Protein AF-A0A3P8VBP7-F1 (afdb_monomer_lite)

Sequence (438 aa):
MSGYKRMRRQHQKQLIALENKLKAEMDEHQLKVQKEVETHANNAYIELEKLAKRHIVQSEKEMTTALADEKKFQQQIATQQKKELITFLDNQKKQYKLCKEKIKEEMNEDHSTPKKEKQERLSKHKDNMQHSQAEEEAQLLAQQRVFYNRNCRAFKRKVMIKRHDLEQEQIRKELNRKKALKEMEHGMLIRQDESTQELEQRQLETLQKLRMDLIRLQHQTELENQIEYNNRRESELHRKHVLELRQQPKNLKVLELQIKKQFQDTCKVQTKQYKALRHHQMEVTPKAEHKTVLKALKDEQTRKLAILAEQYEQSINEMMASQALRLDEAQEAECQALRQQLQQEMELLNAYQSKIKMQTEMQQEREQQKLEQKVSLWRAHLEQKIEEELVSLQKERTDCIKHLLERQEREIDNFDMESTRLGFCNLGTLDFPKDGNR

Secondary structure (DSSP, 8-state):
-HHHHHHHHHHHHHHHHHHHHHHHHHHHHHHHHHHHHHHHHHHHHHHHHHHHHHHHHHHHHHHHHHHHHHHHHHHHHHHHHHHHHHHHHHHHHHHHHHHHHHHHHHHHH-TTS-HHHHHHHHHHHHHHHHHHHHHHHHHHHHHHHHHHHHHHHHHHHHHHHHHHHHHHHHHHHHHHHHHHHHHHHHHHHHHHHHHHHHHHHHHHHHHHHHHHHHHHHHHHHHHHHHHHHHHHHHHHHHHHHHHHHHHHHHHHHHHHHHHHHHHHHHHHHHHHHHHHHHHHHHHHS-TTTHHHHHHHHHHHHHHHHHHHHHHHHHHHHHHHHHHHHHHHHHHHHHHHHHHHHHHHHHHHHHHHHHHHHHHHHHHHHHHHHHHHHHHHHHHHHHHHHHHHHHHHHHHHHHHHHHHHHHHHHHHHHHHHHHHHHTT---GGG--PPP----

InterPro domains:
  IPR051234 TAO Serine/Threonine-Protein Kinase [PTHR47167] (1-435)

Structure (mmCIF, N/CA/C/O backbone):
data_AF-A0A3P8VBP7-F1
#
_entry.id   AF-A0A3P8VBP7-F1
#
loop_
_atom_site.group_PDB
_atom_site.id
_atom_site.type_symbol
_atom_site.label_atom_id
_atom_site.label_alt_id
_atom_site.label_comp_id
_atom_site.label_asym_id
_atom_site.label_entity_id
_atom_site.label_seq_id
_atom_site.pdbx_PDB_ins_code
_atom_site.Cartn_x
_atom_site.Cartn_y
_atom_site.Cartn_z
_atom_site.occupancy
_atom_site.B_iso_or_equiv
_atom_site.auth_seq_id
_atom_site.auth_comp_id
_atom_site.auth_asym_id
_atom_site.auth_atom_id
_atom_site.pdbx_PDB_model_num
ATOM 1 N N . MET A 1 1 ? 11.789 7.336 -40.338 1.00 55.50 1 MET A N 1
ATOM 2 C CA . MET A 1 1 ? 11.418 8.321 -39.287 1.00 55.50 1 MET A CA 1
ATOM 3 C C . MET A 1 1 ? 9.940 8.319 -38.859 1.00 55.50 1 MET A C 1
ATOM 5 O O . MET A 1 1 ? 9.688 8.607 -37.694 1.00 55.50 1 MET A O 1
ATOM 9 N N . SER A 1 2 ? 8.954 8.007 -39.720 1.00 69.31 2 SER A N 1
ATOM 10 C CA . SER A 1 2 ? 7.522 8.005 -39.325 1.00 69.31 2 SER A CA 1
ATOM 11 C C . SER A 1 2 ? 7.147 6.880 -38.332 1.00 69.31 2 SER A C 1
ATOM 13 O O . SER A 1 2 ? 6.422 7.120 -37.366 1.00 69.31 2 SER A O 1
ATOM 15 N N . GLY A 1 3 ? 7.715 5.675 -38.497 1.00 84.00 3 GLY A N 1
ATOM 16 C CA . GLY A 1 3 ? 7.432 4.508 -37.642 1.00 84.00 3 GLY A CA 1
ATOM 17 C C . GLY A 1 3 ? 7.882 4.660 -36.184 1.00 84.00 3 GLY A C 1
ATOM 18 O O . GLY A 1 3 ? 7.083 4.455 -35.275 1.00 84.00 3 GLY A O 1
ATOM 19 N N . TYR A 1 4 ? 9.116 5.117 -35.947 1.00 87.94 4 TYR A N 1
ATOM 20 C CA . TYR A 1 4 ? 9.654 5.305 -34.591 1.00 87.94 4 TYR A CA 1
ATOM 21 C C . TYR A 1 4 ? 8.850 6.332 -33.773 1.00 87.94 4 TYR A C 1
ATOM 23 O O . TYR A 1 4 ? 8.484 6.084 -32.625 1.00 87.94 4 TYR A O 1
ATOM 31 N N . LYS A 1 5 ? 8.473 7.466 -34.385 1.00 91.62 5 LYS A N 1
ATOM 32 C CA . LYS A 1 5 ? 7.609 8.470 -33.734 1.00 91.62 5 LYS A CA 1
ATOM 33 C C . LYS A 1 5 ? 6.233 7.899 -33.376 1.00 91.62 5 LYS A C 1
ATOM 35 O O . LYS A 1 5 ? 5.692 8.228 -32.321 1.00 91.62 5 LYS A O 1
ATOM 40 N N . ARG A 1 6 ? 5.663 7.047 -34.235 1.00 94.31 6 ARG A N 1
ATOM 41 C CA . ARG A 1 6 ? 4.392 6.360 -33.966 1.00 94.31 6 ARG A CA 1
ATOM 42 C C . ARG A 1 6 ? 4.520 5.387 -32.792 1.00 94.31 6 ARG A C 1
ATOM 44 O O . ARG A 1 6 ? 3.670 5.425 -31.908 1.00 94.31 6 ARG A O 1
ATOM 51 N N . MET A 1 7 ? 5.589 4.592 -32.754 1.00 95.12 7 MET A N 1
ATOM 52 C CA . MET A 1 7 ? 5.886 3.683 -31.642 1.00 95.12 7 MET A CA 1
ATOM 53 C C . MET A 1 7 ? 6.010 4.449 -30.315 1.00 95.12 7 MET A C 1
ATOM 55 O O . MET A 1 7 ? 5.313 4.124 -29.357 1.00 95.12 7 MET A O 1
ATOM 59 N N . ARG A 1 8 ? 6.765 5.557 -30.274 1.00 94.81 8 ARG A N 1
ATOM 60 C CA . ARG A 1 8 ? 6.902 6.386 -29.060 1.00 94.81 8 ARG A CA 1
ATOM 61 C C . ARG A 1 8 ? 5.562 6.940 -28.560 1.00 94.81 8 ARG A C 1
ATOM 63 O O . ARG A 1 8 ? 5.309 6.935 -27.357 1.00 94.81 8 ARG A O 1
ATOM 70 N N . ARG A 1 9 ? 4.677 7.374 -29.467 1.00 96.00 9 ARG A N 1
ATOM 71 C CA . ARG A 1 9 ? 3.308 7.804 -29.113 1.00 96.00 9 ARG A CA 1
ATOM 72 C C . ARG A 1 9 ? 2.470 6.651 -28.559 1.00 96.00 9 ARG A C 1
ATOM 74 O O . ARG A 1 9 ? 1.692 6.853 -27.632 1.00 96.00 9 ARG A O 1
ATOM 81 N N . GLN A 1 10 ? 2.625 5.448 -29.108 1.00 96.81 10 GLN A N 1
ATOM 82 C CA . GLN A 1 10 ? 1.944 4.254 -28.613 1.00 96.81 10 GLN A CA 1
ATOM 83 C C . GLN A 1 10 ? 2.435 3.860 -27.215 1.00 96.81 10 GLN A C 1
ATOM 85 O O . GLN A 1 10 ? 1.602 3.583 -26.359 1.00 96.81 10 GLN A O 1
ATOM 90 N N . HIS A 1 11 ? 3.745 3.910 -26.959 1.00 97.50 11 HIS A N 1
ATOM 91 C CA . HIS A 1 11 ? 4.328 3.666 -25.634 1.00 97.50 11 HIS A CA 1
ATOM 92 C C . HIS A 1 11 ? 3.746 4.631 -24.593 1.00 97.50 11 HIS A C 1
ATOM 94 O O . HIS A 1 11 ? 3.262 4.205 -23.548 1.00 97.50 11 HIS A O 1
ATOM 100 N N . GLN A 1 12 ? 3.691 5.926 -24.920 1.00 96.94 12 GLN A N 1
ATOM 101 C CA . GLN A 1 12 ? 3.083 6.932 -24.046 1.00 96.94 12 GLN A CA 1
ATOM 102 C C . GLN A 1 12 ? 1.593 6.658 -23.795 1.00 96.94 12 GLN A C 1
ATOM 104 O O . GLN A 1 12 ? 1.129 6.751 -22.662 1.00 96.94 12 GLN A O 1
ATOM 109 N N . LYS A 1 13 ? 0.839 6.273 -24.832 1.00 98.06 13 LYS A N 1
ATOM 110 C CA . LYS A 1 13 ? -0.577 5.909 -24.691 1.00 98.06 13 LYS A CA 1
ATOM 111 C C . LYS A 1 13 ? -0.772 4.693 -23.777 1.00 98.06 13 LYS A C 1
ATOM 113 O O . LYS A 1 13 ? -1.729 4.680 -23.010 1.00 98.06 13 LYS A O 1
ATOM 118 N N . GLN A 1 14 ? 0.106 3.691 -23.853 1.00 98.06 14 GLN A N 1
ATOM 119 C CA . GLN A 1 14 ? 0.050 2.509 -22.986 1.00 98.06 14 GLN A CA 1
ATOM 120 C C . GLN A 1 14 ? 0.323 2.860 -21.521 1.00 98.06 14 GLN A C 1
ATOM 122 O O . GLN A 1 14 ? -0.409 2.387 -20.657 1.00 98.06 14 GLN A O 1
ATOM 127 N N . LEU A 1 15 ? 1.305 3.727 -21.249 1.00 97.88 15 LEU A N 1
ATOM 128 C CA . LEU A 1 15 ? 1.585 4.205 -19.891 1.00 97.88 15 LEU A CA 1
ATOM 129 C C . LEU A 1 15 ? 0.388 4.954 -19.299 1.00 97.88 15 LEU A C 1
ATOM 131 O O . LEU A 1 15 ? -0.077 4.583 -18.230 1.00 97.88 15 LEU A O 1
ATOM 135 N N . ILE A 1 16 ? -0.180 5.917 -20.033 1.00 98.06 16 ILE A N 1
ATOM 136 C CA . ILE A 1 16 ? -1.356 6.680 -19.575 1.00 98.06 16 ILE A CA 1
ATOM 137 C C . ILE A 1 16 ? -2.559 5.755 -19.338 1.00 98.06 16 ILE A C 1
ATOM 139 O O . ILE A 1 16 ? -3.301 5.915 -18.371 1.00 98.06 16 ILE A O 1
ATOM 143 N N . ALA A 1 17 ? -2.778 4.780 -20.224 1.00 98.44 17 ALA A N 1
ATOM 144 C CA . ALA A 1 17 ? -3.865 3.820 -20.066 1.00 98.44 17 ALA A CA 1
ATOM 145 C C . ALA A 1 17 ? -3.687 2.957 -18.808 1.00 98.44 17 ALA A C 1
ATOM 147 O O . ALA A 1 17 ? -4.664 2.723 -18.097 1.00 98.44 17 ALA A O 1
ATOM 148 N N . LEU A 1 18 ? -2.457 2.515 -18.521 1.00 98.44 18 LEU A N 1
ATOM 149 C CA . LEU A 1 18 ? -2.157 1.781 -17.297 1.00 98.44 18 LEU A CA 1
ATOM 150 C C . LEU A 1 18 ? -2.339 2.674 -16.065 1.00 98.44 18 LEU A C 1
ATOM 152 O O . LEU A 1 18 ? -3.058 2.277 -15.160 1.00 98.44 18 LEU A O 1
ATOM 156 N N . GLU A 1 19 ? -1.779 3.884 -16.046 1.00 97.44 19 GLU A N 1
ATOM 157 C CA . GLU A 1 19 ? -1.908 4.831 -14.926 1.00 97.44 19 GL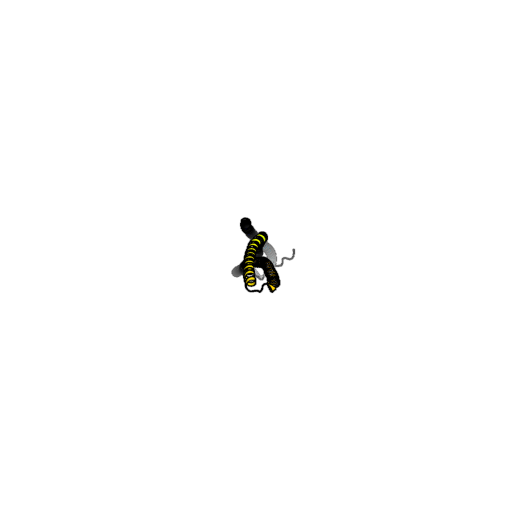U A CA 1
ATOM 158 C C . GLU A 1 19 ? -3.378 5.117 -14.577 1.00 97.44 19 GLU A C 1
ATOM 160 O O . GLU A 1 19 ? -3.759 5.068 -13.409 1.00 97.44 19 GLU A O 1
ATOM 165 N N . ASN A 1 20 ? -4.234 5.322 -15.582 1.00 98.38 20 ASN A N 1
ATOM 166 C CA . ASN A 1 20 ? -5.673 5.502 -15.367 1.00 98.38 20 ASN A CA 1
ATOM 167 C C . ASN A 1 20 ? -6.351 4.246 -14.806 1.00 98.38 20 ASN A C 1
ATOM 169 O O . ASN A 1 20 ? -7.241 4.355 -13.964 1.00 98.38 20 ASN A O 1
ATOM 173 N N . LYS A 1 21 ? -5.943 3.057 -15.265 1.00 98.50 21 LYS A N 1
ATOM 174 C CA . LYS A 1 21 ? -6.466 1.786 -14.751 1.00 98.50 21 LYS A CA 1
ATOM 175 C C . LYS A 1 21 ? -6.084 1.586 -13.284 1.00 98.50 21 LYS A C 1
ATOM 177 O O . LYS A 1 21 ? -6.946 1.232 -12.490 1.00 98.50 21 LYS A O 1
ATOM 182 N N . LEU A 1 22 ? -4.821 1.833 -12.935 1.00 98.06 22 LEU A N 1
ATOM 183 C CA . LEU A 1 22 ? -4.327 1.713 -11.562 1.00 98.06 22 LEU A CA 1
ATOM 184 C C . LEU A 1 22 ? -5.024 2.719 -10.637 1.00 98.06 22 LEU A C 1
ATOM 186 O O . LEU A 1 22 ? -5.433 2.368 -9.535 1.00 98.06 22 LEU A O 1
ATOM 190 N N . LYS A 1 23 ? -5.253 3.949 -11.113 1.00 98.19 23 LYS A N 1
ATOM 191 C CA . LYS A 1 23 ? -6.032 4.943 -10.370 1.00 98.19 23 LYS A CA 1
ATOM 192 C C . LYS A 1 23 ? -7.455 4.458 -10.073 1.00 98.19 23 LYS A C 1
ATOM 194 O O . LYS A 1 23 ? -7.879 4.516 -8.928 1.00 98.19 23 LYS A O 1
ATOM 199 N N . ALA A 1 24 ? -8.160 3.940 -11.079 1.00 98.38 24 ALA A N 1
ATOM 200 C CA . ALA A 1 24 ? -9.518 3.426 -10.898 1.00 98.38 24 ALA A CA 1
ATOM 201 C C . ALA A 1 24 ? -9.576 2.233 -9.925 1.00 98.38 24 ALA A C 1
ATOM 203 O O . ALA A 1 24 ? -10.488 2.156 -9.109 1.00 98.38 24 ALA A O 1
ATOM 204 N N . GLU A 1 25 ? -8.591 1.331 -9.983 1.00 98.38 25 GLU A N 1
ATOM 205 C CA . GLU A 1 25 ? -8.460 0.213 -9.039 1.00 98.38 25 GLU A CA 1
ATOM 206 C C . GLU A 1 25 ? -8.244 0.706 -7.598 1.00 98.38 25 GLU A C 1
ATOM 208 O O . GLU A 1 25 ? -8.826 0.158 -6.662 1.00 98.38 25 GLU A O 1
ATOM 213 N N . MET A 1 26 ? -7.459 1.774 -7.415 1.00 98.12 26 MET A N 1
ATOM 214 C CA . MET A 1 26 ? -7.263 2.389 -6.101 1.00 98.12 26 MET A CA 1
ATOM 215 C C . MET A 1 26 ? -8.541 3.056 -5.576 1.00 98.12 26 MET A C 1
ATOM 217 O O . MET A 1 26 ? -8.898 2.880 -4.412 1.00 98.12 26 MET A O 1
ATOM 221 N N . ASP A 1 27 ? -9.261 3.784 -6.431 1.00 98.31 27 ASP A N 1
ATOM 222 C CA . ASP A 1 27 ? -10.532 4.420 -6.066 1.00 98.31 27 ASP A CA 1
ATOM 223 C C . ASP A 1 27 ? -11.586 3.363 -5.654 1.00 98.31 27 ASP A C 1
ATOM 225 O O . ASP A 1 27 ? -12.334 3.547 -4.690 1.00 98.31 27 ASP A O 1
ATOM 229 N N . GLU A 1 28 ? -11.624 2.216 -6.344 1.00 98.31 28 GLU A N 1
ATOM 230 C CA . GLU A 1 28 ? -12.491 1.083 -5.994 1.00 98.31 28 GLU A CA 1
ATOM 231 C C . GLU A 1 28 ? -12.111 0.461 -4.642 1.00 98.31 28 GLU A C 1
ATOM 233 O O . GLU A 1 28 ? -12.986 0.178 -3.815 1.00 98.31 28 GLU A O 1
ATOM 238 N N . HIS A 1 29 ? -10.810 0.286 -4.392 1.00 98.25 29 HIS A N 1
ATOM 239 C CA . HIS A 1 29 ? -10.299 -0.219 -3.119 1.00 98.25 29 HIS A CA 1
ATOM 240 C C . HIS A 1 29 ? -10.660 0.708 -1.950 1.00 98.25 29 HIS A C 1
ATOM 242 O O . HIS A 1 29 ? -11.218 0.238 -0.955 1.00 98.25 29 HIS A O 1
ATOM 248 N N . GLN A 1 30 ? -10.470 2.022 -2.104 1.00 97.75 30 GLN A N 1
ATOM 249 C CA . GLN A 1 30 ? -10.869 3.020 -1.103 1.00 97.75 30 GLN A CA 1
ATOM 250 C C . GLN A 1 30 ? -12.359 2.951 -0.782 1.00 97.75 30 GLN A C 1
ATOM 252 O O . GLN A 1 30 ? -12.744 2.939 0.388 1.00 97.75 30 GLN A O 1
ATOM 257 N N . LEU A 1 31 ? -13.206 2.856 -1.811 1.00 98.19 31 LEU A N 1
ATOM 258 C CA . LEU A 1 31 ? -14.649 2.754 -1.622 1.00 98.19 31 LEU A CA 1
ATOM 259 C C . LEU A 1 31 ? -15.034 1.470 -0.873 1.00 98.19 31 LEU A C 1
ATOM 261 O O . LEU A 1 31 ? -15.957 1.482 -0.055 1.00 98.19 31 LEU A O 1
ATOM 265 N N . LYS A 1 32 ? -14.345 0.356 -1.141 1.00 97.94 32 LYS A N 1
ATOM 266 C CA . LYS A 1 32 ? -14.562 -0.910 -0.433 1.00 97.94 32 LYS A CA 1
ATOM 267 C C . LYS A 1 32 ? -14.183 -0.790 1.044 1.00 97.94 32 LYS A C 1
ATOM 269 O O . LYS A 1 32 ? -14.998 -1.130 1.899 1.00 97.94 32 LYS A O 1
ATOM 274 N N . VAL A 1 33 ? -12.997 -0.258 1.334 1.00 96.88 33 VAL A N 1
ATOM 275 C CA . VAL A 1 33 ? -12.510 -0.021 2.701 1.00 96.88 33 VAL A CA 1
ATOM 276 C C . VAL A 1 33 ? -13.463 0.892 3.474 1.00 96.88 33 VAL A C 1
ATOM 278 O O . VAL A 1 33 ? -13.856 0.571 4.595 1.00 96.88 33 VAL A O 1
ATOM 281 N N . GLN A 1 34 ? -13.923 1.982 2.856 1.00 97.06 34 GLN A N 1
ATOM 282 C CA . GLN A 1 34 ? -14.885 2.894 3.472 1.00 97.06 34 GLN A CA 1
ATOM 283 C C . GLN A 1 34 ? -16.200 2.187 3.839 1.00 97.06 34 GLN A C 1
ATOM 285 O O . GLN A 1 34 ? -16.686 2.321 4.962 1.00 97.06 34 GLN A O 1
ATOM 290 N N . LYS A 1 35 ? -16.753 1.379 2.926 1.00 97.88 35 LYS A N 1
ATOM 291 C CA . LYS A 1 35 ? -17.976 0.603 3.188 1.00 97.88 35 LYS A CA 1
ATOM 292 C C . LYS A 1 35 ? -17.799 -0.413 4.314 1.00 97.88 35 LYS A C 1
ATOM 294 O O . LYS A 1 35 ? -18.731 -0.626 5.090 1.00 97.88 35 LYS A O 1
ATOM 299 N N . GLU A 1 36 ? -16.634 -1.049 4.413 1.00 96.81 36 GLU A N 1
ATOM 300 C CA . GLU A 1 36 ? -16.321 -1.973 5.509 1.00 96.81 36 GLU A CA 1
ATOM 301 C C . GLU A 1 36 ? -16.305 -1.251 6.863 1.00 96.81 36 GLU A C 1
ATOM 303 O O . GLU A 1 36 ? -16.919 -1.741 7.814 1.00 96.81 36 GLU A O 1
ATOM 308 N N . VAL A 1 37 ? -15.700 -0.057 6.934 1.00 96.00 37 VAL A N 1
ATOM 309 C CA . VAL A 1 37 ? -15.690 0.785 8.145 1.00 96.00 37 VAL A CA 1
ATOM 310 C C . VAL A 1 37 ? -17.109 1.189 8.550 1.00 96.00 37 VAL A C 1
ATOM 312 O O . VAL A 1 37 ? -17.496 1.005 9.704 1.00 96.00 37 VAL A O 1
ATOM 315 N N . GLU A 1 38 ? -17.911 1.689 7.607 1.00 97.12 38 GLU A N 1
ATOM 316 C CA . GLU A 1 38 ? -19.304 2.083 7.859 1.00 97.12 38 GLU A CA 1
ATOM 317 C C . GLU A 1 38 ? -20.150 0.894 8.337 1.00 97.12 38 GLU A C 1
ATOM 319 O O . GLU A 1 38 ? -20.927 1.002 9.288 1.00 97.12 38 GLU A O 1
ATOM 324 N N . THR A 1 39 ? -19.962 -0.275 7.721 1.00 97.12 39 THR A N 1
ATOM 325 C CA . THR A 1 39 ? -20.657 -1.508 8.109 1.00 97.12 39 THR A CA 1
ATOM 326 C C . THR A 1 39 ? -20.262 -1.947 9.517 1.00 97.12 39 THR A C 1
ATOM 328 O O . THR A 1 39 ? -21.132 -2.279 10.325 1.00 97.12 39 THR A O 1
ATOM 331 N N . HIS A 1 40 ? -18.966 -1.921 9.841 1.00 96.06 40 HIS A N 1
ATOM 332 C CA . HIS A 1 40 ? -18.472 -2.256 11.173 1.00 96.06 40 HIS A CA 1
ATOM 333 C C . HIS A 1 40 ? -19.030 -1.301 12.237 1.00 96.06 40 HIS A C 1
ATOM 335 O O . HIS A 1 40 ? -19.540 -1.757 13.261 1.00 96.06 40 HIS A O 1
ATOM 341 N N . ALA A 1 41 ? -19.010 0.009 11.975 1.00 96.75 41 ALA A N 1
ATOM 342 C CA . ALA A 1 41 ? -19.542 1.023 12.882 1.00 96.75 41 ALA A CA 1
ATOM 343 C C . ALA A 1 41 ? -21.048 0.836 13.144 1.00 96.75 41 ALA A C 1
ATOM 345 O O . ALA A 1 41 ? -21.484 0.844 14.298 1.00 96.75 41 ALA A O 1
ATOM 346 N N . ASN A 1 42 ? -21.836 0.592 12.093 1.00 97.06 42 ASN A N 1
ATOM 347 C CA . ASN A 1 42 ? -23.271 0.329 12.217 1.00 97.06 42 ASN A CA 1
ATOM 348 C C . ASN A 1 42 ? -23.556 -0.941 13.031 1.00 97.06 42 ASN A C 1
ATOM 350 O O . ASN A 1 42 ? -24.424 -0.941 13.907 1.00 97.06 42 ASN A O 1
ATOM 354 N N . ASN A 1 43 ? -22.803 -2.017 12.790 1.00 96.44 43 ASN A N 1
ATOM 355 C CA . ASN A 1 43 ? -22.944 -3.261 13.545 1.00 96.44 43 ASN A CA 1
ATOM 356 C C . ASN A 1 43 ? -22.593 -3.067 15.026 1.00 96.44 43 ASN A C 1
ATOM 358 O O . ASN A 1 43 ? -23.363 -3.482 15.893 1.00 96.44 43 ASN A O 1
ATOM 362 N N . ALA A 1 44 ? -21.483 -2.385 15.318 1.00 96.44 44 ALA A N 1
ATOM 363 C CA . ALA A 1 44 ? -21.069 -2.062 16.680 1.00 96.44 44 ALA A CA 1
ATOM 364 C C . ALA A 1 44 ? -22.142 -1.247 17.422 1.00 96.44 44 ALA A C 1
ATOM 366 O O . ALA A 1 44 ? -22.493 -1.570 18.560 1.00 96.44 44 ALA A O 1
ATOM 367 N N . TYR A 1 45 ? -22.721 -0.238 16.761 1.00 96.75 45 TYR A N 1
ATOM 368 C CA . TYR A 1 45 ? -23.807 0.570 17.316 1.00 96.75 45 TYR A CA 1
ATOM 369 C C . TYR A 1 45 ? -25.034 -0.280 17.677 1.00 96.75 45 TYR A C 1
ATOM 371 O O . TYR A 1 45 ? -25.513 -0.234 18.811 1.00 96.75 45 TYR A O 1
ATOM 379 N N . ILE A 1 46 ? -25.506 -1.113 16.743 1.00 97.25 46 ILE A N 1
ATOM 380 C CA . ILE A 1 46 ? -26.677 -1.982 16.945 1.00 97.25 46 ILE A CA 1
ATOM 381 C C . ILE A 1 46 ? -26.455 -2.949 18.112 1.00 97.25 46 ILE A C 1
ATOM 383 O O . ILE A 1 46 ? -27.372 -3.233 18.886 1.00 97.25 46 ILE A O 1
ATOM 387 N N . GLU A 1 47 ? -25.255 -3.505 18.241 1.00 95.88 47 GLU A N 1
ATOM 388 C CA . GLU A 1 47 ? -24.941 -4.438 19.317 1.00 95.88 47 GLU A CA 1
ATOM 389 C C . GLU A 1 47 ? -24.885 -3.777 20.692 1.00 95.88 47 GLU A C 1
ATOM 391 O O . GLU A 1 47 ? -25.412 -4.348 21.652 1.00 95.88 47 GLU A O 1
ATOM 396 N N . LEU A 1 48 ? -24.298 -2.582 20.789 1.00 95.62 48 LEU A N 1
ATOM 397 C CA . LEU A 1 48 ? -24.283 -1.802 22.027 1.00 95.62 48 LEU A CA 1
ATOM 398 C C . LEU A 1 48 ? -25.700 -1.383 22.431 1.00 95.62 48 LEU A C 1
ATOM 400 O O . LEU A 1 48 ? -26.074 -1.531 23.593 1.00 95.62 48 LEU A O 1
ATOM 404 N N . GLU A 1 49 ? -26.527 -0.959 21.474 1.00 96.81 49 GLU A N 1
ATOM 405 C CA . GLU A 1 49 ? -27.926 -0.614 21.735 1.00 96.81 49 GLU A CA 1
ATOM 406 C C . GLU A 1 49 ? -28.729 -1.833 22.226 1.00 96.81 49 GLU A C 1
ATOM 408 O O . GLU A 1 49 ? -29.493 -1.751 23.192 1.00 96.81 49 GLU A O 1
ATOM 413 N N . LYS A 1 50 ? -28.530 -3.004 21.605 1.00 97.31 50 LYS A N 1
ATOM 414 C CA . LYS A 1 50 ? -29.148 -4.264 22.048 1.00 97.31 50 LYS A CA 1
ATOM 415 C C . LYS A 1 50 ? -28.708 -4.649 23.459 1.00 97.31 50 LYS A C 1
ATOM 417 O O . LYS A 1 50 ? -29.537 -5.133 24.231 1.00 97.31 50 LYS A O 1
ATOM 422 N N . LEU A 1 51 ? -27.431 -4.466 23.795 1.00 97.19 51 LEU A N 1
ATOM 423 C CA . LEU A 1 51 ? -26.911 -4.755 25.131 1.00 97.19 51 LEU A CA 1
ATOM 424 C C . LEU A 1 51 ? -27.534 -3.823 26.178 1.00 97.19 51 LEU A C 1
ATOM 426 O O . LEU A 1 51 ? -28.069 -4.312 27.171 1.00 97.19 51 LEU A O 1
ATOM 430 N N . ALA A 1 52 ? -27.574 -2.517 25.903 1.00 96.06 52 ALA A N 1
ATOM 431 C CA . ALA A 1 52 ? -28.192 -1.527 26.781 1.00 96.06 52 ALA A CA 1
ATOM 432 C C . ALA A 1 52 ? -29.682 -1.828 27.032 1.00 96.06 52 ALA A C 1
ATOM 434 O O . ALA A 1 52 ? -30.131 -1.861 28.177 1.00 96.06 52 ALA A O 1
ATOM 435 N N . LYS A 1 53 ? -30.448 -2.158 25.980 1.00 97.31 53 LYS A N 1
ATOM 436 C CA . LYS A 1 53 ? -31.861 -2.563 26.114 1.00 97.31 53 LYS A CA 1
ATOM 437 C C . LYS A 1 53 ? -32.028 -3.807 26.991 1.00 97.31 53 LYS A C 1
ATOM 439 O O . LYS A 1 53 ? -32.934 -3.852 27.821 1.00 97.31 53 LYS A O 1
ATOM 444 N N . ARG A 1 54 ? -31.151 -4.810 26.851 1.00 96.94 54 ARG A N 1
ATOM 445 C CA . ARG A 1 54 ? -31.168 -6.006 27.716 1.00 96.94 54 ARG A CA 1
ATOM 446 C C . ARG A 1 54 ? -30.891 -5.655 29.176 1.00 96.94 54 ARG A C 1
ATOM 448 O O . ARG A 1 54 ? -31.522 -6.239 30.052 1.00 96.94 54 ARG A O 1
ATOM 455 N N . HIS A 1 55 ? -29.973 -4.727 29.437 1.00 96.81 55 HIS A N 1
ATOM 456 C CA . HIS A 1 55 ? -29.658 -4.284 30.795 1.00 96.81 55 HIS A CA 1
ATOM 457 C C . HIS A 1 55 ? -30.847 -3.584 31.452 1.00 96.81 55 HIS A C 1
ATOM 459 O O . HIS A 1 55 ? -31.201 -3.945 32.571 1.00 96.81 55 HIS A O 1
ATOM 465 N N . ILE A 1 56 ? -31.532 -2.689 30.732 1.00 95.94 56 ILE A N 1
ATOM 466 C CA . ILE A 1 56 ? -32.751 -2.024 31.222 1.00 95.94 56 ILE A CA 1
ATOM 467 C C . ILE A 1 56 ? -33.811 -3.059 31.619 1.00 95.94 56 ILE A C 1
ATOM 469 O O . ILE A 1 56 ? -34.258 -3.076 32.765 1.00 95.94 56 ILE A O 1
ATOM 473 N N . VAL A 1 57 ? -34.142 -3.986 30.714 1.00 97.06 57 VAL A N 1
ATOM 474 C CA . VAL A 1 57 ? -35.155 -5.027 30.967 1.00 97.06 57 VAL A CA 1
ATOM 475 C C . VAL A 1 57 ? -34.769 -5.920 32.151 1.00 97.06 57 VAL A C 1
ATOM 477 O O . VAL A 1 57 ? -35.616 -6.270 32.974 1.00 97.06 57 VAL A O 1
ATOM 480 N N . GLN A 1 58 ? -33.492 -6.295 32.266 1.00 95.56 58 GLN A N 1
ATOM 481 C CA . GLN A 1 58 ? -33.016 -7.117 33.377 1.00 95.56 58 GLN A CA 1
ATOM 482 C C . GLN A 1 58 ? -33.111 -6.372 34.716 1.00 95.56 58 GLN A C 1
ATOM 484 O O . GLN A 1 58 ? -33.530 -6.966 35.709 1.00 95.56 58 GLN A O 1
ATOM 489 N N . SER A 1 59 ? -32.764 -5.084 34.746 1.00 94.19 59 SER A N 1
ATOM 490 C CA . SER A 1 59 ? -32.853 -4.249 35.947 1.00 94.19 59 SER A CA 1
ATOM 491 C C . SER A 1 59 ? -34.304 -4.028 36.389 1.00 94.19 59 SER A C 1
ATOM 493 O O . SER A 1 59 ? -34.607 -4.133 37.577 1.00 94.19 59 SER A O 1
ATOM 495 N N . GLU A 1 60 ? -35.229 -3.807 35.451 1.00 95.56 60 GLU A N 1
ATOM 496 C CA . GLU A 1 60 ? -36.669 -3.725 35.740 1.00 95.56 60 GLU A CA 1
ATOM 497 C C . GLU A 1 60 ? -37.217 -5.047 36.298 1.00 95.56 60 GLU A C 1
ATOM 499 O O . GLU A 1 60 ? -37.961 -5.069 37.286 1.00 95.56 60 GLU A O 1
ATOM 504 N N . LYS A 1 61 ? -36.812 -6.177 35.708 1.00 96.06 61 LYS A N 1
ATOM 505 C CA . LYS A 1 61 ? -37.196 -7.510 36.184 1.00 96.06 61 LYS A CA 1
ATOM 506 C C . LYS A 1 61 ? -36.679 -7.786 37.599 1.00 96.06 61 LYS A C 1
ATOM 508 O O . LYS A 1 61 ? -37.423 -8.315 38.426 1.00 96.06 61 LYS A O 1
ATOM 513 N N . GLU A 1 62 ? -35.440 -7.413 37.902 1.00 94.31 62 GLU A N 1
ATOM 514 C CA . GLU A 1 62 ? -34.879 -7.590 39.244 1.00 94.31 62 GLU A CA 1
ATOM 515 C C . GLU A 1 62 ? -35.590 -6.694 40.267 1.00 94.31 62 GLU A C 1
ATOM 517 O O . GLU A 1 62 ? -35.948 -7.155 41.349 1.00 94.31 62 GLU A O 1
ATOM 522 N N . MET A 1 63 ? -35.897 -5.443 39.905 1.00 93.69 63 MET A N 1
ATOM 523 C CA . MET A 1 63 ? -36.652 -4.522 40.761 1.00 93.69 63 MET A CA 1
ATOM 524 C C . MET A 1 63 ? -38.053 -5.060 41.089 1.00 93.69 63 MET A C 1
ATOM 526 O O . MET A 1 63 ? -38.468 -5.056 42.249 1.00 93.69 63 MET A O 1
ATOM 530 N N . THR A 1 64 ? -38.787 -5.546 40.086 1.00 95.56 64 THR A N 1
ATOM 531 C CA . THR A 1 64 ? -40.125 -6.124 40.304 1.00 95.56 64 THR A CA 1
ATOM 532 C C . THR A 1 64 ? -40.079 -7.397 41.149 1.00 95.56 64 THR A C 1
ATOM 534 O O . THR A 1 64 ? -40.921 -7.572 42.033 1.00 95.56 64 THR A O 1
ATOM 537 N N . THR A 1 65 ? -39.071 -8.249 40.940 1.00 94.94 65 THR A N 1
ATOM 538 C CA . THR A 1 65 ? -38.852 -9.466 41.737 1.00 94.94 65 THR A CA 1
ATOM 539 C C . THR A 1 65 ? -38.534 -9.118 43.191 1.00 94.94 65 THR A C 1
ATOM 541 O O . THR A 1 65 ? -39.175 -9.643 44.101 1.00 94.94 65 THR A O 1
ATOM 544 N N . ALA A 1 66 ? -37.636 -8.158 43.423 1.00 93.94 66 ALA A N 1
ATOM 545 C CA . ALA A 1 66 ? -37.279 -7.697 44.760 1.00 93.94 66 ALA A CA 1
ATOM 546 C C . ALA A 1 66 ? -38.482 -7.133 45.535 1.00 93.94 66 ALA A C 1
ATOM 548 O O . ALA A 1 66 ? -38.654 -7.446 46.712 1.00 93.94 66 ALA A O 1
ATOM 549 N N . LEU A 1 67 ? -39.353 -6.356 44.877 1.00 94.00 67 LEU A N 1
ATOM 550 C CA . LEU A 1 67 ? -40.588 -5.841 45.484 1.00 94.00 67 LEU A CA 1
ATOM 551 C C . LEU A 1 67 ? -41.582 -6.959 45.831 1.00 94.00 67 LEU A C 1
ATOM 553 O O . LEU A 1 67 ? -42.263 -6.894 46.858 1.00 94.00 67 LEU A O 1
ATOM 557 N N . ALA A 1 68 ? -41.698 -7.980 44.979 1.00 95.62 68 ALA A N 1
ATOM 558 C CA . ALA A 1 68 ? -42.557 -9.129 45.245 1.00 95.62 68 ALA A CA 1
ATOM 559 C C . ALA A 1 68 ? -42.036 -9.960 46.429 1.00 95.62 68 ALA A C 1
ATOM 561 O O . ALA A 1 68 ? -42.820 -10.359 47.294 1.00 95.62 68 ALA A O 1
ATOM 562 N N . ASP A 1 69 ? -40.724 -10.180 46.495 1.00 94.12 69 ASP A N 1
ATOM 563 C CA . ASP A 1 69 ? -40.084 -10.913 47.585 1.00 94.12 69 ASP A CA 1
ATOM 564 C C . ASP A 1 69 ? -40.134 -10.134 48.905 1.00 94.12 69 ASP A C 1
ATOM 566 O O . ASP A 1 69 ? -40.391 -10.737 49.947 1.00 94.12 69 ASP A O 1
ATOM 570 N N . GLU A 1 70 ? -40.014 -8.799 48.875 1.00 92.88 70 GLU A N 1
ATOM 571 C CA . GLU A 1 70 ? -40.207 -7.953 50.061 1.00 92.88 70 GLU A CA 1
ATOM 572 C C . GLU A 1 70 ? -41.613 -8.136 50.647 1.00 92.88 70 GLU A C 1
ATOM 574 O O . GLU A 1 70 ? -41.765 -8.364 51.849 1.00 92.88 70 GLU A O 1
ATOM 579 N N . LYS A 1 71 ? -42.652 -8.112 49.800 1.00 94.69 71 LYS A N 1
ATOM 580 C CA . LYS A 1 71 ? -44.042 -8.327 50.238 1.00 94.69 71 LYS A CA 1
ATOM 581 C C . LYS A 1 71 ? -44.251 -9.720 50.829 1.00 94.69 71 LYS A C 1
ATOM 583 O O . LYS A 1 71 ? -44.898 -9.848 51.867 1.00 94.69 71 LYS A O 1
ATOM 588 N N . LYS A 1 72 ? -43.707 -10.766 50.195 1.00 94.94 72 LYS A N 1
ATOM 589 C CA . LYS A 1 72 ? -43.787 -12.144 50.713 1.00 94.94 72 LYS A CA 1
ATOM 590 C C . LYS A 1 72 ? -43.101 -12.267 52.071 1.00 94.94 72 LYS A C 1
ATOM 592 O O . LYS A 1 72 ? -43.672 -12.851 52.988 1.00 94.94 72 LYS A O 1
ATOM 597 N N . PHE A 1 73 ? -41.915 -11.681 52.207 1.00 92.50 73 PHE A N 1
ATOM 598 C CA . PHE A 1 73 ? -41.148 -11.686 53.446 1.00 92.50 73 PHE A CA 1
ATOM 599 C C . PHE A 1 73 ? -41.897 -10.970 54.582 1.00 92.50 73 PHE A C 1
ATOM 601 O O . PHE A 1 73 ? -42.053 -11.522 55.671 1.00 92.50 73 PHE A O 1
ATOM 608 N N . GLN A 1 74 ? -42.458 -9.786 54.313 1.00 93.50 74 GLN A N 1
ATOM 609 C CA . GLN A 1 74 ? -43.292 -9.056 55.275 1.00 93.50 74 GLN A CA 1
ATOM 610 C C . GLN A 1 74 ? -44.534 -9.859 55.687 1.00 93.50 74 GLN A C 1
ATOM 612 O O . GLN A 1 74 ? -44.843 -9.958 56.876 1.00 93.50 74 GLN A O 1
ATOM 617 N N . GLN A 1 75 ? -45.216 -10.487 54.723 1.00 94.88 75 GLN A N 1
ATOM 618 C CA . GLN A 1 75 ? -46.385 -11.329 54.983 1.00 94.88 75 GLN A CA 1
ATOM 619 C C . GLN A 1 75 ? -46.036 -12.554 55.840 1.00 94.88 75 GLN A C 1
ATOM 621 O O . GLN A 1 75 ? -46.812 -12.928 56.723 1.00 94.88 75 GLN A O 1
ATOM 626 N N . GLN A 1 76 ? -44.877 -13.175 55.608 1.00 94.81 76 GLN A N 1
ATOM 627 C CA . GLN A 1 76 ? -44.399 -14.310 56.396 1.00 94.81 76 GLN A CA 1
ATOM 628 C C . GLN A 1 76 ? -44.163 -13.909 57.857 1.00 94.81 76 GLN A C 1
ATOM 630 O O . GLN A 1 76 ? -44.656 -14.592 58.756 1.00 94.81 76 GLN A O 1
ATOM 635 N N . ILE A 1 77 ? -43.493 -12.775 58.098 1.00 93.56 77 ILE A N 1
ATOM 636 C CA . ILE A 1 77 ? -43.286 -12.253 59.457 1.00 93.56 77 ILE A CA 1
ATOM 637 C C . ILE A 1 77 ? -44.631 -11.952 60.123 1.00 93.56 77 ILE A C 1
ATOM 639 O O . ILE A 1 77 ? -44.871 -12.408 61.238 1.00 93.56 77 ILE A O 1
ATOM 643 N N . ALA A 1 78 ? -45.538 -11.250 59.438 1.00 93.81 78 ALA A N 1
ATOM 644 C CA . ALA A 1 78 ? -46.851 -10.911 59.988 1.00 93.81 78 ALA A CA 1
ATOM 645 C C . ALA A 1 78 ? -47.678 -12.161 60.343 1.00 93.81 78 ALA A C 1
ATOM 647 O O . ALA A 1 78 ? -48.343 -12.211 61.379 1.00 93.81 78 ALA A O 1
ATOM 648 N N . THR A 1 79 ? -47.612 -13.200 59.505 1.00 95.38 79 THR A N 1
ATOM 649 C CA . THR A 1 79 ? -48.307 -14.475 59.743 1.00 95.38 79 THR A CA 1
ATOM 650 C C . THR A 1 79 ? -47.737 -15.196 60.966 1.00 95.38 79 THR A C 1
ATOM 652 O O . THR A 1 79 ? -48.501 -15.687 61.801 1.00 95.38 79 THR A O 1
ATOM 655 N N . GLN A 1 80 ? -46.409 -15.215 61.108 1.00 94.00 80 GLN A N 1
ATOM 656 C CA . GLN A 1 80 ? -45.724 -15.797 62.261 1.00 94.00 80 GLN A CA 1
ATOM 657 C C . GLN A 1 80 ? -46.062 -15.043 63.558 1.00 94.00 80 GLN A C 1
ATOM 659 O O . GLN A 1 80 ? -46.484 -15.660 64.534 1.00 94.00 80 GLN A O 1
ATOM 664 N N . GLN A 1 81 ? -45.994 -13.711 63.539 1.00 94.00 81 GLN A N 1
ATOM 665 C CA . GLN A 1 81 ? -46.332 -12.854 64.680 1.00 94.00 81 GLN A CA 1
ATOM 666 C C . GLN A 1 81 ? -47.784 -13.024 65.131 1.00 94.00 81 GLN A C 1
ATOM 668 O O . GLN A 1 81 ? -48.063 -13.127 66.325 1.00 94.00 81 GLN A O 1
ATOM 673 N N . LYS A 1 82 ? -48.719 -13.134 64.177 1.00 94.75 82 LYS A N 1
ATOM 674 C CA . LYS A 1 82 ? -50.130 -13.411 64.468 1.00 94.75 82 LYS A CA 1
ATOM 675 C C . LYS A 1 82 ? -50.315 -14.770 65.145 1.00 94.75 82 LYS A C 1
ATOM 677 O O . LYS A 1 82 ? -51.094 -14.876 66.090 1.00 94.75 82 LYS A O 1
ATOM 682 N N . LYS A 1 83 ? -49.612 -15.808 64.681 1.00 95.50 83 LYS A N 1
ATOM 683 C CA . LYS A 1 83 ? -49.661 -17.148 65.288 1.00 95.50 83 LYS A CA 1
ATOM 684 C C . LYS A 1 83 ? -49.113 -17.136 66.718 1.00 95.50 83 LYS A C 1
ATOM 686 O O . LYS A 1 83 ? -49.730 -17.723 67.608 1.00 95.50 83 LYS A O 1
ATOM 691 N N . GLU A 1 84 ? -47.991 -16.457 66.941 1.00 93.06 84 GLU A N 1
ATOM 692 C CA . GLU A 1 84 ? -47.386 -16.280 68.267 1.00 93.06 84 GLU A CA 1
ATOM 693 C C . GLU A 1 84 ? -48.316 -15.524 69.215 1.00 93.06 84 GLU A C 1
ATOM 695 O O . GLU A 1 84 ? -48.546 -15.991 70.326 1.00 93.06 84 GLU A O 1
ATOM 700 N N . LEU A 1 85 ? -48.932 -14.431 68.754 1.00 93.69 85 LEU A N 1
ATOM 701 C CA . LEU A 1 85 ? -49.880 -13.647 69.546 1.00 93.69 85 LEU A CA 1
ATOM 702 C C . LEU A 1 85 ? -51.118 -14.467 69.933 1.00 93.69 85 LEU A C 1
ATOM 704 O O . LEU A 1 85 ? -51.524 -14.464 71.090 1.00 93.69 85 LEU A O 1
ATOM 708 N N . ILE A 1 86 ? -51.701 -15.222 68.994 1.00 94.50 86 ILE A N 1
ATOM 709 C CA . ILE A 1 86 ? -52.843 -16.107 69.287 1.00 94.50 86 ILE A CA 1
ATOM 710 C C . ILE A 1 86 ? -52.461 -17.149 70.345 1.00 94.50 86 ILE A C 1
ATOM 712 O O . ILE A 1 86 ? -53.213 -17.373 71.294 1.00 94.50 86 ILE A O 1
ATOM 716 N N . THR A 1 87 ? -51.290 -17.771 70.193 1.00 93.88 87 THR A N 1
ATOM 717 C CA . THR A 1 87 ? -50.789 -18.784 71.134 1.00 93.88 87 THR A CA 1
ATOM 718 C C . THR A 1 87 ? -50.538 -18.177 72.518 1.00 93.88 87 THR A C 1
ATOM 720 O O . THR A 1 87 ? -50.909 -18.770 73.531 1.00 93.88 87 THR A O 1
ATOM 723 N N . PHE A 1 88 ? -49.964 -16.972 72.563 1.00 94.06 88 PHE A N 1
ATOM 724 C CA . PHE A 1 88 ? -49.718 -16.218 73.789 1.00 94.06 88 PHE A CA 1
ATOM 725 C C . PHE A 1 88 ? -51.022 -15.889 74.528 1.00 94.06 88 PHE A C 1
ATOM 727 O O . PHE A 1 88 ? -51.153 -16.204 75.711 1.00 94.06 88 PHE A O 1
ATOM 734 N N . LEU A 1 89 ? -52.025 -15.354 73.823 1.00 92.94 89 LEU A N 1
ATOM 735 C CA . LEU A 1 89 ? -53.333 -15.016 74.393 1.00 92.94 89 LEU A CA 1
ATOM 736 C C . LEU A 1 89 ? -54.093 -16.248 74.911 1.00 92.94 89 LEU A C 1
ATOM 738 O O . LEU A 1 89 ? -54.762 -16.177 75.944 1.00 92.94 89 LEU A O 1
ATOM 742 N N . ASP A 1 90 ? -54.006 -17.392 74.223 1.00 93.06 90 ASP A N 1
ATOM 743 C CA . ASP A 1 90 ? -54.606 -18.642 74.709 1.00 93.06 90 ASP A CA 1
ATOM 744 C C . ASP A 1 90 ? -53.936 -19.129 76.004 1.00 93.06 90 ASP A C 1
ATOM 746 O O . ASP A 1 90 ? -54.617 -19.511 76.962 1.00 93.06 90 ASP A O 1
ATOM 750 N N . ASN A 1 91 ? -52.604 -19.044 76.080 1.00 91.12 91 ASN A N 1
ATOM 751 C CA . ASN A 1 91 ? -51.864 -19.378 77.293 1.00 91.12 91 ASN A CA 1
ATOM 752 C C . ASN A 1 91 ? -52.215 -18.429 78.450 1.00 91.12 91 ASN A C 1
ATOM 754 O O . ASN A 1 91 ? -52.500 -18.881 79.558 1.00 91.12 91 ASN A O 1
ATOM 758 N N . GLN A 1 92 ? -52.296 -17.125 78.183 1.00 90.06 92 GLN A N 1
ATOM 759 C CA . GLN A 1 92 ? -52.673 -16.113 79.167 1.00 90.06 92 GLN A CA 1
ATOM 760 C C . GLN A 1 92 ? -54.074 -16.368 79.751 1.00 90.06 92 GLN A C 1
ATOM 762 O O . GLN A 1 92 ? -54.267 -16.319 80.969 1.00 90.06 92 GLN A O 1
ATOM 767 N N . LYS A 1 93 ? -55.049 -16.743 78.909 1.00 89.94 93 LYS A N 1
ATOM 768 C CA . LYS A 1 93 ? -56.399 -17.141 79.352 1.00 89.94 93 LYS A CA 1
ATOM 769 C C . LYS A 1 93 ? -56.383 -18.382 80.245 1.00 89.94 93 LYS A C 1
ATOM 771 O O . LYS A 1 93 ? -57.146 -18.443 81.213 1.00 89.94 93 LYS A O 1
ATOM 776 N N . LYS A 1 94 ? -55.546 -19.378 79.934 1.00 90.62 94 LYS A N 1
ATOM 777 C CA . LYS A 1 94 ? -55.379 -20.591 80.756 1.00 90.62 94 LYS A CA 1
ATOM 778 C C . LYS A 1 94 ? -54.765 -20.262 82.118 1.00 90.62 94 LYS A C 1
ATOM 780 O O . LYS A 1 94 ? -55.316 -20.679 83.136 1.00 90.62 94 LYS A O 1
ATOM 785 N N . GLN A 1 95 ? -53.700 -19.460 82.143 1.00 85.19 95 GLN A N 1
ATOM 786 C CA . GLN A 1 95 ? -53.049 -19.017 83.381 1.00 85.19 95 GLN A CA 1
ATOM 787 C C . GLN A 1 95 ? -53.979 -18.157 84.243 1.00 85.19 95 GLN A C 1
ATOM 789 O O . GLN A 1 95 ? -54.080 -18.385 85.445 1.00 85.19 95 GLN A O 1
ATOM 794 N N . TYR A 1 96 ? -54.748 -17.246 83.633 1.00 88.44 96 TYR A N 1
ATOM 795 C CA . TYR A 1 96 ? -55.746 -16.446 84.350 1.00 88.44 96 TYR A CA 1
ATOM 796 C C . TYR A 1 96 ? -56.761 -17.328 85.085 1.00 88.44 96 TYR A C 1
ATOM 798 O O . TYR A 1 96 ? -57.075 -17.070 86.245 1.00 88.44 96 TYR A O 1
ATOM 806 N N . LYS A 1 97 ? -57.270 -18.382 84.426 1.00 87.69 97 LYS A N 1
ATOM 807 C CA . LYS A 1 97 ? -58.199 -19.339 85.047 1.00 87.69 97 LYS A CA 1
ATOM 808 C C . LYS A 1 97 ? -57.547 -20.060 86.230 1.00 87.69 97 LYS A C 1
ATOM 810 O O . LYS A 1 97 ? -58.139 -20.078 87.301 1.00 87.69 97 LYS A O 1
ATOM 815 N N . LEU A 1 98 ? -56.340 -20.598 86.049 1.00 85.75 98 LEU A N 1
ATOM 816 C CA . LEU A 1 98 ? -55.590 -21.309 87.094 1.00 85.75 98 LEU A CA 1
ATOM 817 C C . LEU A 1 98 ? -55.299 -20.427 88.315 1.00 85.75 98 LEU A C 1
ATOM 819 O O . LEU A 1 98 ? -55.631 -20.808 89.434 1.00 85.75 98 LEU A O 1
ATOM 823 N N . CYS A 1 99 ? -54.732 -19.237 88.114 1.00 82.50 99 CYS A N 1
ATOM 824 C CA . CYS A 1 99 ? -54.432 -18.315 89.209 1.00 82.50 99 CYS A CA 1
ATOM 825 C C . CYS A 1 99 ? -55.707 -17.823 89.903 1.00 82.50 99 CYS A C 1
ATOM 827 O O . CYS A 1 99 ? -55.757 -17.777 91.128 1.00 82.50 99 CYS A O 1
ATOM 829 N N . LYS A 1 100 ? -56.773 -17.518 89.148 1.00 85.31 100 LYS A N 1
ATOM 830 C CA . LYS A 1 100 ? -58.066 -17.117 89.723 1.00 85.31 100 LYS A CA 1
ATOM 831 C C . LYS A 1 100 ? -58.665 -18.196 90.632 1.00 85.31 100 LYS A C 1
ATOM 833 O O . LYS A 1 100 ? -59.263 -17.827 91.639 1.00 85.31 100 LYS A O 1
ATOM 838 N N . GLU A 1 101 ? -58.559 -19.479 90.280 1.00 85.00 101 GLU A N 1
ATOM 839 C CA . GLU A 1 101 ? -59.035 -20.569 91.147 1.00 85.00 101 GLU A CA 1
ATOM 840 C C . GLU A 1 101 ? -58.146 -20.734 92.391 1.00 85.00 101 GLU A C 1
ATOM 842 O O . GLU A 1 101 ? -58.686 -20.742 93.492 1.00 85.00 101 GLU A O 1
ATOM 847 N N . LYS A 1 102 ? -56.812 -20.691 92.260 1.00 81.25 102 LYS A N 1
ATOM 848 C CA . LYS A 1 102 ? -55.888 -20.731 93.415 1.00 81.25 102 LYS A CA 1
ATOM 849 C C . LYS A 1 102 ? -56.142 -19.621 94.438 1.00 81.25 102 LYS A C 1
ATOM 851 O O . LYS A 1 102 ? -56.220 -19.878 95.630 1.00 81.25 102 LYS A O 1
ATOM 856 N N . ILE A 1 103 ? -56.349 -18.386 93.979 1.00 79.75 103 ILE A N 1
ATOM 857 C CA . ILE A 1 103 ? -56.630 -17.243 94.865 1.00 79.75 103 ILE A CA 1
ATOM 858 C C . ILE A 1 103 ? -57.975 -17.422 95.584 1.00 79.75 103 ILE A C 1
ATOM 860 O O . ILE A 1 103 ? -58.130 -17.016 96.733 1.00 79.75 103 ILE A O 1
ATOM 864 N N . LYS A 1 104 ? -58.981 -18.011 94.922 1.00 79.06 104 LYS A N 1
ATOM 865 C CA . LYS A 1 104 ? -60.253 -18.331 95.587 1.00 79.06 104 LYS A CA 1
ATOM 866 C C . LYS A 1 104 ? -60.071 -19.412 96.654 1.00 79.06 104 LYS A C 1
ATOM 868 O O . LYS A 1 104 ? -60.712 -19.307 97.694 1.00 79.06 104 LYS A O 1
ATOM 873 N N . GLU A 1 105 ? -59.243 -20.422 96.392 1.00 78.88 105 GLU A N 1
ATOM 874 C CA . GLU A 1 105 ? -58.898 -21.481 97.350 1.00 78.88 105 GLU A CA 1
ATOM 875 C C . GLU A 1 105 ? -58.170 -20.895 98.572 1.00 78.88 105 GLU A C 1
ATOM 877 O O . GLU A 1 105 ? -58.662 -21.041 99.688 1.00 78.88 105 GLU A O 1
ATOM 882 N N . GLU A 1 106 ? -57.110 -20.103 98.371 1.00 74.75 106 GLU A N 1
ATOM 883 C CA . GLU A 1 106 ? -56.367 -19.413 99.444 1.00 74.75 106 GLU A CA 1
ATOM 884 C C . GLU A 1 106 ? -57.266 -18.486 100.289 1.00 74.75 106 GLU A C 1
ATOM 886 O O . GLU A 1 106 ? -57.150 -18.417 101.512 1.00 74.75 106 GLU A O 1
ATOM 891 N N . MET A 1 107 ? -58.223 -17.791 99.662 1.00 67.62 107 MET A N 1
ATOM 892 C CA . MET A 1 107 ? -59.189 -16.936 100.369 1.00 67.62 107 MET A CA 1
ATOM 893 C C . MET A 1 107 ? -60.285 -17.713 101.115 1.00 67.62 107 MET A C 1
ATOM 895 O O . MET A 1 107 ? -60.922 -17.147 102.013 1.00 67.62 107 MET A O 1
ATOM 899 N N . ASN A 1 108 ? -60.528 -18.980 100.770 1.00 68.19 108 ASN A N 1
ATOM 900 C CA . ASN A 1 108 ? -61.449 -19.853 101.501 1.00 68.19 108 ASN A CA 1
ATOM 901 C C . ASN A 1 108 ? -60.814 -20.424 102.782 1.00 68.19 108 ASN A C 1
ATOM 903 O O . ASN A 1 108 ? -61.548 -20.655 103.744 1.00 68.19 108 ASN A O 1
ATOM 907 N N . GLU A 1 109 ? -59.487 -20.582 102.827 1.00 68.56 109 GLU A N 1
ATOM 908 C CA . GLU A 1 109 ? -58.745 -21.093 103.995 1.00 68.56 109 GLU A CA 1
ATOM 909 C C . GLU A 1 109 ? -58.503 -20.041 105.099 1.00 68.56 109 GLU A C 1
ATOM 911 O O . GLU A 1 109 ? -58.325 -20.387 106.265 1.00 68.56 109 GLU A O 1
ATOM 916 N N . ASP A 1 110 ? -58.556 -18.742 104.782 1.00 64.44 110 ASP A N 1
ATOM 917 C CA . ASP A 1 110 ? -58.366 -17.669 105.770 1.00 64.44 110 ASP A CA 1
ATOM 918 C C . ASP A 1 110 ? -59.658 -17.374 106.568 1.00 64.44 110 ASP A C 1
ATOM 920 O O . ASP A 1 110 ? -60.489 -16.568 106.157 1.00 64.44 110 ASP A O 1
ATOM 924 N N . HIS A 1 111 ? -59.892 -18.014 107.716 1.00 62.62 111 HIS A N 1
ATOM 925 C CA . HIS A 1 111 ? -61.130 -17.829 108.502 1.00 62.62 111 HIS A CA 1
ATOM 926 C C . HIS A 1 111 ? -61.224 -16.507 109.296 1.00 62.62 111 HIS A C 1
ATOM 928 O O . HIS A 1 111 ? -62.267 -16.232 109.892 1.00 62.62 111 HIS A O 1
ATOM 934 N N . SER A 1 112 ? -60.169 -15.684 109.302 1.00 60.81 112 SER A N 1
ATOM 935 C CA . SER A 1 112 ? -60.037 -14.502 110.172 1.00 60.81 112 SER A CA 1
ATOM 936 C C . SER A 1 112 ? -60.473 -13.183 109.509 1.00 60.81 112 SER A C 1
ATOM 938 O O . SER A 1 112 ? -60.811 -12.212 110.186 1.00 60.81 112 SER A O 1
ATOM 940 N N . THR A 1 113 ? -60.512 -13.123 108.174 1.00 58.78 113 THR A N 1
ATOM 941 C CA . THR A 1 113 ? -60.773 -11.882 107.425 1.00 58.78 113 THR A CA 1
ATOM 942 C C . THR A 1 113 ? -62.260 -11.650 107.080 1.00 58.78 113 THR A C 1
ATOM 944 O O . THR A 1 113 ? -62.935 -12.551 106.568 1.00 58.78 113 THR A O 1
ATOM 947 N N . PRO A 1 114 ? -62.801 -10.426 107.271 1.00 70.44 114 PRO A N 1
ATOM 948 C CA . PRO A 1 114 ? -64.183 -10.076 106.926 1.00 70.44 114 PRO A CA 1
ATOM 949 C C . PRO A 1 114 ? -64.527 -10.254 105.434 1.00 70.44 114 PRO A C 1
ATOM 951 O O . PRO A 1 114 ? -63.753 -9.889 104.548 1.00 70.44 114 PRO A O 1
ATOM 954 N N . LYS A 1 115 ? -65.751 -10.719 105.125 1.00 68.06 115 LYS A N 1
ATOM 955 C CA . LYS A 1 115 ? -66.239 -10.967 103.743 1.00 68.06 115 LYS A CA 1
ATOM 956 C C . LYS A 1 115 ? -66.046 -9.788 102.776 1.00 68.06 115 LYS A C 1
ATOM 958 O O . LYS A 1 115 ? -65.712 -10.007 101.6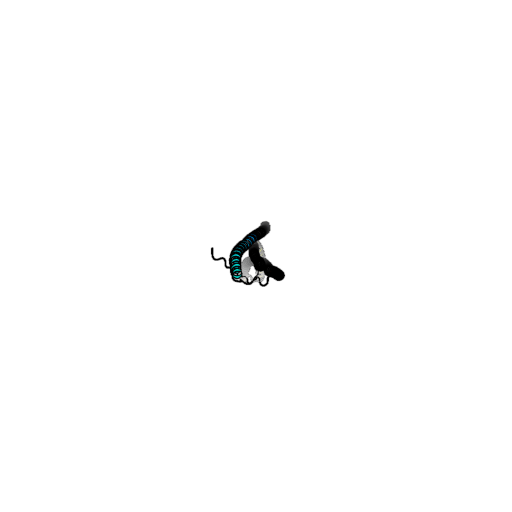15 1.00 68.06 115 LYS A O 1
ATOM 963 N N . LYS A 1 116 ? -66.266 -8.551 103.237 1.00 73.44 116 LYS A N 1
ATOM 964 C CA . LYS A 1 116 ? -66.141 -7.336 102.410 1.00 73.44 116 LYS A CA 1
ATOM 965 C C . LYS A 1 116 ? -64.687 -7.089 101.985 1.00 73.44 116 LYS A C 1
ATOM 967 O O . LYS A 1 116 ? -64.437 -6.744 100.837 1.00 73.44 116 LYS A O 1
ATOM 972 N N . GLU A 1 117 ? -63.745 -7.367 102.882 1.00 73.44 117 GLU A N 1
ATOM 973 C CA . GLU A 1 117 ? -62.307 -7.222 102.650 1.00 73.44 117 GLU A CA 1
ATOM 974 C C . GLU A 1 117 ? -61.766 -8.320 101.720 1.00 73.44 117 GLU A C 1
ATOM 976 O O . GLU A 1 117 ? -60.974 -8.042 100.823 1.00 73.44 117 GLU A O 1
ATOM 981 N N . LYS A 1 118 ? -62.258 -9.561 101.852 1.00 72.31 118 LYS A N 1
ATOM 982 C CA . LYS A 1 118 ? -61.939 -10.657 100.916 1.00 72.31 118 LYS A CA 1
ATOM 983 C C . LYS A 1 118 ? -62.405 -10.364 99.487 1.00 72.31 118 LYS A C 1
ATOM 985 O O . LYS A 1 118 ? -61.682 -10.639 98.531 1.00 72.31 118 LYS A O 1
ATOM 990 N N . GLN A 1 119 ? -63.599 -9.786 99.333 1.00 75.00 119 GLN A N 1
ATOM 991 C CA . GLN A 1 119 ? -64.146 -9.387 98.031 1.00 75.00 119 GLN A CA 1
ATOM 992 C C . GLN A 1 119 ? -63.288 -8.293 97.372 1.00 75.00 119 GLN A C 1
ATOM 994 O O . GLN A 1 119 ? -62.987 -8.378 96.182 1.00 75.00 119 GLN A O 1
ATOM 999 N N . GLU A 1 120 ? -62.873 -7.289 98.147 1.00 79.75 120 GLU A N 1
ATOM 1000 C CA . GLU A 1 120 ? -62.025 -6.187 97.684 1.00 79.75 120 GLU A CA 1
ATOM 1001 C C . GLU A 1 120 ? -60.614 -6.665 97.315 1.00 79.75 120 GLU A C 1
ATOM 1003 O O . GLU A 1 120 ? -60.118 -6.338 96.236 1.00 79.75 120 GLU A O 1
ATOM 1008 N N . ARG A 1 121 ? -60.000 -7.529 98.139 1.00 78.12 121 ARG A N 1
ATOM 1009 C CA . ARG A 1 121 ? -58.707 -8.164 97.827 1.00 78.12 121 ARG A CA 1
ATOM 1010 C C . ARG A 1 121 ? -58.779 -9.016 96.560 1.00 78.12 121 ARG A C 1
ATOM 1012 O O . ARG A 1 121 ? -57.899 -8.901 95.711 1.00 78.12 121 ARG A O 1
ATOM 1019 N N . LEU A 1 122 ? -59.839 -9.810 96.379 1.00 79.69 122 LEU A N 1
ATOM 1020 C CA . LEU A 1 122 ? -60.047 -10.602 95.162 1.00 79.69 122 LEU A CA 1
ATOM 1021 C C . LEU A 1 122 ? -60.240 -9.716 93.919 1.00 79.69 122 LEU A C 1
ATOM 1023 O O . LEU A 1 122 ? -59.766 -10.075 92.842 1.00 79.69 122 LEU A O 1
ATOM 1027 N N . SER A 1 123 ? -60.933 -8.579 94.050 1.00 83.00 123 SER A N 1
ATOM 1028 C CA . SER A 1 123 ? -61.070 -7.598 92.964 1.00 83.00 123 SER A CA 1
ATOM 1029 C C . SER A 1 123 ? -59.714 -7.008 92.597 1.00 83.00 123 SER A C 1
ATOM 1031 O O . SER A 1 123 ? -59.278 -7.143 91.458 1.00 83.00 123 SER A O 1
ATOM 1033 N N . LYS A 1 124 ? -58.986 -6.484 93.589 1.00 84.75 124 LYS A N 1
ATOM 1034 C CA . LYS A 1 124 ? -57.654 -5.902 93.405 1.00 84.75 124 LYS A CA 1
ATOM 1035 C C . LYS A 1 124 ? -56.670 -6.895 92.783 1.00 84.75 124 LYS A C 1
ATOM 1037 O O . LYS A 1 124 ? -55.859 -6.521 91.943 1.00 84.75 124 LYS A O 1
ATOM 1042 N N . HIS A 1 125 ? -56.750 -8.174 93.153 1.00 83.50 125 HIS A N 1
ATOM 1043 C CA . HIS A 1 125 ? -55.868 -9.193 92.593 1.00 83.50 125 HIS A CA 1
ATOM 1044 C C . HIS A 1 125 ? -56.215 -9.544 91.136 1.00 83.50 125 HIS A C 1
ATOM 1046 O O . HIS A 1 125 ? -55.309 -9.747 90.329 1.00 83.50 125 HIS A O 1
ATOM 1052 N N . LYS A 1 126 ? -57.504 -9.542 90.761 1.00 84.44 126 LYS A N 1
ATOM 1053 C CA . LYS A 1 126 ? -57.934 -9.672 89.357 1.00 84.44 126 LYS A CA 1
ATOM 1054 C C . LYS A 1 126 ? -57.501 -8.480 88.511 1.00 84.44 126 LYS A C 1
ATOM 1056 O O . LYS A 1 126 ? -57.031 -8.708 87.400 1.00 84.44 126 LYS A O 1
ATOM 1061 N N . ASP A 1 127 ? -57.638 -7.266 89.034 1.00 85.81 127 ASP A N 1
ATOM 1062 C CA . ASP A 1 127 ? -57.244 -6.035 88.343 1.00 85.81 127 ASP A CA 1
ATOM 1063 C C . ASP A 1 127 ? -55.722 -6.001 88.134 1.00 85.81 127 ASP A C 1
ATOM 1065 O O . ASP A 1 127 ? -55.258 -5.772 87.020 1.00 85.81 127 ASP A O 1
ATOM 1069 N N . ASN A 1 128 ? -54.937 -6.355 89.161 1.00 87.62 128 ASN A N 1
ATOM 1070 C CA . ASN A 1 128 ? -53.481 -6.495 89.050 1.00 87.62 128 ASN A CA 1
ATOM 1071 C C . ASN A 1 128 ? -53.072 -7.571 88.032 1.00 87.62 128 ASN A C 1
ATOM 1073 O O . ASN A 1 128 ? -52.147 -7.351 87.252 1.00 87.62 128 ASN A O 1
ATOM 1077 N N . MET A 1 129 ? -53.753 -8.725 88.010 1.00 84.88 129 MET A N 1
ATOM 1078 C CA . MET A 1 129 ? -53.482 -9.763 87.008 1.00 84.88 129 MET A CA 1
ATOM 1079 C C . MET A 1 129 ? -53.821 -9.293 85.595 1.00 84.88 129 MET A C 1
ATOM 1081 O O . MET A 1 129 ? -53.039 -9.534 84.688 1.00 84.88 129 MET A O 1
ATOM 1085 N N . GLN A 1 130 ? -54.953 -8.617 85.391 1.00 87.44 130 GLN A N 1
ATOM 1086 C CA . GLN A 1 130 ? -55.305 -8.063 84.081 1.00 87.44 130 GLN A CA 1
ATOM 1087 C C . GLN A 1 130 ? -54.323 -6.979 83.634 1.00 87.44 130 GLN A C 1
ATOM 1089 O O . GLN A 1 130 ? -53.958 -6.935 82.463 1.00 87.44 130 GLN A O 1
ATOM 1094 N N . HIS A 1 131 ? -53.858 -6.140 84.561 1.00 88.00 131 HIS A N 1
ATOM 1095 C CA . HIS A 1 131 ? -52.848 -5.126 84.281 1.00 88.00 131 HIS A CA 1
ATOM 1096 C C . HIS A 1 131 ? -51.512 -5.754 83.866 1.00 88.00 131 HIS A C 1
ATOM 1098 O O . HIS A 1 131 ? -50.983 -5.406 82.816 1.00 88.00 131 HIS A O 1
ATOM 1104 N N . SER A 1 132 ? -51.020 -6.739 84.625 1.00 88.06 132 SER A N 1
ATOM 1105 C CA . SER A 1 132 ? -49.798 -7.485 84.293 1.00 88.06 132 SER A CA 1
ATOM 1106 C C . SER A 1 132 ? -49.924 -8.224 82.956 1.00 88.06 132 SER A C 1
ATOM 1108 O O . SER A 1 132 ? -49.010 -8.188 82.141 1.00 88.06 132 SER A O 1
ATOM 1110 N N . GLN A 1 133 ? -51.084 -8.819 82.675 1.00 90.88 133 GLN A N 1
ATOM 1111 C CA . GLN A 1 133 ? -51.374 -9.468 81.397 1.00 90.88 133 GLN A CA 1
ATOM 1112 C C . GLN A 1 133 ? -51.367 -8.494 80.210 1.00 90.88 133 GLN A C 1
ATOM 1114 O O . GLN A 1 133 ? -50.813 -8.812 79.156 1.00 90.88 133 GLN A O 1
ATOM 1119 N N . ALA A 1 134 ? -51.951 -7.307 80.379 1.00 89.56 134 ALA A N 1
ATOM 1120 C CA . ALA A 1 134 ? -51.908 -6.253 79.371 1.00 89.56 134 ALA A CA 1
ATOM 1121 C C . ALA A 1 134 ? -50.481 -5.715 79.166 1.00 89.56 134 ALA A C 1
ATOM 1123 O O . ALA A 1 134 ? -50.097 -5.410 78.037 1.00 89.56 134 ALA A O 1
ATOM 1124 N N . GLU A 1 135 ? -49.683 -5.628 80.233 1.00 92.06 135 GLU A N 1
ATOM 1125 C CA . GLU A 1 135 ? -48.279 -5.224 80.162 1.00 92.06 135 GLU A CA 1
ATOM 1126 C C . GLU A 1 1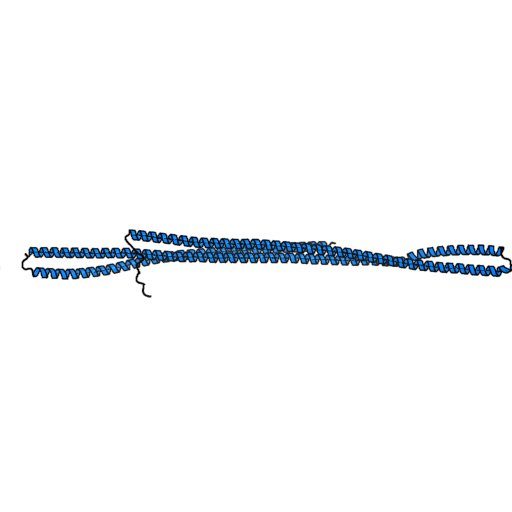35 ? -47.430 -6.255 79.402 1.00 92.06 135 GLU A C 1
ATOM 1128 O O . GLU A 1 135 ? -46.688 -5.882 78.494 1.00 92.06 135 GLU A O 1
ATOM 1133 N N . GLU A 1 136 ? -47.584 -7.551 79.687 1.00 90.81 136 GLU A N 1
ATOM 1134 C CA . GLU A 1 136 ? -46.887 -8.622 78.960 1.00 90.81 136 GLU A CA 1
ATOM 1135 C C . GLU A 1 136 ? -47.306 -8.696 77.478 1.00 90.81 136 GLU A C 1
ATOM 1137 O O . GLU A 1 136 ? -46.458 -8.885 76.603 1.00 90.81 136 GLU A O 1
ATOM 1142 N N . GLU A 1 137 ? -48.595 -8.501 77.163 1.00 92.19 137 GLU A N 1
ATOM 1143 C CA . GLU A 1 137 ? -49.071 -8.412 75.774 1.00 92.19 137 GLU A CA 1
ATOM 1144 C C . GLU A 1 137 ? -48.451 -7.205 75.052 1.00 92.19 137 GLU A C 1
ATOM 1146 O O . GLU A 1 137 ? -47.952 -7.336 73.930 1.00 92.19 137 GLU A O 1
ATOM 1151 N N . ALA A 1 138 ? -48.418 -6.037 75.703 1.00 93.19 138 ALA A N 1
ATOM 1152 C CA . ALA A 1 138 ? -47.784 -4.839 75.159 1.00 93.19 138 ALA A CA 1
ATOM 1153 C C . ALA A 1 138 ? -46.277 -5.045 74.926 1.00 93.19 138 ALA A C 1
ATOM 1155 O O . ALA A 1 138 ? -45.752 -4.618 73.893 1.00 93.19 138 ALA A O 1
ATOM 1156 N N . GLN A 1 139 ? -45.587 -5.743 75.835 1.00 93.19 139 GLN A N 1
ATOM 1157 C CA . GLN A 1 139 ? -44.178 -6.109 75.679 1.00 93.19 139 GLN A CA 1
ATOM 1158 C C . GLN A 1 139 ? -43.960 -7.053 74.489 1.00 93.19 139 GLN A C 1
ATOM 1160 O O . GLN A 1 139 ? -43.063 -6.802 73.680 1.00 93.19 139 GLN A O 1
ATOM 1165 N N . LEU A 1 140 ? -44.789 -8.091 74.321 1.00 93.06 140 LEU A N 1
ATOM 1166 C CA . LEU A 1 140 ? -44.714 -8.991 73.165 1.00 93.06 140 LEU A CA 1
ATOM 1167 C C . LEU A 1 140 ? -44.916 -8.227 71.849 1.00 93.06 140 LEU A C 1
ATOM 1169 O O . LEU A 1 140 ? -44.124 -8.375 70.918 1.00 93.06 140 LEU A O 1
ATOM 1173 N N . LEU A 1 141 ? -45.938 -7.371 71.769 1.00 93.56 141 LEU A N 1
ATOM 1174 C CA . LEU A 1 141 ? -46.205 -6.556 70.579 1.00 93.56 141 LEU A CA 1
ATOM 1175 C C . LEU A 1 141 ? -45.058 -5.577 70.279 1.00 93.56 141 LEU A C 1
ATOM 1177 O O . LEU A 1 141 ? -44.704 -5.370 69.114 1.00 93.56 141 LEU A O 1
ATOM 1181 N N . ALA A 1 142 ? -44.441 -4.997 71.312 1.00 92.81 142 ALA A N 1
ATOM 1182 C CA . ALA A 1 142 ? -43.260 -4.151 71.161 1.00 92.81 142 ALA A CA 1
ATOM 1183 C C . ALA A 1 142 ? -42.063 -4.944 70.607 1.00 92.81 142 ALA A C 1
ATOM 1185 O O . ALA A 1 142 ? -41.423 -4.498 69.650 1.00 92.81 142 ALA A O 1
ATOM 1186 N N . GLN A 1 143 ? -41.802 -6.147 71.131 1.00 91.69 143 GLN A N 1
ATOM 1187 C CA . GLN A 1 143 ? -40.752 -7.042 70.631 1.00 91.69 143 GLN A CA 1
ATOM 1188 C C . GLN A 1 143 ? -41.005 -7.456 69.175 1.00 91.69 143 GLN A C 1
ATOM 1190 O O . GLN A 1 143 ? -40.100 -7.371 68.343 1.00 91.69 143 GLN A O 1
ATOM 1195 N N . GLN A 1 144 ? -42.243 -7.825 68.834 1.00 92.88 144 GLN A N 1
ATOM 1196 C CA . GLN A 1 144 ? -42.641 -8.152 67.464 1.00 92.88 144 GLN A CA 1
ATOM 1197 C C . GLN A 1 144 ? -42.424 -6.965 66.514 1.00 92.88 144 GLN A C 1
ATOM 1199 O O . GLN A 1 144 ? -41.883 -7.135 65.419 1.00 92.88 144 GLN A O 1
ATOM 1204 N N . ARG A 1 145 ? -42.762 -5.740 66.932 1.00 92.75 145 ARG A N 1
ATOM 1205 C CA . ARG A 1 145 ? -42.515 -4.531 66.131 1.00 92.75 145 ARG A CA 1
ATOM 1206 C C . ARG A 1 145 ? -41.022 -4.306 65.876 1.00 92.75 145 ARG A C 1
ATOM 1208 O O . ARG A 1 145 ? -40.637 -4.031 64.739 1.00 92.75 145 ARG A O 1
ATOM 1215 N N . VAL A 1 146 ? -40.178 -4.443 66.901 1.00 90.81 146 VAL A N 1
ATOM 1216 C CA . VAL A 1 146 ? -38.716 -4.318 66.761 1.00 90.81 146 VAL A CA 1
ATOM 1217 C C . VAL A 1 146 ? -38.167 -5.396 65.824 1.00 90.81 146 VAL A C 1
ATOM 1219 O 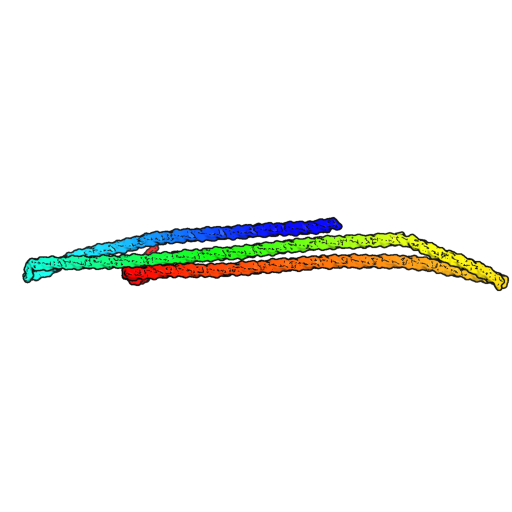O . VAL A 1 146 ? -37.402 -5.081 64.910 1.00 90.81 146 VAL A O 1
ATOM 1222 N N . PHE A 1 147 ? -38.604 -6.646 65.995 1.00 90.81 147 PHE A N 1
ATOM 1223 C CA . PHE A 1 147 ? -38.218 -7.763 65.134 1.00 90.81 147 PHE A CA 1
ATOM 1224 C C . PHE A 1 147 ? -38.598 -7.512 63.670 1.00 90.81 147 PHE A C 1
ATOM 1226 O O . PHE A 1 147 ? -37.749 -7.657 62.788 1.00 90.81 147 PHE A O 1
ATOM 1233 N N . TYR A 1 148 ? -39.841 -7.098 63.406 1.00 92.69 148 TYR A N 1
ATOM 1234 C CA . TYR A 1 148 ? -40.325 -6.794 62.058 1.00 92.69 148 TYR A CA 1
ATOM 1235 C C . TYR A 1 148 ? -39.487 -5.694 61.405 1.00 92.69 148 TYR A C 1
ATOM 1237 O O . TYR A 1 148 ? -38.956 -5.885 60.310 1.00 92.69 148 TYR A O 1
ATOM 1245 N N . ASN A 1 149 ? -39.311 -4.565 62.097 1.00 91.88 149 ASN A N 1
ATOM 1246 C CA . ASN A 1 149 ? -38.587 -3.417 61.559 1.00 91.88 149 ASN A CA 1
ATOM 1247 C C . ASN A 1 149 ? -37.115 -3.751 61.269 1.00 91.88 149 ASN A C 1
ATOM 1249 O O . ASN A 1 149 ? -36.607 -3.407 60.198 1.00 91.88 149 ASN A O 1
ATOM 1253 N N . ARG A 1 150 ? -36.446 -4.480 62.175 1.00 90.88 150 ARG A N 1
ATOM 1254 C CA . ARG A 1 150 ? -35.057 -4.923 61.989 1.00 90.88 150 ARG A CA 1
ATOM 1255 C C . ARG A 1 150 ? -34.916 -5.856 60.788 1.00 90.88 150 ARG A C 1
ATOM 1257 O O . ARG A 1 150 ? -34.031 -5.649 59.960 1.00 90.88 150 ARG A O 1
ATOM 1264 N N . ASN A 1 151 ? -35.786 -6.859 60.670 1.00 91.44 151 ASN A N 1
ATOM 1265 C CA . ASN A 1 151 ? -35.748 -7.813 59.561 1.00 91.44 151 ASN A CA 1
ATOM 1266 C C . ASN A 1 151 ? -36.071 -7.147 58.219 1.00 91.44 151 ASN A C 1
ATOM 1268 O O . ASN A 1 151 ? -35.390 -7.415 57.232 1.00 91.44 151 ASN A O 1
ATOM 1272 N N . CYS A 1 152 ? -37.043 -6.231 58.176 1.00 91.81 152 CYS A N 1
ATOM 1273 C CA . CYS A 1 152 ? -37.332 -5.453 56.970 1.00 91.81 152 CYS A CA 1
ATOM 1274 C C . CYS A 1 152 ? -36.125 -4.607 56.544 1.00 91.81 152 CYS A C 1
ATOM 1276 O O . CYS A 1 152 ? -35.790 -4.561 55.361 1.00 91.81 152 CYS A O 1
ATOM 1278 N N . ARG A 1 153 ? -35.431 -3.966 57.496 1.00 93.12 153 ARG A N 1
ATOM 1279 C CA . ARG A 1 153 ? -34.213 -3.198 57.198 1.00 93.12 153 ARG A CA 1
ATOM 1280 C C . ARG A 1 153 ? -33.083 -4.102 56.693 1.00 93.12 153 ARG A C 1
ATOM 1282 O O . ARG A 1 153 ? -32.453 -3.766 55.694 1.00 93.12 153 ARG A O 1
ATOM 1289 N N . ALA A 1 154 ? -32.870 -5.264 57.313 1.00 91.94 154 ALA A N 1
ATOM 1290 C CA . ALA A 1 154 ? -31.888 -6.251 56.854 1.00 91.94 154 ALA A CA 1
ATOM 1291 C C . ALA A 1 154 ? -32.197 -6.760 55.433 1.00 91.94 154 ALA A C 1
ATOM 1293 O O . ALA A 1 154 ? -31.301 -6.838 54.591 1.00 91.94 154 ALA A O 1
ATOM 1294 N N . PHE A 1 155 ? -33.469 -7.037 55.133 1.00 93.31 155 PHE A N 1
ATOM 1295 C CA . PHE A 1 155 ? -33.907 -7.445 53.798 1.00 93.31 155 PHE A CA 1
ATOM 1296 C C . PHE A 1 155 ? -33.637 -6.354 52.752 1.00 93.31 155 PHE A C 1
ATOM 1298 O O . PHE A 1 155 ? -33.066 -6.642 51.702 1.00 93.31 155 PHE A O 1
ATOM 1305 N N . LYS A 1 156 ? -33.952 -5.088 53.060 1.00 93.62 156 LYS A N 1
ATOM 1306 C CA . LYS A 1 156 ? -33.641 -3.948 52.180 1.00 93.62 156 LYS A CA 1
ATOM 1307 C C . LYS A 1 156 ? -32.144 -3.825 51.891 1.00 93.62 156 LYS A C 1
ATOM 1309 O O . LYS A 1 156 ? -31.772 -3.620 50.738 1.00 93.62 156 LYS A O 1
ATOM 1314 N N . ARG A 1 157 ? -31.285 -4.031 52.899 1.00 94.44 157 ARG A N 1
ATOM 1315 C CA . ARG A 1 157 ? -29.823 -4.074 52.712 1.00 94.44 157 ARG A CA 1
ATOM 1316 C C . ARG A 1 157 ? -29.411 -5.188 51.747 1.00 94.44 157 ARG A C 1
ATOM 1318 O O . ARG A 1 157 ? -28.622 -4.955 50.839 1.00 94.44 157 ARG A O 1
ATOM 1325 N N . LYS A 1 158 ? -29.981 -6.389 51.906 1.00 94.50 158 LYS A N 1
ATOM 1326 C CA . LYS A 1 158 ? -29.720 -7.547 51.032 1.00 94.50 158 LYS A CA 1
ATOM 1327 C C . LYS A 1 158 ? -30.136 -7.281 49.581 1.00 94.50 158 LYS A C 1
ATOM 1329 O O . LYS A 1 158 ? -29.389 -7.620 48.669 1.00 94.50 158 LYS A O 1
ATOM 1334 N N . VAL A 1 159 ? -31.300 -6.668 49.362 1.00 94.75 159 VAL A N 1
ATOM 1335 C CA . VAL A 1 159 ? -31.770 -6.270 48.022 1.00 94.75 159 VAL A CA 1
ATOM 1336 C C . VAL A 1 159 ? -30.843 -5.228 47.396 1.00 94.75 159 VAL A C 1
ATOM 1338 O O . VAL A 1 159 ? -30.496 -5.349 46.224 1.00 94.75 159 VAL A O 1
ATOM 1341 N N . MET A 1 160 ? -30.405 -4.233 48.172 1.00 95.25 160 MET A N 1
ATOM 1342 C CA . MET A 1 160 ? -29.468 -3.210 47.701 1.00 95.25 160 MET A CA 1
ATOM 1343 C C . MET A 1 160 ? -28.146 -3.825 47.222 1.00 95.25 160 MET A C 1
ATOM 1345 O O . MET A 1 160 ? -27.705 -3.500 46.124 1.00 95.25 160 MET A O 1
ATOM 1349 N N . ILE A 1 161 ? -27.568 -4.754 47.993 1.00 95.25 161 ILE A N 1
ATOM 1350 C CA . ILE A 1 161 ? -26.332 -5.461 47.616 1.00 95.25 161 ILE A CA 1
ATOM 1351 C C . ILE A 1 161 ? -26.539 -6.280 46.338 1.00 95.25 161 ILE A C 1
ATOM 1353 O O . ILE A 1 161 ? -25.761 -6.155 45.402 1.00 95.25 161 ILE A O 1
ATOM 1357 N N . LYS A 1 162 ? -27.638 -7.040 46.235 1.00 95.44 162 LYS A N 1
ATOM 1358 C CA . LYS A 1 162 ? -27.957 -7.783 45.002 1.00 95.44 162 LYS A CA 1
ATOM 1359 C C . LYS A 1 162 ? -28.064 -6.873 43.773 1.00 95.44 162 LYS A C 1
ATOM 1361 O O . LYS A 1 162 ? -27.614 -7.242 42.691 1.00 95.44 162 LYS A O 1
ATOM 1366 N N . ARG A 1 163 ? -28.651 -5.680 43.927 1.00 95.38 163 ARG A N 1
ATOM 1367 C CA . ARG A 1 163 ? -28.714 -4.672 42.858 1.00 95.38 163 ARG A CA 1
ATOM 1368 C C . ARG A 1 163 ? -27.314 -4.187 42.476 1.00 95.38 163 ARG A C 1
ATOM 1370 O O . ARG A 1 163 ? -27.033 -4.054 41.290 1.00 95.38 163 ARG A O 1
ATOM 1377 N N . HIS A 1 164 ? -26.450 -3.935 43.461 1.00 97.19 164 HIS A N 1
ATOM 1378 C CA . HIS A 1 164 ? -25.055 -3.556 43.226 1.00 97.19 164 HIS A CA 1
ATOM 1379 C C . HIS A 1 164 ? -24.289 -4.639 42.459 1.00 97.19 164 HIS A C 1
ATOM 1381 O O . HIS A 1 164 ? -23.604 -4.311 41.491 1.00 97.19 164 HIS A O 1
ATOM 1387 N N . ASP A 1 165 ? -24.462 -5.912 42.822 1.00 96.75 165 ASP A N 1
ATOM 1388 C CA . ASP A 1 165 ? -23.840 -7.051 42.132 1.00 96.75 165 ASP A CA 1
ATOM 1389 C C . ASP A 1 165 ? -24.302 -7.156 40.670 1.00 96.75 165 ASP A C 1
ATOM 1391 O O . ASP A 1 165 ? -23.486 -7.338 39.762 1.00 96.75 165 ASP A O 1
ATOM 1395 N N . LEU A 1 166 ? -25.609 -6.996 40.421 1.00 96.38 166 LEU A N 1
ATOM 1396 C CA . LEU A 1 166 ? -26.168 -6.994 39.066 1.00 96.38 166 LEU A CA 1
ATOM 1397 C C . LEU A 1 166 ? -25.564 -5.871 38.214 1.00 96.38 166 LEU A C 1
ATOM 1399 O O . LEU A 1 166 ? -25.200 -6.098 37.061 1.00 96.38 166 LEU A O 1
ATOM 1403 N N . GLU A 1 167 ? -25.441 -4.672 38.774 1.00 96.12 167 GLU A N 1
ATOM 1404 C CA . GLU A 1 167 ? -24.877 -3.517 38.080 1.00 96.12 167 GLU A CA 1
ATOM 1405 C C . GLU A 1 167 ? -23.379 -3.686 37.786 1.00 96.12 167 GLU A C 1
ATOM 1407 O O . GLU A 1 167 ? -22.926 -3.368 36.686 1.00 96.12 167 GLU A O 1
ATOM 1412 N N . GLN A 1 168 ? -22.609 -4.262 38.718 1.00 97.25 168 GLN A N 1
ATOM 1413 C CA . GLN A 1 168 ? -21.211 -4.624 38.465 1.00 97.25 168 GLN A CA 1
ATOM 1414 C C . GLN A 1 168 ? -21.090 -5.618 37.304 1.00 97.25 168 GLN A C 1
ATOM 1416 O O . GLN A 1 168 ? -20.217 -5.463 36.448 1.00 97.25 168 GLN A O 1
ATOM 1421 N N . GLU A 1 169 ? -21.964 -6.623 37.240 1.00 96.75 169 GLU A N 1
ATOM 1422 C CA . GLU A 1 169 ? -21.975 -7.598 36.148 1.00 96.75 169 GLU A CA 1
ATOM 1423 C C . GLU A 1 169 ? -22.360 -6.959 34.802 1.00 96.75 169 GLU A C 1
ATOM 1425 O O . GLU A 1 169 ? -21.760 -7.272 33.771 1.00 96.75 169 GLU A O 1
ATOM 1430 N N . GLN A 1 170 ? -23.320 -6.030 34.799 1.00 96.81 170 GLN A N 1
ATOM 1431 C CA . GLN A 1 170 ? -23.699 -5.258 33.610 1.00 96.81 170 GLN A CA 1
ATOM 1432 C C . GLN A 1 170 ? -22.527 -4.410 33.094 1.00 96.81 170 GLN A C 1
ATOM 1434 O O . GLN A 1 170 ? -22.168 -4.524 31.920 1.00 96.81 170 GLN A O 1
ATOM 1439 N N . ILE A 1 171 ? -21.858 -3.653 33.970 1.00 96.44 171 ILE A N 1
ATOM 1440 C CA . ILE A 1 171 ? -20.679 -2.853 33.605 1.00 96.44 171 ILE A CA 1
ATOM 1441 C C . ILE A 1 171 ? -19.534 -3.741 33.105 1.00 96.44 171 ILE A C 1
ATOM 1443 O O . ILE A 1 171 ? -18.906 -3.429 32.093 1.00 96.44 171 ILE A O 1
ATOM 1447 N N . ARG A 1 172 ? -19.280 -4.898 33.733 1.00 96.81 172 ARG A N 1
ATOM 1448 C CA . ARG A 1 172 ? -18.279 -5.861 33.235 1.00 96.81 172 ARG A CA 1
ATOM 1449 C C . ARG A 1 172 ? -18.600 -6.330 31.817 1.00 96.81 172 ARG A C 1
ATOM 1451 O O . ARG A 1 172 ? -17.697 -6.376 30.979 1.00 96.81 172 ARG A O 1
ATOM 1458 N N . LYS A 1 173 ? -19.863 -6.659 31.531 1.00 96.62 173 LYS A N 1
ATOM 1459 C CA . LYS A 1 173 ? -20.311 -7.068 30.189 1.00 96.62 173 LYS A CA 1
ATOM 1460 C C . LYS A 1 173 ? -20.169 -5.945 29.166 1.00 96.62 173 LYS A C 1
ATOM 1462 O O . LYS A 1 173 ? -19.661 -6.205 28.078 1.00 96.62 173 LYS A O 1
ATOM 1467 N N . GLU A 1 174 ? -20.559 -4.720 29.509 1.00 96.06 174 GLU A N 1
ATOM 1468 C CA . GLU A 1 174 ? -20.398 -3.537 28.650 1.00 96.06 174 GLU A CA 1
ATOM 1469 C C . GLU A 1 174 ? -18.931 -3.260 28.326 1.00 96.06 174 GLU A C 1
ATOM 1471 O O . GLU A 1 174 ? -18.568 -3.165 27.154 1.00 96.06 174 GLU A O 1
ATOM 1476 N N . LEU A 1 175 ? -18.069 -3.214 29.343 1.00 96.62 175 LEU A N 1
ATOM 1477 C CA . LEU A 1 175 ? -16.637 -2.964 29.175 1.00 96.62 175 LEU A CA 1
ATOM 1478 C C . LEU A 1 175 ? -15.963 -4.065 28.349 1.00 96.62 175 LEU A C 1
ATOM 1480 O O . LEU A 1 175 ? -15.149 -3.774 27.472 1.00 96.62 175 LEU A O 1
ATOM 1484 N N . ASN A 1 176 ? -16.318 -5.332 28.580 1.00 96.69 176 ASN A N 1
ATOM 1485 C CA . ASN A 1 176 ? -15.805 -6.443 27.781 1.00 96.69 176 ASN A CA 1
ATOM 1486 C C . ASN A 1 176 ? -16.324 -6.394 26.336 1.00 96.69 176 ASN A C 1
ATOM 1488 O O . ASN A 1 176 ? -15.559 -6.684 25.416 1.00 96.69 176 ASN A O 1
ATOM 1492 N N . ARG A 1 177 ? -17.584 -5.990 26.106 1.00 96.88 177 ARG A N 1
ATOM 1493 C CA . ARG A 1 177 ? -18.110 -5.837 24.742 1.00 96.88 177 ARG A CA 1
ATOM 1494 C C . ARG A 1 177 ? -17.440 -4.680 24.010 1.00 96.88 177 ARG A C 1
ATOM 1496 O O . ARG A 1 177 ? -17.028 -4.868 22.870 1.00 96.88 177 ARG A O 1
ATOM 1503 N N . LYS A 1 178 ? -17.274 -3.528 24.667 1.00 95.56 178 LYS A N 1
ATOM 1504 C CA . LYS A 1 178 ? -16.553 -2.369 24.120 1.00 95.56 178 LYS A CA 1
ATOM 1505 C C . LYS A 1 178 ? -15.119 -2.745 23.742 1.00 95.56 178 LYS A C 1
ATOM 1507 O O . LYS A 1 178 ? -14.677 -2.404 22.650 1.00 95.56 178 LYS A O 1
ATOM 1512 N N . LYS A 1 179 ? -14.433 -3.514 24.597 1.00 96.31 179 LYS A N 1
ATOM 1513 C CA . LYS A 1 179 ? -13.093 -4.041 24.308 1.00 96.31 179 LYS A CA 1
ATOM 1514 C C . LYS A 1 179 ? -13.070 -4.929 23.066 1.00 96.31 179 LYS A C 1
ATOM 1516 O O . LYS A 1 179 ? -12.288 -4.664 22.166 1.00 96.31 179 LYS A O 1
ATOM 1521 N N . ALA A 1 180 ? -13.956 -5.920 22.988 1.00 97.06 180 ALA A N 1
ATOM 1522 C CA . ALA A 1 180 ? -14.015 -6.820 21.837 1.00 97.06 180 ALA A CA 1
ATOM 1523 C C . ALA A 1 180 ? -14.306 -6.073 20.522 1.00 97.06 180 ALA A C 1
ATOM 1525 O O . ALA A 1 180 ? -13.706 -6.377 19.497 1.00 97.06 180 ALA A O 1
ATOM 1526 N N . LEU A 1 181 ? -15.197 -5.074 20.548 1.00 96.38 181 LEU A N 1
ATOM 1527 C CA . LEU A 1 181 ? -15.491 -4.235 19.380 1.00 96.38 181 LEU A CA 1
ATOM 1528 C C . LEU A 1 181 ? -14.277 -3.408 18.943 1.00 96.38 181 LEU A C 1
ATOM 1530 O O . LEU A 1 181 ? -14.011 -3.305 17.749 1.00 96.38 181 LEU A O 1
ATOM 1534 N N . LYS A 1 182 ? -13.522 -2.858 19.900 1.00 95.94 182 LYS A N 1
ATOM 1535 C CA . LYS A 1 182 ? -12.284 -2.127 19.612 1.00 95.94 182 LYS A CA 1
ATOM 1536 C C . LYS A 1 182 ? -11.182 -3.035 19.064 1.00 95.94 182 LYS A C 1
ATOM 1538 O O . LYS A 1 182 ? -10.558 -2.682 18.074 1.00 95.94 182 LYS A O 1
ATOM 1543 N N . GLU A 1 183 ? -11.011 -4.234 19.619 1.00 96.56 183 GLU A N 1
ATOM 1544 C CA . GLU A 1 183 ? -10.081 -5.244 19.088 1.00 96.56 183 GLU A CA 1
ATOM 1545 C C . GLU A 1 183 ? -10.443 -5.648 17.641 1.00 96.56 183 GLU A C 1
ATOM 1547 O O . GLU A 1 183 ? -9.561 -5.790 16.792 1.00 96.56 183 GLU A O 1
ATOM 1552 N N . MET A 1 184 ? -11.740 -5.782 17.327 1.00 96.88 184 MET A N 1
ATOM 1553 C CA . MET A 1 184 ? -12.213 -6.033 15.958 1.00 96.88 184 MET A CA 1
ATOM 1554 C C . MET A 1 184 ? -11.929 -4.858 15.012 1.00 96.88 184 MET A C 1
ATOM 1556 O O . MET A 1 184 ? -11.487 -5.091 13.885 1.00 96.88 184 MET A O 1
ATOM 1560 N N . GLU A 1 185 ? -12.142 -3.618 15.466 1.00 96.62 185 GLU A N 1
ATOM 1561 C CA . GLU A 1 185 ? -11.835 -2.395 14.713 1.00 96.62 185 GLU A CA 1
ATOM 1562 C C . GLU A 1 185 ? -10.335 -2.293 14.406 1.00 96.62 185 GLU A C 1
ATOM 1564 O O . GLU A 1 185 ? -9.957 -2.102 13.252 1.00 96.62 185 GLU A O 1
ATOM 1569 N N . HIS A 1 186 ? -9.472 -2.501 15.405 1.00 97.31 186 HIS A N 1
ATOM 1570 C CA . HIS A 1 186 ? -8.015 -2.495 15.235 1.00 97.31 186 HIS A CA 1
ATOM 1571 C C . HIS A 1 186 ? -7.558 -3.572 14.250 1.00 97.31 186 HIS A C 1
ATOM 1573 O O . HIS A 1 186 ? -6.809 -3.284 13.319 1.00 97.31 186 HIS A O 1
ATOM 1579 N N . GLY A 1 187 ? -8.069 -4.799 14.389 1.00 97.69 187 GLY A N 1
ATOM 1580 C CA . GLY A 1 187 ? -7.766 -5.881 13.453 1.00 97.69 187 GLY A CA 1
ATOM 1581 C C . GLY A 1 187 ? -8.259 -5.602 12.028 1.00 97.69 187 GLY A C 1
ATOM 1582 O O . GLY A 1 187 ? -7.620 -6.019 11.065 1.00 97.69 187 GLY A O 1
ATOM 1583 N N . MET A 1 188 ? -9.386 -4.905 11.869 1.00 97.44 188 MET A N 1
ATOM 1584 C CA . MET A 1 188 ? -9.875 -4.461 10.561 1.00 97.44 188 MET A CA 1
ATOM 1585 C C . MET A 1 188 ? -8.951 -3.405 9.949 1.00 97.44 188 MET A C 1
ATOM 1587 O O . MET A 1 188 ? -8.568 -3.565 8.795 1.00 97.44 188 MET A O 1
ATOM 1591 N N . LEU A 1 189 ? -8.556 -2.381 10.711 1.00 96.94 189 LEU A N 1
ATOM 1592 C CA . LEU A 1 189 ? -7.653 -1.328 10.236 1.00 96.94 189 LEU A CA 1
ATOM 1593 C C . LEU A 1 189 ? -6.301 -1.892 9.778 1.00 96.94 189 LEU A C 1
ATOM 1595 O O . LEU A 1 189 ? -5.816 -1.503 8.722 1.00 96.94 189 LEU A O 1
ATOM 1599 N N . ILE A 1 190 ? -5.737 -2.855 10.516 1.00 97.31 190 ILE A N 1
ATOM 1600 C CA . ILE A 1 190 ? -4.491 -3.542 10.136 1.00 97.31 190 ILE A CA 1
ATOM 1601 C C . ILE A 1 190 ? -4.644 -4.268 8.794 1.00 97.31 190 ILE A C 1
ATOM 1603 O O . ILE A 1 190 ? -3.813 -4.099 7.909 1.00 97.31 190 ILE A O 1
ATOM 1607 N N . ARG A 1 191 ? -5.732 -5.026 8.600 1.00 97.50 191 ARG A N 1
ATOM 1608 C CA . ARG A 1 191 ? -5.982 -5.716 7.321 1.00 97.50 191 ARG A CA 1
ATOM 1609 C C . ARG A 1 191 ? -6.202 -4.742 6.163 1.00 97.50 191 ARG A C 1
ATOM 1611 O O . ARG A 1 191 ? -5.849 -5.046 5.027 1.00 97.50 191 ARG A O 1
ATOM 1618 N N . GLN A 1 192 ? -6.824 -3.593 6.427 1.00 96.94 192 GLN A N 1
ATOM 1619 C CA . GLN A 1 192 ? -7.042 -2.552 5.421 1.00 96.94 192 GLN A CA 1
ATOM 1620 C C . GLN A 1 192 ? -5.727 -1.879 5.018 1.00 96.94 192 GLN A C 1
ATOM 1622 O O . GLN A 1 192 ? -5.493 -1.685 3.826 1.00 96.94 192 GLN A O 1
ATOM 1627 N N . ASP A 1 193 ? -4.862 -1.582 5.987 1.00 96.88 193 ASP A N 1
ATOM 1628 C CA . ASP A 1 193 ? -3.496 -1.090 5.776 1.00 96.88 193 ASP A CA 1
ATOM 1629 C C . ASP A 1 193 ? -2.676 -2.077 4.930 1.00 96.88 193 ASP A C 1
ATOM 1631 O O . ASP A 1 193 ? -2.203 -1.714 3.854 1.00 96.88 193 ASP A O 1
ATOM 1635 N N . GLU A 1 194 ? -2.639 -3.355 5.322 1.00 96.88 194 GLU A N 1
ATOM 1636 C CA . GLU A 1 194 ? -1.961 -4.431 4.581 1.00 96.88 194 GLU A CA 1
ATOM 1637 C C . GLU A 1 194 ? -2.491 -4.561 3.145 1.00 96.88 194 GLU A C 1
ATOM 1639 O O . GLU A 1 194 ? -1.723 -4.569 2.184 1.00 96.88 194 GLU A O 1
ATOM 1644 N N . SER A 1 195 ? -3.816 -4.584 2.968 1.00 97.75 195 SER A N 1
ATOM 1645 C CA . SER A 1 195 ? -4.427 -4.675 1.639 1.00 97.75 195 SER A CA 1
ATOM 1646 C C . SER A 1 195 ? -4.122 -3.456 0.761 1.00 97.75 195 SER A C 1
ATOM 1648 O O . SER A 1 195 ? -3.952 -3.614 -0.451 1.00 97.75 195 SER A O 1
ATOM 1650 N N . THR A 1 196 ? -4.055 -2.256 1.349 1.00 97.44 196 THR A N 1
ATOM 1651 C CA . THR A 1 196 ? -3.679 -1.024 0.637 1.00 97.44 196 THR A CA 1
ATOM 1652 C C . THR A 1 196 ? -2.215 -1.086 0.219 1.00 97.44 196 THR A C 1
ATOM 1654 O O . THR A 1 196 ? -1.894 -0.834 -0.940 1.00 97.44 196 THR A O 1
ATOM 1657 N N . GLN A 1 197 ? -1.328 -1.480 1.135 1.00 96.94 197 GLN A N 1
ATOM 1658 C CA . GLN A 1 197 ? 0.099 -1.630 0.875 1.00 96.94 197 GLN A CA 1
ATOM 1659 C C . GLN A 1 197 ? 0.362 -2.629 -0.259 1.00 96.94 197 GLN A C 1
ATOM 1661 O O . GLN A 1 197 ? 1.096 -2.316 -1.197 1.00 96.94 197 GLN A O 1
ATOM 1666 N N . GLU A 1 198 ? -0.245 -3.816 -0.201 1.00 97.25 198 GLU A N 1
ATOM 1667 C CA . GLU A 1 198 ? -0.110 -4.836 -1.245 1.00 97.25 198 GLU A CA 1
ATOM 1668 C C . GLU A 1 198 ? -0.583 -4.325 -2.609 1.00 97.25 198 GLU A C 1
ATOM 1670 O O . GLU A 1 198 ? 0.003 -4.656 -3.644 1.00 97.25 198 GLU A O 1
ATOM 1675 N N . LEU A 1 199 ? -1.655 -3.525 -2.629 1.00 98.00 199 LEU A N 1
ATOM 1676 C CA . LEU A 1 199 ? -2.140 -2.892 -3.847 1.00 98.00 199 LEU A CA 1
ATOM 1677 C C . LEU A 1 199 ? -1.127 -1.880 -4.384 1.00 98.00 199 LEU A C 1
ATOM 1679 O O . LEU A 1 199 ? -0.729 -2.000 -5.540 1.00 98.00 199 LEU A O 1
ATOM 1683 N N . GLU A 1 200 ? -0.656 -0.940 -3.565 1.00 97.19 200 GLU A N 1
ATOM 1684 C CA . GLU A 1 200 ? 0.321 0.070 -3.989 1.00 97.19 200 GLU A CA 1
ATOM 1685 C C . GLU A 1 200 ? 1.626 -0.564 -4.505 1.00 97.19 200 GLU A C 1
ATOM 1687 O O . GLU A 1 200 ? 2.141 -0.146 -5.546 1.00 97.19 200 GLU A O 1
ATOM 1692 N N . GLN A 1 201 ? 2.124 -1.615 -3.842 1.00 97.62 201 GLN A N 1
ATOM 1693 C CA . GLN A 1 201 ? 3.305 -2.367 -4.281 1.00 97.62 201 GLN A CA 1
ATOM 1694 C C . GLN A 1 201 ? 3.075 -3.037 -5.641 1.00 97.62 201 GLN A C 1
ATOM 1696 O O . GLN A 1 201 ? 3.844 -2.823 -6.579 1.00 97.62 201 GLN A O 1
ATOM 1701 N N . ARG A 1 202 ? 1.968 -3.774 -5.798 1.00 98.12 202 ARG A N 1
ATOM 1702 C CA . ARG A 1 202 ? 1.613 -4.437 -7.064 1.00 98.12 202 ARG A CA 1
ATOM 1703 C C . ARG A 1 202 ? 1.447 -3.440 -8.212 1.00 98.12 202 ARG A C 1
ATOM 1705 O O . ARG A 1 202 ? 1.844 -3.718 -9.348 1.00 98.12 202 ARG A O 1
ATOM 1712 N N . GLN A 1 203 ? 0.845 -2.285 -7.937 1.00 98.12 203 GLN A N 1
ATOM 1713 C CA . GLN A 1 203 ? 0.663 -1.214 -8.913 1.00 98.12 203 GLN A CA 1
ATOM 1714 C C . GLN A 1 203 ? 2.004 -0.625 -9.353 1.00 98.12 203 GLN A C 1
ATOM 1716 O O . GLN A 1 203 ? 2.233 -0.469 -10.558 1.00 98.12 203 GLN A O 1
ATOM 1721 N N . LEU A 1 204 ? 2.904 -0.363 -8.400 1.00 98.12 204 LEU A N 1
ATOM 1722 C CA . LEU A 1 204 ? 4.254 0.109 -8.686 1.00 98.12 204 LEU A CA 1
ATOM 1723 C C . LEU A 1 204 ? 5.021 -0.908 -9.540 1.00 98.12 204 LEU A C 1
ATOM 1725 O O . LEU A 1 204 ? 5.503 -0.549 -10.614 1.00 98.12 204 LEU A O 1
ATOM 1729 N N . GLU A 1 205 ? 5.055 -2.180 -9.141 1.00 98.06 205 GLU A N 1
ATOM 1730 C CA . GLU A 1 205 ? 5.713 -3.256 -9.896 1.00 98.06 205 GLU A CA 1
ATOM 1731 C C . GLU A 1 205 ? 5.172 -3.375 -11.326 1.00 98.06 205 GLU A C 1
ATOM 1733 O O . GLU A 1 205 ? 5.933 -3.479 -12.291 1.00 98.06 205 GLU A O 1
ATOM 1738 N N . THR A 1 206 ? 3.848 -3.310 -11.490 1.00 98.31 206 THR A N 1
ATOM 1739 C CA . THR A 1 206 ? 3.199 -3.394 -12.807 1.00 98.31 206 THR A CA 1
ATOM 1740 C C . THR A 1 206 ? 3.598 -2.217 -13.700 1.00 98.31 206 THR A C 1
ATOM 1742 O O . THR A 1 206 ? 3.902 -2.405 -14.884 1.00 98.31 206 THR A O 1
ATOM 1745 N N . LEU A 1 207 ? 3.636 -1.002 -13.145 1.00 98.06 207 LEU A N 1
ATOM 1746 C CA . LEU A 1 207 ? 4.050 0.203 -13.860 1.00 98.06 207 LEU A CA 1
ATOM 1747 C C . LEU A 1 207 ? 5.534 0.152 -14.246 1.00 98.06 207 LEU A C 1
ATOM 1749 O O . LEU A 1 207 ? 5.886 0.452 -15.390 1.00 98.06 207 LEU A O 1
ATOM 1753 N N . GLN A 1 208 ? 6.400 -0.257 -13.319 1.00 97.50 208 GLN A N 1
ATOM 1754 C CA . GLN A 1 208 ? 7.837 -0.403 -13.549 1.00 97.50 208 GLN A CA 1
ATOM 1755 C C . GLN A 1 208 ? 8.133 -1.464 -14.612 1.00 97.50 208 GLN A C 1
ATOM 1757 O O . GLN A 1 208 ? 8.918 -1.212 -15.531 1.00 97.50 208 GLN A O 1
ATOM 1762 N N . LYS A 1 209 ? 7.442 -2.608 -14.556 1.00 97.94 209 LYS A N 1
ATOM 1763 C CA . LYS A 1 209 ? 7.539 -3.668 -15.562 1.00 97.94 209 LYS A CA 1
ATOM 1764 C C . LYS A 1 209 ? 7.161 -3.164 -16.953 1.00 97.94 209 LYS A C 1
ATOM 1766 O O . LYS A 1 209 ? 7.948 -3.330 -17.883 1.00 97.94 209 LYS A O 1
ATOM 1771 N N . LEU A 1 210 ? 6.018 -2.481 -17.094 1.00 98.25 210 LEU A N 1
ATOM 1772 C CA . LEU A 1 210 ? 5.615 -1.910 -18.384 1.00 98.25 210 LEU A CA 1
ATOM 1773 C C . LEU A 1 210 ? 6.650 -0.894 -18.890 1.00 98.25 210 LEU A C 1
ATOM 1775 O O . LEU A 1 210 ? 7.030 -0.946 -20.057 1.00 98.25 210 LEU A O 1
ATOM 1779 N N . ARG A 1 211 ? 7.150 0.005 -18.030 1.00 97.81 211 ARG A N 1
ATOM 1780 C CA . ARG A 1 211 ? 8.208 0.965 -18.401 1.00 97.81 211 ARG A CA 1
ATOM 1781 C C . ARG A 1 211 ? 9.450 0.248 -18.942 1.00 97.81 211 ARG A C 1
ATOM 1783 O O . ARG A 1 211 ? 9.962 0.650 -19.987 1.00 97.81 211 ARG A O 1
ATOM 1790 N N . MET A 1 212 ? 9.895 -0.831 -18.294 1.00 97.88 212 MET A N 1
ATOM 1791 C CA . MET A 1 212 ? 11.052 -1.601 -18.758 1.00 97.88 212 MET A CA 1
ATOM 1792 C C . MET A 1 212 ? 10.808 -2.341 -20.066 1.00 97.88 212 MET A C 1
ATOM 1794 O O . MET A 1 212 ? 11.678 -2.330 -20.937 1.00 97.88 212 MET A O 1
ATOM 1798 N N . ASP A 1 213 ? 9.640 -2.956 -20.229 1.00 98.06 213 ASP A N 1
ATOM 1799 C CA . ASP A 1 213 ? 9.296 -3.664 -21.461 1.00 98.06 213 ASP A CA 1
ATOM 1800 C C . ASP A 1 213 ? 9.220 -2.694 -22.653 1.00 98.06 213 ASP A C 1
ATOM 1802 O O . ASP A 1 213 ? 9.733 -2.991 -23.734 1.00 98.06 213 ASP A O 1
ATOM 1806 N N . LEU A 1 214 ? 8.680 -1.488 -22.440 1.00 97.69 214 LEU A N 1
ATOM 1807 C CA . LEU A 1 214 ? 8.652 -0.424 -23.445 1.00 97.69 214 LEU A CA 1
ATOM 1808 C C . LEU A 1 214 ? 10.054 0.085 -23.809 1.00 97.69 214 LEU A C 1
ATOM 1810 O O . LEU A 1 214 ? 10.329 0.313 -24.989 1.00 97.69 214 LEU A O 1
ATOM 1814 N N . ILE A 1 215 ? 10.950 0.250 -22.830 1.00 97.50 215 ILE A N 1
ATOM 1815 C CA . ILE A 1 215 ? 12.353 0.624 -23.077 1.00 97.50 215 ILE A CA 1
ATOM 1816 C C . ILE A 1 215 ? 13.075 -0.484 -23.845 1.00 97.50 215 ILE A C 1
ATOM 1818 O O . ILE A 1 215 ? 13.762 -0.196 -24.822 1.00 97.50 215 ILE A O 1
ATOM 1822 N N . ARG A 1 216 ? 12.879 -1.753 -23.467 1.00 98.00 216 ARG A N 1
ATOM 1823 C CA . ARG A 1 216 ? 13.466 -2.901 -24.173 1.00 98.00 216 ARG A CA 1
ATOM 1824 C C . ARG A 1 216 ? 13.014 -2.937 -25.634 1.00 98.00 216 ARG A C 1
ATOM 1826 O O . ARG A 1 216 ? 13.851 -3.076 -26.521 1.00 98.00 216 ARG A O 1
ATOM 1833 N N . LEU A 1 217 ? 11.717 -2.759 -25.890 1.00 97.25 217 LEU A N 1
ATOM 1834 C CA . LEU A 1 217 ? 11.170 -2.721 -27.249 1.00 97.25 217 LEU A CA 1
ATOM 1835 C C . LEU A 1 217 ? 11.713 -1.533 -28.055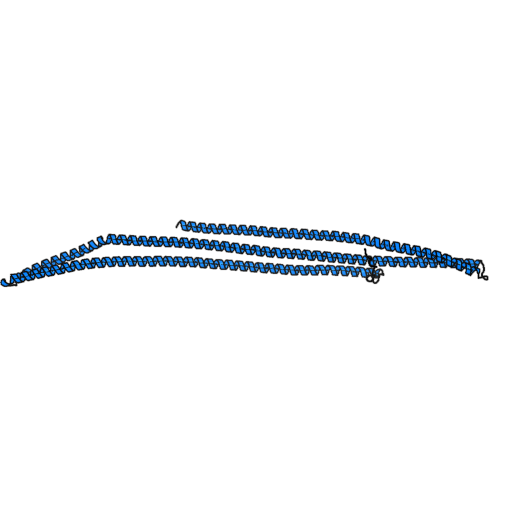 1.00 97.25 217 LEU A C 1
ATOM 1837 O O . LEU A 1 217 ? 12.027 -1.667 -29.240 1.00 97.25 217 LEU A O 1
ATOM 1841 N N . GLN A 1 218 ? 11.854 -0.372 -27.412 1.00 96.75 218 GLN A N 1
ATOM 1842 C CA . GLN A 1 218 ? 12.468 0.796 -28.030 1.00 96.75 218 GLN A CA 1
ATOM 1843 C C . GLN A 1 218 ? 13.929 0.521 -28.415 1.00 96.75 218 GLN A C 1
ATOM 1845 O O . GLN A 1 218 ? 14.296 0.779 -29.559 1.00 96.75 218 GLN A O 1
ATOM 1850 N N . HIS A 1 219 ? 14.734 -0.017 -27.496 1.00 97.12 219 HIS A N 1
ATOM 1851 C CA . HIS A 1 219 ? 16.143 -0.325 -27.745 1.00 97.12 219 HIS A CA 1
ATOM 1852 C C . HIS A 1 219 ? 16.313 -1.341 -28.877 1.00 97.12 219 HIS A C 1
ATOM 1854 O O . HIS A 1 219 ? 17.157 -1.152 -29.751 1.00 97.12 219 HIS A O 1
ATOM 1860 N N . GLN A 1 220 ? 15.459 -2.369 -28.911 1.00 97.25 220 GLN A N 1
ATOM 1861 C CA . GLN A 1 220 ? 15.433 -3.354 -29.991 1.00 97.25 220 GLN A CA 1
ATOM 1862 C C . GLN A 1 220 ? 15.142 -2.697 -31.349 1.00 97.25 220 GLN A C 1
ATOM 1864 O O . GLN A 1 220 ? 15.849 -2.935 -32.322 1.00 97.25 220 GLN A O 1
ATOM 1869 N N . THR A 1 221 ? 14.150 -1.804 -31.400 1.00 95.62 221 THR A N 1
ATOM 1870 C CA . THR A 1 221 ? 13.804 -1.072 -32.629 1.00 95.62 221 THR A CA 1
ATOM 1871 C C . THR A 1 221 ? 14.957 -0.172 -33.091 1.00 95.62 221 THR A C 1
ATOM 1873 O O . THR A 1 221 ? 15.218 -0.046 -34.284 1.00 95.62 221 THR A O 1
ATOM 1876 N N . GLU A 1 222 ? 15.644 0.506 -32.171 1.00 95.75 222 GLU A N 1
ATOM 1877 C CA . GLU A 1 222 ? 16.804 1.352 -32.490 1.00 95.75 222 GLU A CA 1
ATOM 1878 C C . GLU A 1 222 ? 17.970 0.528 -33.041 1.00 95.75 222 GLU A C 1
ATOM 1880 O O . GLU A 1 222 ? 18.564 0.917 -34.045 1.00 95.75 222 GLU A O 1
ATOM 1885 N N . LEU A 1 223 ? 18.235 -0.631 -32.434 1.00 96.62 223 LEU A N 1
ATOM 1886 C CA . LEU A 1 223 ? 19.262 -1.570 -32.870 1.00 96.62 223 LEU A CA 1
ATOM 1887 C C . LEU A 1 223 ? 18.991 -2.090 -34.287 1.00 96.62 223 LEU A C 1
ATOM 1889 O O . LEU A 1 223 ? 19.873 -2.042 -35.141 1.00 96.62 223 LEU A O 1
ATOM 1893 N N . GLU A 1 224 ? 17.763 -2.530 -34.560 1.00 96.38 224 GLU A N 1
ATOM 1894 C CA . GLU A 1 224 ? 17.348 -2.985 -35.893 1.00 96.38 224 GLU A CA 1
ATOM 1895 C C . GLU A 1 224 ? 17.531 -1.885 -36.946 1.00 96.38 224 GLU A C 1
ATOM 1897 O O . GLU A 1 224 ? 18.105 -2.127 -38.008 1.00 96.38 224 GLU A O 1
ATOM 1902 N N . ASN A 1 225 ? 17.130 -0.649 -36.629 1.00 95.19 225 ASN A N 1
ATOM 1903 C CA . ASN A 1 225 ? 17.325 0.488 -37.529 1.00 95.19 225 ASN A CA 1
ATOM 1904 C C . ASN A 1 225 ? 18.813 0.789 -37.783 1.00 95.19 225 ASN A C 1
ATOM 1906 O O . ASN A 1 225 ? 19.169 1.131 -38.912 1.00 95.19 225 ASN A O 1
ATOM 1910 N N . GLN A 1 226 ? 19.674 0.670 -36.765 1.00 96.25 226 GLN A N 1
ATOM 1911 C CA . GLN A 1 226 ? 21.116 0.884 -36.916 1.00 96.25 226 GLN A CA 1
ATOM 1912 C C . GLN A 1 226 ? 21.750 -0.205 -37.789 1.00 96.25 226 GLN A C 1
ATOM 1914 O O . GLN A 1 226 ? 22.530 0.108 -38.684 1.00 96.25 226 GLN A O 1
ATOM 1919 N N . ILE A 1 227 ? 21.369 -1.471 -37.599 1.00 96.81 227 ILE A N 1
ATOM 1920 C CA . ILE A 1 227 ? 21.843 -2.587 -38.431 1.00 96.81 227 ILE A CA 1
ATOM 1921 C C . ILE A 1 227 ? 21.417 -2.389 -39.892 1.00 96.81 227 ILE A C 1
ATOM 1923 O O . ILE A 1 227 ? 22.234 -2.524 -40.803 1.00 96.81 227 ILE A O 1
ATOM 1927 N N . GLU A 1 228 ? 20.157 -2.018 -40.138 1.00 96.56 228 GLU A N 1
ATOM 1928 C CA . GLU A 1 228 ? 19.687 -1.706 -41.492 1.00 96.56 228 GLU A CA 1
ATOM 1929 C C . GLU A 1 228 ? 20.455 -0.540 -42.127 1.00 96.56 228 GLU A C 1
ATOM 1931 O O . GLU A 1 228 ? 20.772 -0.587 -43.318 1.00 96.56 228 GLU A O 1
ATOM 1936 N N . TYR A 1 229 ? 20.746 0.510 -41.355 1.00 97.06 229 TYR A N 1
ATOM 1937 C CA . TYR A 1 229 ? 21.535 1.649 -41.818 1.00 97.06 229 TYR A CA 1
ATOM 1938 C C . TYR A 1 229 ? 22.966 1.233 -42.183 1.00 97.06 229 TYR A C 1
ATOM 1940 O O . TYR A 1 229 ? 23.418 1.551 -43.286 1.00 97.06 229 TYR A O 1
ATOM 1948 N N . ASN A 1 230 ? 23.634 0.460 -41.321 1.00 97.31 230 ASN A N 1
ATOM 1949 C CA . ASN A 1 230 ? 24.981 -0.061 -41.560 1.00 97.31 230 ASN A CA 1
ATOM 1950 C C . ASN A 1 230 ? 25.031 -0.874 -42.865 1.00 97.31 230 ASN A C 1
ATOM 1952 O O . ASN A 1 230 ? 25.816 -0.560 -43.759 1.00 97.31 230 ASN A O 1
ATOM 1956 N N . ASN A 1 231 ? 24.110 -1.829 -43.038 1.00 97.75 231 ASN A N 1
ATOM 1957 C CA . ASN A 1 231 ? 24.032 -2.665 -44.242 1.00 97.75 231 ASN A CA 1
ATOM 1958 C C . ASN A 1 231 ? 23.821 -1.839 -45.526 1.00 97.75 231 ASN A C 1
ATOM 1960 O O . ASN A 1 231 ? 24.378 -2.150 -46.585 1.00 97.75 231 ASN A O 1
ATOM 1964 N N . ARG A 1 232 ? 23.010 -0.771 -45.456 1.00 98.06 232 ARG A N 1
ATOM 1965 C CA . ARG A 1 232 ? 22.803 0.144 -46.592 1.00 98.06 232 ARG A CA 1
ATOM 1966 C C . ARG A 1 232 ? 24.079 0.906 -46.931 1.00 98.06 232 ARG A C 1
ATOM 1968 O O . ARG A 1 232 ? 24.421 0.976 -48.109 1.00 98.06 232 ARG A O 1
ATOM 1975 N N . ARG A 1 233 ? 24.797 1.425 -45.930 1.00 97.94 233 ARG A N 1
ATOM 1976 C CA . ARG A 1 233 ? 26.070 2.136 -46.126 1.00 97.94 233 ARG A CA 1
ATOM 1977 C C . ARG A 1 233 ? 27.149 1.248 -46.730 1.00 97.94 233 ARG A C 1
ATOM 1979 O O . ARG A 1 233 ? 27.803 1.659 -47.684 1.00 97.94 233 ARG A O 1
ATOM 1986 N N . GLU A 1 234 ? 27.286 0.021 -46.239 1.00 96.94 234 GLU A N 1
ATOM 1987 C CA . GLU A 1 234 ? 28.217 -0.956 -46.811 1.00 96.94 234 GLU A CA 1
ATOM 1988 C C . GLU A 1 234 ? 27.862 -1.284 -48.268 1.00 96.94 234 GLU A C 1
ATOM 1990 O O . GLU A 1 234 ? 28.732 -1.307 -49.138 1.00 96.94 234 GLU A O 1
ATOM 1995 N N . SER A 1 235 ? 26.570 -1.452 -48.568 1.00 97.62 235 SER A N 1
ATOM 1996 C CA . SER A 1 235 ? 26.094 -1.690 -49.936 1.00 97.62 235 SER A CA 1
ATOM 1997 C C . SER A 1 235 ? 26.350 -0.502 -50.872 1.00 97.62 235 SER A C 1
ATOM 1999 O O . SER A 1 235 ? 26.684 -0.698 -52.041 1.00 97.62 235 SER A O 1
ATOM 2001 N N . GLU A 1 236 ? 26.175 0.733 -50.393 1.00 97.56 236 GLU A N 1
ATOM 2002 C CA . GLU A 1 236 ? 26.485 1.962 -51.138 1.00 97.56 236 GLU A CA 1
ATOM 2003 C C . GLU A 1 236 ? 27.979 2.053 -51.465 1.00 97.56 236 GLU A C 1
ATOM 2005 O O . GLU A 1 236 ? 28.331 2.313 -52.620 1.00 97.56 236 GLU A O 1
ATOM 2010 N N . LEU A 1 237 ? 28.846 1.775 -50.484 1.00 97.81 237 LEU A N 1
ATOM 2011 C CA . LEU A 1 237 ? 30.295 1.768 -50.678 1.00 97.81 237 LEU A CA 1
ATOM 2012 C C . LEU A 1 237 ? 30.716 0.679 -51.670 1.00 97.81 237 LEU A C 1
ATOM 2014 O O . LEU A 1 237 ? 31.434 0.959 -52.627 1.00 97.81 237 LEU A O 1
ATOM 2018 N N . HIS A 1 238 ? 30.179 -0.534 -51.527 1.00 96.88 238 HIS A N 1
ATOM 2019 C CA . HIS A 1 238 ? 30.456 -1.623 -52.459 1.00 96.88 238 HIS A CA 1
ATOM 2020 C C . HIS A 1 238 ? 30.046 -1.269 -53.899 1.00 96.88 238 HIS A C 1
ATOM 2022 O O . HIS A 1 238 ? 30.795 -1.506 -54.846 1.00 96.88 238 HIS A O 1
ATOM 2028 N N . ARG A 1 239 ? 28.878 -0.637 -54.091 1.00 97.44 239 ARG A N 1
ATOM 2029 C CA . ARG A 1 239 ? 28.445 -0.159 -55.417 1.00 97.44 239 ARG A CA 1
ATOM 2030 C C . ARG A 1 239 ? 29.398 0.890 -55.988 1.00 97.44 239 ARG A C 1
ATOM 2032 O O . ARG A 1 239 ? 29.670 0.844 -57.187 1.00 97.44 239 ARG A O 1
ATOM 2039 N N . LYS A 1 240 ? 29.898 1.812 -55.159 1.00 97.12 240 LYS A N 1
ATOM 2040 C CA . LYS A 1 240 ? 30.900 2.810 -55.564 1.00 97.12 240 LYS A CA 1
ATOM 2041 C C . LYS A 1 240 ? 32.178 2.121 -56.055 1.00 97.12 240 LYS A C 1
ATOM 2043 O O . LYS A 1 240 ? 32.607 2.394 -57.174 1.00 97.12 240 LYS A O 1
ATOM 2048 N N . HIS A 1 241 ? 32.709 1.165 -55.295 1.00 96.62 241 HIS A N 1
ATOM 2049 C CA . HIS A 1 241 ? 33.922 0.421 -55.663 1.00 96.62 241 HIS A CA 1
ATOM 2050 C C . HIS A 1 241 ? 33.763 -0.377 -56.959 1.00 96.62 241 HIS A C 1
ATOM 2052 O O . HIS A 1 241 ? 34.622 -0.326 -57.838 1.00 96.62 241 HIS A O 1
ATOM 2058 N N . VAL A 1 242 ? 32.616 -1.037 -57.149 1.00 96.69 242 VAL A N 1
ATOM 2059 C CA . VAL A 1 242 ? 32.302 -1.740 -58.406 1.00 96.69 242 VAL A CA 1
ATOM 2060 C C . VAL A 1 242 ? 32.254 -0.777 -59.599 1.00 96.69 242 VAL A C 1
ATOM 2062 O O . VAL A 1 242 ? 32.695 -1.124 -60.697 1.00 96.69 242 VAL A O 1
ATOM 2065 N N . LEU A 1 243 ? 31.718 0.434 -59.420 1.00 95.44 243 LEU A N 1
ATOM 2066 C CA . LEU A 1 243 ? 31.692 1.447 -60.477 1.00 95.44 243 LEU A CA 1
ATOM 2067 C C . LEU A 1 243 ? 33.096 1.960 -60.822 1.00 95.44 243 LEU A C 1
ATOM 2069 O O . LEU A 1 243 ? 33.390 2.133 -62.004 1.00 95.44 243 LEU A O 1
ATOM 2073 N N . GLU A 1 244 ? 33.961 2.161 -59.832 1.00 94.12 244 GLU A N 1
ATOM 2074 C CA . GLU A 1 244 ? 35.358 2.562 -60.039 1.00 94.12 244 GLU A CA 1
ATOM 2075 C C . GLU A 1 244 ? 36.151 1.491 -60.791 1.00 94.12 244 GLU A C 1
ATOM 2077 O O . GLU A 1 244 ? 36.798 1.806 -61.792 1.00 94.12 244 GLU A O 1
ATOM 2082 N N . LEU A 1 245 ? 36.007 0.219 -60.404 1.00 94.31 245 LEU A N 1
ATOM 2083 C CA . LEU A 1 245 ? 36.612 -0.917 -61.111 1.00 94.31 245 LEU A CA 1
ATOM 2084 C C . LEU A 1 245 ? 36.148 -0.986 -62.572 1.00 94.31 245 LEU A C 1
ATOM 2086 O O . LEU A 1 245 ? 36.945 -1.209 -63.480 1.00 94.31 245 LEU A O 1
ATOM 2090 N N . ARG A 1 246 ? 34.864 -0.711 -62.845 1.00 94.19 246 ARG A N 1
ATOM 2091 C CA . ARG A 1 246 ? 34.343 -0.632 -64.224 1.00 94.19 246 ARG A CA 1
ATOM 2092 C C . ARG A 1 246 ? 34.922 0.537 -65.024 1.00 94.19 246 ARG A C 1
ATOM 2094 O O . ARG A 1 246 ? 34.995 0.452 -66.251 1.00 94.19 246 ARG A O 1
ATOM 2101 N N . GLN A 1 247 ? 35.287 1.638 -64.371 1.00 91.12 247 GLN A N 1
ATOM 2102 C CA . GLN A 1 247 ? 35.887 2.804 -65.026 1.00 91.12 247 GLN A CA 1
ATOM 2103 C C . GLN A 1 247 ? 37.406 2.672 -65.197 1.00 91.12 247 GLN A C 1
ATOM 2105 O O . GLN A 1 247 ? 37.964 3.280 -66.114 1.00 91.12 247 GLN A O 1
ATOM 2110 N N . GLN A 1 248 ? 38.064 1.841 -64.387 1.00 90.81 248 GLN A N 1
ATOM 2111 C CA . GLN A 1 248 ? 39.515 1.669 -64.364 1.00 90.81 248 GLN A CA 1
ATOM 2112 C C . GLN A 1 248 ? 40.135 1.397 -65.751 1.00 90.81 248 GLN A C 1
ATOM 2114 O O . GLN A 1 248 ? 41.068 2.120 -66.107 1.00 90.81 248 GLN A O 1
ATOM 2119 N N . PRO A 1 249 ? 39.608 0.499 -66.616 1.00 91.88 249 PRO A N 1
ATOM 2120 C CA . PRO A 1 249 ? 40.201 0.258 -67.935 1.00 91.88 249 PRO A CA 1
ATOM 2121 C C . PRO A 1 249 ? 40.208 1.498 -68.839 1.00 91.88 249 PRO A C 1
ATOM 2123 O O . PRO A 1 249 ? 41.123 1.683 -69.641 1.00 91.88 249 PRO A O 1
ATOM 2126 N N . LYS A 1 250 ? 39.198 2.374 -68.714 1.00 91.25 250 LYS A N 1
ATOM 2127 C CA . LYS A 1 250 ? 39.133 3.620 -69.494 1.00 91.25 250 LYS A CA 1
ATOM 2128 C C . LYS A 1 250 ? 40.220 4.594 -69.054 1.00 91.25 250 LYS A C 1
ATOM 2130 O O . LYS A 1 250 ? 40.864 5.195 -69.908 1.00 91.25 250 LYS A O 1
ATOM 2135 N N . ASN A 1 251 ? 40.437 4.709 -67.747 1.00 89.06 251 ASN A N 1
ATOM 2136 C CA . ASN A 1 251 ? 41.458 5.586 -67.178 1.00 89.06 251 ASN A CA 1
ATOM 2137 C C . ASN A 1 251 ? 42.866 5.088 -67.532 1.00 89.06 251 ASN A C 1
ATOM 2139 O O . ASN A 1 251 ? 43.695 5.869 -67.996 1.00 89.06 251 ASN A O 1
ATOM 2143 N N . LEU A 1 252 ? 43.104 3.778 -67.417 1.00 92.31 252 LEU A N 1
ATOM 2144 C CA . LEU A 1 252 ? 44.377 3.146 -67.776 1.00 92.31 252 LEU A CA 1
ATOM 2145 C C . LEU A 1 252 ? 44.727 3.349 -69.254 1.00 92.31 252 LEU A C 1
ATOM 2147 O O . LEU A 1 252 ? 45.858 3.705 -69.571 1.00 92.31 252 LEU A O 1
ATOM 2151 N N . LYS A 1 253 ? 43.743 3.240 -70.156 1.00 93.12 253 LYS A N 1
ATOM 2152 C CA . LYS A 1 253 ? 43.946 3.466 -71.595 1.00 93.12 253 LYS A CA 1
ATOM 2153 C C . LYS A 1 253 ? 44.438 4.882 -71.920 1.00 93.12 253 LYS A C 1
ATOM 2155 O O . LYS A 1 253 ? 45.193 5.068 -72.872 1.00 93.12 253 LYS A O 1
ATOM 2160 N N . VAL A 1 254 ? 44.016 5.890 -71.152 1.00 91.38 254 VAL A N 1
ATOM 2161 C CA . VAL A 1 254 ? 44.484 7.276 -71.329 1.00 91.38 254 VAL A CA 1
ATOM 2162 C C . VAL A 1 254 ? 45.961 7.402 -70.943 1.00 91.38 254 VAL A C 1
ATOM 2164 O O . VAL A 1 254 ? 46.733 7.989 -71.702 1.00 91.38 254 VAL A O 1
ATOM 2167 N N . LEU A 1 255 ? 46.368 6.808 -69.816 1.00 91.56 255 LEU A N 1
ATOM 2168 C CA . LEU A 1 255 ? 47.769 6.788 -69.376 1.00 91.56 255 LEU A CA 1
ATOM 2169 C C . LEU A 1 255 ? 48.650 5.981 -70.341 1.00 91.56 255 LEU A C 1
ATOM 2171 O O . LEU A 1 255 ? 49.727 6.436 -70.727 1.00 91.56 255 LEU A O 1
ATOM 2175 N N . GLU A 1 256 ? 48.168 4.827 -70.803 1.00 93.50 256 GLU A N 1
ATOM 2176 C CA . GLU A 1 256 ? 48.858 3.984 -71.783 1.00 93.50 256 GLU A CA 1
ATOM 2177 C C . GLU A 1 256 ? 49.138 4.749 -73.089 1.00 93.50 256 GLU A C 1
ATOM 2179 O O . GLU A 1 256 ? 50.249 4.706 -73.621 1.00 93.50 256 GLU A O 1
ATOM 2184 N N . LEU A 1 257 ? 48.161 5.519 -73.591 1.00 93.94 257 LEU A N 1
ATOM 2185 C CA . LEU A 1 257 ? 48.333 6.365 -74.778 1.00 93.94 257 LEU A CA 1
ATOM 2186 C C . LEU A 1 257 ? 49.398 7.452 -74.575 1.00 93.94 257 LEU A C 1
ATOM 2188 O O . LEU A 1 257 ? 50.135 7.767 -75.514 1.00 93.94 257 LEU A O 1
ATOM 2192 N N . GLN A 1 258 ? 49.504 8.014 -73.371 1.00 92.81 258 GLN A N 1
ATOM 2193 C CA . GLN A 1 258 ? 50.521 9.012 -73.044 1.00 92.81 258 GLN A CA 1
ATOM 2194 C C . GLN A 1 258 ? 51.930 8.402 -73.037 1.00 92.81 258 GLN A C 1
ATOM 2196 O O . GLN A 1 258 ? 52.824 8.954 -73.684 1.00 92.81 258 GLN A O 1
ATOM 2201 N N . ILE A 1 259 ? 52.111 7.243 -72.395 1.00 93.12 259 ILE A N 1
ATOM 2202 C CA . ILE A 1 259 ? 53.383 6.497 -72.391 1.00 93.12 259 ILE A CA 1
ATOM 2203 C C . ILE A 1 259 ? 53.758 6.094 -73.823 1.00 93.12 259 ILE A C 1
ATOM 2205 O O . ILE A 1 259 ? 54.889 6.296 -74.267 1.00 93.12 259 ILE A O 1
ATOM 2209 N N . LYS A 1 260 ? 52.783 5.621 -74.610 1.00 94.25 260 LYS A N 1
ATOM 2210 C CA . LYS A 1 260 ? 52.978 5.275 -76.024 1.00 94.25 260 LYS A CA 1
ATOM 2211 C C . LYS A 1 260 ? 53.434 6.466 -76.861 1.00 94.25 260 LYS A C 1
ATOM 2213 O O . LYS A 1 260 ? 54.309 6.313 -77.713 1.00 94.25 260 LYS A O 1
ATOM 2218 N N . LYS A 1 261 ? 52.872 7.655 -76.629 1.00 95.06 261 LYS A N 1
ATOM 2219 C CA . LYS A 1 261 ? 53.301 8.883 -77.311 1.00 95.06 261 LYS A CA 1
ATOM 2220 C C . LYS A 1 261 ? 54.744 9.245 -76.948 1.00 95.06 261 LYS A C 1
ATOM 2222 O O . LYS A 1 261 ? 55.535 9.521 -77.847 1.00 95.06 261 LYS A O 1
ATOM 2227 N N . GLN A 1 262 ? 55.099 9.187 -75.662 1.00 92.94 262 GLN A N 1
ATOM 2228 C CA . GLN A 1 262 ? 56.467 9.440 -75.195 1.00 92.94 262 GLN A CA 1
ATOM 2229 C C . GLN A 1 262 ? 57.473 8.460 -75.815 1.00 92.94 262 GLN A C 1
ATOM 2231 O O . GLN A 1 262 ? 58.514 8.883 -76.320 1.00 92.94 262 GLN A O 1
ATOM 2236 N N . PHE A 1 263 ? 57.139 7.168 -75.859 1.00 94.81 263 PHE A N 1
ATOM 2237 C CA . PHE A 1 263 ? 57.943 6.149 -76.533 1.00 94.81 263 PHE A CA 1
ATOM 2238 C C . PHE A 1 263 ? 58.134 6.459 -78.024 1.00 94.81 263 PHE A C 1
ATOM 2240 O O . PHE A 1 263 ? 59.266 6.517 -78.503 1.00 94.81 263 PHE A O 1
ATOM 2247 N N . GLN A 1 264 ? 57.050 6.746 -78.755 1.00 93.81 264 GLN A N 1
ATOM 2248 C CA . GLN A 1 264 ? 57.123 7.095 -80.179 1.00 93.81 264 GLN A CA 1
ATOM 2249 C C . GLN A 1 264 ? 58.012 8.314 -80.439 1.00 93.81 264 GLN A C 1
ATOM 2251 O O . GLN A 1 264 ? 58.811 8.306 -81.379 1.00 93.81 264 GLN A O 1
ATOM 2256 N N . ASP A 1 265 ? 57.889 9.363 -79.628 1.00 94.19 265 ASP A N 1
ATOM 2257 C CA . ASP A 1 265 ? 58.704 10.568 -79.774 1.00 94.19 265 ASP A CA 1
ATOM 2258 C C . ASP A 1 265 ? 60.183 10.286 -79.457 1.00 94.19 265 ASP A C 1
ATOM 2260 O O . ASP A 1 265 ? 61.067 10.743 -80.187 1.00 94.19 265 ASP A O 1
ATOM 2264 N N . THR A 1 266 ? 60.462 9.419 -78.481 1.00 92.94 266 THR A N 1
ATOM 2265 C CA . THR A 1 266 ? 61.821 8.964 -78.145 1.00 92.94 266 THR A CA 1
ATOM 2266 C C . THR A 1 266 ? 62.436 8.128 -79.276 1.00 92.94 266 THR A C 1
ATOM 2268 O O . THR A 1 266 ? 63.576 8.370 -79.683 1.00 92.94 266 THR A O 1
ATOM 2271 N N . CYS A 1 267 ? 61.670 7.216 -79.886 1.00 93.06 267 CYS A N 1
ATOM 2272 C CA . CYS A 1 267 ? 62.091 6.457 -81.068 1.00 93.06 267 CYS A CA 1
ATOM 2273 C C . CYS A 1 267 ? 62.379 7.360 -82.276 1.00 93.06 267 CYS A C 1
ATOM 2275 O O . CYS A 1 267 ? 63.349 7.129 -83.007 1.00 93.06 267 CYS A O 1
ATOM 2277 N N . LYS A 1 268 ? 61.574 8.412 -82.500 1.00 94.12 268 LYS A N 1
ATOM 2278 C CA . LYS A 1 268 ? 61.832 9.403 -83.564 1.00 94.12 268 LYS A CA 1
ATOM 2279 C C . LYS A 1 268 ? 63.150 10.136 -83.326 1.00 94.12 268 LYS A C 1
ATOM 2281 O O . LYS A 1 268 ? 63.909 10.326 -84.278 1.00 94.12 268 LYS A O 1
ATOM 2286 N N . VAL A 1 269 ? 63.432 10.531 -82.084 1.00 92.56 269 VAL A N 1
ATOM 2287 C CA . VAL A 1 269 ? 64.700 11.176 -81.712 1.00 92.56 269 VAL A CA 1
ATOM 2288 C C . VAL A 1 269 ? 65.878 10.226 -81.946 1.00 92.56 269 VAL A C 1
ATOM 2290 O O . VAL A 1 269 ? 66.799 10.606 -82.667 1.00 92.56 269 VAL A O 1
ATOM 2293 N N . GLN A 1 270 ? 65.813 8.976 -81.470 1.00 90.50 270 GLN A N 1
ATOM 2294 C CA . GLN A 1 270 ? 66.848 7.960 -81.734 1.00 90.50 270 GLN A CA 1
ATOM 2295 C C . GLN A 1 270 ? 67.070 7.725 -83.232 1.00 90.50 270 GLN A C 1
ATOM 2297 O O . GLN A 1 270 ? 68.202 7.631 -83.698 1.00 90.50 270 GLN A O 1
ATOM 2302 N N . THR A 1 271 ? 65.997 7.692 -84.025 1.00 90.25 271 THR A N 1
ATOM 2303 C CA . THR A 1 271 ? 66.095 7.509 -85.481 1.00 90.25 271 THR A CA 1
ATOM 2304 C C . THR A 1 271 ? 66.803 8.686 -86.156 1.00 90.25 271 THR A C 1
ATOM 2306 O O . THR A 1 271 ? 67.613 8.485 -87.064 1.00 90.25 271 THR A O 1
ATOM 2309 N N . LYS A 1 272 ? 66.523 9.923 -85.725 1.00 92.62 272 LYS A N 1
ATOM 2310 C CA . LYS A 1 272 ? 67.221 11.122 -86.217 1.00 92.62 272 LYS A CA 1
ATOM 2311 C C . LYS A 1 272 ? 68.695 11.116 -85.806 1.00 92.62 272 LYS A C 1
ATOM 2313 O O . LYS A 1 272 ? 69.549 11.358 -86.655 1.00 92.62 272 LYS A O 1
ATOM 2318 N N . GLN A 1 273 ? 68.989 10.782 -84.548 1.00 88.81 273 GLN A N 1
ATOM 2319 C CA . GLN A 1 273 ? 70.355 10.662 -84.032 1.00 88.81 273 GLN A CA 1
ATOM 2320 C C . GLN A 1 273 ? 71.154 9.597 -84.787 1.00 88.81 273 GLN A C 1
ATOM 2322 O O . GLN A 1 273 ? 72.275 9.865 -85.202 1.00 88.81 273 GLN A O 1
ATOM 2327 N N . TYR A 1 274 ? 70.562 8.429 -85.054 1.00 92.31 274 TYR A N 1
ATOM 2328 C CA . TYR A 1 274 ? 71.179 7.390 -85.875 1.00 92.31 274 TYR A CA 1
ATOM 2329 C C . TYR A 1 274 ? 71.511 7.887 -87.285 1.00 92.31 274 TYR A C 1
ATOM 2331 O O . TYR A 1 274 ? 72.619 7.666 -87.760 1.00 92.31 274 TYR A O 1
ATOM 2339 N N . LYS A 1 275 ? 70.577 8.575 -87.962 1.00 91.06 275 LYS A N 1
ATOM 2340 C CA . LYS A 1 275 ? 70.819 9.117 -89.311 1.00 91.06 275 LYS A CA 1
ATOM 2341 C C . LYS A 1 275 ? 71.968 10.128 -89.320 1.00 91.06 275 LYS A C 1
ATOM 2343 O O . LYS A 1 275 ? 72.812 10.053 -90.208 1.00 91.06 275 LYS A O 1
ATOM 2348 N N . ALA A 1 276 ? 72.010 11.025 -88.334 1.00 89.75 276 ALA A N 1
ATOM 2349 C CA . ALA A 1 276 ? 73.081 12.008 -88.184 1.00 89.75 276 ALA A CA 1
ATOM 2350 C C . ALA A 1 276 ? 74.436 11.339 -87.888 1.00 89.75 276 ALA A C 1
ATOM 2352 O O . ALA A 1 276 ? 75.422 11.615 -88.566 1.00 89.75 276 ALA A O 1
ATOM 2353 N N . LEU A 1 277 ? 74.466 10.395 -86.941 1.00 89.50 277 LEU A N 1
ATOM 2354 C CA . LEU A 1 277 ? 75.666 9.635 -86.585 1.00 89.50 277 LEU A CA 1
ATOM 2355 C C . LEU A 1 277 ? 76.175 8.799 -87.763 1.00 89.50 277 LEU A C 1
ATOM 2357 O O . LEU A 1 277 ? 77.373 8.764 -88.025 1.00 89.50 277 LEU A O 1
ATOM 2361 N N . ARG A 1 278 ? 75.264 8.163 -88.505 1.00 90.00 278 ARG A N 1
ATOM 2362 C CA . ARG A 1 278 ? 75.584 7.419 -89.722 1.00 90.00 278 ARG A CA 1
ATOM 2363 C C . ARG A 1 278 ? 76.205 8.333 -90.769 1.00 90.00 278 ARG A C 1
ATOM 2365 O O . ARG A 1 278 ? 77.231 7.962 -91.315 1.00 90.00 278 ARG A O 1
ATOM 2372 N N . HIS A 1 279 ? 75.613 9.495 -91.043 1.00 88.62 279 HIS A N 1
ATOM 2373 C CA . HIS A 1 279 ? 76.156 10.450 -92.013 1.00 88.62 279 HIS A CA 1
ATOM 2374 C C . HIS A 1 279 ? 77.591 10.853 -91.662 1.00 88.62 279 HIS A C 1
ATOM 2376 O O . HIS A 1 279 ? 78.492 10.672 -92.473 1.00 88.62 279 HIS A O 1
ATOM 2382 N N . HIS A 1 280 ? 77.809 11.289 -90.422 1.00 88.56 280 HIS A N 1
ATOM 2383 C CA . HIS A 1 280 ? 79.123 11.701 -89.941 1.00 88.56 280 HIS A CA 1
ATOM 2384 C C . HIS A 1 280 ? 80.165 10.570 -90.012 1.00 88.56 280 HIS A C 1
ATOM 2386 O O . HIS A 1 280 ? 81.275 10.770 -90.495 1.00 88.56 280 HIS A O 1
ATOM 2392 N N . GLN A 1 281 ? 79.802 9.348 -89.608 1.00 85.31 281 GLN A N 1
ATOM 2393 C CA . GLN A 1 281 ? 80.707 8.195 -89.687 1.00 85.31 281 GLN A CA 1
ATOM 2394 C C . GLN A 1 281 ? 81.089 7.839 -91.131 1.00 85.31 281 GLN A C 1
ATOM 2396 O O . GLN A 1 281 ? 82.212 7.405 -91.377 1.00 85.31 281 GLN A O 1
ATOM 2401 N N . MET A 1 282 ? 80.200 8.060 -92.105 1.00 83.69 282 MET A N 1
ATOM 2402 C CA . MET A 1 282 ? 80.525 7.853 -93.521 1.00 83.69 282 MET A CA 1
ATOM 2403 C C . MET A 1 282 ? 81.498 8.905 -94.076 1.00 83.69 282 MET A C 1
ATOM 2405 O O . MET A 1 282 ? 82.221 8.597 -95.022 1.00 83.69 282 MET A O 1
ATOM 2409 N N . GLU A 1 283 ? 81.530 10.111 -93.500 1.00 83.50 283 GLU A N 1
ATOM 2410 C CA . GLU A 1 283 ? 82.451 11.193 -93.884 1.00 83.50 283 GLU A CA 1
ATOM 2411 C C . GLU A 1 283 ? 83.856 11.012 -93.295 1.00 83.50 283 GLU A C 1
ATOM 2413 O O . GLU A 1 283 ? 84.841 11.345 -93.948 1.00 83.50 283 GLU A O 1
ATOM 2418 N N . VAL A 1 284 ? 83.954 10.475 -92.075 1.00 83.62 284 VAL A N 1
ATOM 2419 C CA . VAL A 1 284 ? 85.218 10.388 -91.318 1.00 83.62 284 VAL A CA 1
ATOM 2420 C C . VAL A 1 284 ? 85.944 9.048 -91.518 1.00 83.62 284 VAL A C 1
ATOM 2422 O O . VAL A 1 284 ? 87.160 8.972 -91.357 1.00 83.62 284 VAL A O 1
ATOM 2425 N N . THR A 1 285 ? 85.233 7.984 -91.905 1.00 78.00 285 THR A N 1
ATOM 2426 C CA . THR A 1 285 ? 85.812 6.633 -92.041 1.00 78.00 285 THR A CA 1
ATOM 2427 C C . THR A 1 285 ? 86.347 6.375 -93.464 1.00 78.00 285 THR A C 1
ATOM 2429 O O . THR A 1 285 ? 85.676 6.732 -94.436 1.00 78.00 285 THR A O 1
ATOM 2432 N N . PRO A 1 286 ? 87.494 5.692 -93.654 1.00 79.06 286 PRO A N 1
ATOM 2433 C CA . PRO A 1 286 ? 87.971 5.254 -94.971 1.00 79.06 286 PRO A CA 1
ATOM 2434 C C . PRO A 1 286 ? 87.032 4.249 -95.666 1.00 79.06 286 PRO A C 1
ATOM 2436 O O . PRO A 1 286 ? 86.462 3.358 -95.034 1.00 79.06 286 PRO A O 1
ATOM 2439 N N . LYS A 1 287 ? 86.927 4.321 -97.004 1.00 75.94 287 LYS A N 1
ATOM 2440 C CA . LYS A 1 287 ? 86.011 3.482 -97.815 1.00 75.94 287 LYS A CA 1
ATOM 2441 C C . LYS A 1 287 ? 86.180 1.967 -97.618 1.00 75.94 287 LYS A C 1
ATOM 2443 O O . LYS A 1 287 ? 85.209 1.231 -97.774 1.00 75.94 287 LYS A O 1
ATOM 2448 N N . ALA A 1 288 ? 87.383 1.500 -97.271 1.00 80.81 288 ALA A N 1
ATOM 2449 C CA . ALA A 1 288 ? 87.667 0.082 -97.027 1.00 80.81 288 ALA A CA 1
ATOM 2450 C C . ALA A 1 288 ? 86.917 -0.485 -95.801 1.00 80.81 288 ALA A C 1
ATOM 2452 O O . ALA A 1 288 ? 86.612 -1.675 -95.764 1.00 80.81 288 ALA A O 1
ATOM 2453 N N . GLU A 1 289 ? 86.560 0.364 -94.830 1.00 83.62 289 GLU A N 1
ATOM 2454 C CA . GLU A 1 289 ? 85.961 -0.037 -93.546 1.00 83.62 289 GLU A CA 1
ATOM 2455 C C . GLU A 1 289 ? 84.456 0.271 -93.449 1.00 83.62 289 GLU A C 1
ATOM 2457 O O . GLU A 1 289 ? 83.768 -0.198 -92.537 1.00 83.62 289 GLU A O 1
ATOM 2462 N N . HIS A 1 290 ? 83.905 0.998 -94.429 1.00 82.38 290 HIS A N 1
ATOM 2463 C CA . HIS A 1 290 ? 82.498 1.428 -94.474 1.00 82.38 290 HIS A CA 1
ATOM 2464 C C . HIS A 1 290 ? 81.497 0.290 -94.261 1.00 82.38 290 HIS A C 1
ATOM 2466 O O . HIS A 1 290 ? 80.498 0.464 -93.565 1.00 82.38 290 HIS A O 1
ATOM 2472 N N . LYS A 1 291 ? 81.753 -0.893 -94.830 1.00 86.50 291 LYS A N 1
ATOM 2473 C CA . LYS A 1 291 ? 80.863 -2.058 -94.696 1.00 86.50 291 LYS A CA 1
ATOM 2474 C C . LYS A 1 291 ? 80.747 -2.527 -93.242 1.00 86.50 291 LYS A C 1
ATOM 2476 O O . LYS A 1 291 ? 79.650 -2.851 -92.788 1.00 86.50 291 LYS A O 1
ATOM 2481 N N . THR A 1 292 ? 81.865 -2.551 -92.522 1.00 85.00 292 THR A N 1
ATOM 2482 C CA . THR A 1 292 ? 81.937 -2.999 -91.127 1.00 85.00 292 THR A CA 1
ATOM 2483 C C . THR A 1 292 ? 81.299 -1.969 -90.197 1.00 85.00 292 THR A C 1
ATOM 2485 O O . THR A 1 292 ? 80.469 -2.333 -89.365 1.00 85.00 292 THR A O 1
ATOM 2488 N N . VAL A 1 293 ? 81.590 -0.679 -90.404 1.00 85.25 293 VAL A N 1
ATOM 2489 C CA . VAL A 1 293 ? 81.018 0.423 -89.610 1.00 85.25 293 VAL A CA 1
ATOM 2490 C C . VAL A 1 293 ? 79.507 0.552 -89.814 1.00 85.25 293 VAL A C 1
ATOM 2492 O O . VAL A 1 293 ? 78.766 0.686 -88.843 1.00 85.25 293 VAL A O 1
ATOM 2495 N N . LEU A 1 294 ? 79.003 0.431 -91.047 1.00 85.94 294 LEU A N 1
ATOM 2496 C CA . LEU A 1 294 ? 77.558 0.448 -91.311 1.00 85.94 294 LEU A CA 1
ATOM 2497 C C . LEU A 1 294 ? 76.822 -0.718 -90.646 1.00 85.94 294 LEU A C 1
ATOM 2499 O O . LEU A 1 294 ? 75.713 -0.523 -90.143 1.00 85.94 294 LEU A O 1
ATOM 2503 N N . LYS A 1 295 ? 77.425 -1.914 -90.641 1.00 89.38 295 LYS A N 1
ATOM 2504 C CA . LYS A 1 295 ? 76.869 -3.080 -89.947 1.00 89.38 295 LYS A CA 1
ATOM 2505 C C . LYS A 1 295 ? 76.813 -2.830 -88.438 1.00 89.38 295 LYS A C 1
ATOM 2507 O O . LYS A 1 295 ? 75.737 -2.937 -87.865 1.00 89.38 295 LYS A O 1
ATOM 2512 N N . ALA A 1 296 ? 77.917 -2.387 -87.833 1.00 87.31 296 ALA A N 1
ATOM 2513 C CA . ALA A 1 296 ? 77.979 -2.072 -86.406 1.00 87.31 296 ALA A CA 1
ATOM 2514 C C . ALA A 1 296 ? 76.979 -0.976 -85.994 1.00 87.31 296 ALA A C 1
ATOM 2516 O O . ALA A 1 296 ? 76.267 -1.129 -85.008 1.00 87.31 296 ALA A O 1
ATOM 2517 N N . LEU A 1 297 ? 76.852 0.100 -86.780 1.00 88.50 297 LEU A N 1
ATOM 2518 C CA . LEU A 1 297 ? 75.866 1.156 -86.532 1.00 88.50 297 LEU A CA 1
ATOM 2519 C C . LEU A 1 297 ? 74.427 0.628 -86.607 1.00 88.50 297 LEU A C 1
ATOM 2521 O O . LEU A 1 297 ? 73.584 1.041 -85.815 1.00 88.50 297 LEU A O 1
ATOM 2525 N N . LYS A 1 298 ? 74.123 -0.259 -87.562 1.00 88.50 298 LYS A N 1
ATOM 2526 C CA . LYS A 1 298 ? 72.791 -0.866 -87.709 1.00 88.50 298 LYS A CA 1
ATOM 2527 C C . LYS A 1 298 ? 72.472 -1.827 -86.558 1.00 88.50 298 LYS A C 1
ATOM 2529 O O . LYS A 1 298 ? 71.351 -1.805 -86.048 1.00 88.50 298 LYS A O 1
ATOM 2534 N N . ASP A 1 299 ? 73.443 -2.628 -86.135 1.00 89.56 299 ASP A N 1
ATOM 2535 C CA . ASP A 1 299 ? 73.307 -3.530 -84.988 1.00 89.56 299 ASP A CA 1
ATOM 2536 C C . ASP A 1 299 ? 73.096 -2.712 -83.697 1.00 89.56 299 ASP A C 1
ATOM 2538 O O . ASP A 1 299 ? 72.177 -2.992 -82.927 1.00 89.56 299 ASP A O 1
ATOM 2542 N N . GLU A 1 300 ? 73.837 -1.613 -83.522 1.00 88.75 300 GLU A N 1
ATOM 2543 C CA . GLU A 1 300 ? 73.685 -0.685 -82.393 1.00 88.75 300 GLU A CA 1
ATOM 2544 C C . GLU A 1 300 ? 72.341 0.066 -82.414 1.00 88.75 300 GLU A C 1
ATOM 2546 O O . GLU A 1 300 ? 71.702 0.238 -81.377 1.00 88.75 300 GLU A O 1
ATOM 2551 N N . GLN A 1 301 ? 71.852 0.476 -83.590 1.00 88.75 301 GLN A N 1
ATOM 2552 C CA . GLN A 1 301 ? 70.508 1.047 -83.739 1.00 88.75 301 GLN A CA 1
ATOM 2553 C C . GLN A 1 301 ? 69.427 0.043 -83.326 1.00 88.75 301 GLN A C 1
ATOM 2555 O O . GLN A 1 301 ? 68.488 0.403 -82.617 1.00 88.75 301 GLN A O 1
ATOM 2560 N N . THR A 1 302 ? 69.566 -1.209 -83.763 1.00 89.12 302 THR A N 1
ATOM 2561 C CA . THR A 1 302 ? 68.625 -2.290 -83.445 1.00 89.12 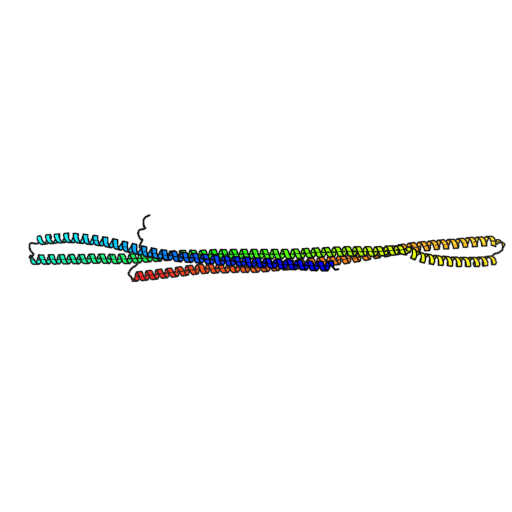302 THR A CA 1
ATOM 2562 C C . THR A 1 302 ? 68.625 -2.568 -81.944 1.00 89.12 302 THR A C 1
ATOM 2564 O O . THR A 1 302 ? 67.559 -2.641 -81.339 1.00 89.12 302 THR A O 1
ATOM 2567 N N . ARG A 1 303 ? 69.808 -2.607 -81.318 1.00 93.44 303 ARG A N 1
ATOM 2568 C CA . ARG A 1 303 ? 69.964 -2.747 -79.866 1.00 93.44 303 ARG A CA 1
ATOM 2569 C C . ARG A 1 303 ? 69.313 -1.594 -79.099 1.00 93.44 303 ARG A C 1
ATOM 2571 O O . ARG A 1 303 ? 68.560 -1.842 -78.165 1.00 93.44 303 ARG A O 1
ATOM 2578 N N . LYS A 1 304 ? 69.554 -0.340 -79.497 1.00 91.38 304 LYS A N 1
ATOM 2579 C CA . LYS A 1 304 ? 68.948 0.839 -78.848 1.00 91.38 304 LYS A CA 1
ATOM 2580 C C . LYS A 1 304 ? 67.426 0.862 -78.974 1.00 91.38 304 LYS A C 1
ATOM 2582 O O . LYS A 1 304 ? 66.749 1.226 -78.019 1.00 91.38 304 LYS A O 1
ATOM 2587 N N . LEU A 1 305 ? 66.881 0.466 -80.126 1.00 90.12 305 LEU A N 1
ATOM 2588 C CA . LEU A 1 305 ? 65.432 0.348 -80.307 1.00 90.12 305 LEU A CA 1
ATOM 2589 C C . LEU A 1 305 ? 64.839 -0.806 -79.487 1.00 90.12 305 LEU A C 1
ATOM 2591 O O . LEU A 1 305 ? 63.750 -0.637 -78.948 1.00 90.12 305 LEU A O 1
ATOM 2595 N N . ALA A 1 306 ? 65.551 -1.928 -79.344 1.00 92.19 306 ALA A N 1
ATOM 2596 C CA . ALA A 1 306 ? 65.134 -3.036 -78.485 1.00 92.19 306 ALA A CA 1
ATOM 2597 C C . ALA A 1 306 ? 65.100 -2.631 -77.001 1.00 92.19 306 ALA A C 1
ATOM 2599 O O . ALA A 1 306 ? 64.102 -2.876 -76.337 1.00 92.19 306 ALA A O 1
ATOM 2600 N N . ILE A 1 307 ? 66.127 -1.923 -76.512 1.00 92.94 307 ILE A N 1
ATOM 2601 C CA . ILE A 1 307 ? 66.155 -1.390 -75.137 1.00 92.94 307 ILE A CA 1
ATOM 2602 C C . ILE A 1 307 ? 65.000 -0.409 -74.907 1.00 92.94 307 ILE A C 1
ATOM 2604 O O . ILE A 1 307 ? 64.338 -0.472 -73.879 1.00 92.94 307 ILE A O 1
ATOM 2608 N N . LEU A 1 308 ? 64.720 0.488 -75.861 1.00 92.56 308 LEU A N 1
ATOM 2609 C CA . LEU A 1 308 ? 63.573 1.392 -75.743 1.00 92.56 308 LEU A CA 1
ATOM 2610 C C . LEU A 1 308 ? 62.238 0.637 -75.715 1.00 92.56 308 LEU A C 1
ATOM 2612 O O . LEU A 1 308 ? 61.324 1.062 -75.013 1.00 92.56 308 LEU A O 1
ATOM 2616 N N . ALA A 1 309 ? 62.100 -0.439 -76.496 1.00 91.44 309 ALA A N 1
ATOM 2617 C CA . ALA A 1 309 ? 60.891 -1.260 -76.504 1.00 91.44 309 ALA A CA 1
ATOM 2618 C C . ALA A 1 309 ? 60.700 -1.981 -75.161 1.00 91.44 309 ALA A C 1
ATOM 2620 O O . ALA A 1 309 ? 59.605 -1.951 -74.610 1.00 91.44 309 ALA A O 1
ATOM 2621 N N . GLU A 1 310 ? 61.775 -2.529 -74.593 1.00 94.31 310 GLU A N 1
ATOM 2622 C CA . GLU A 1 310 ? 61.767 -3.145 -73.264 1.00 94.31 310 GLU A CA 1
ATOM 2623 C C . GLU A 1 310 ? 61.417 -2.123 -72.170 1.00 94.31 310 GLU A C 1
ATOM 2625 O O . GLU A 1 310 ? 60.555 -2.381 -71.336 1.00 94.31 310 GLU A O 1
ATOM 2630 N N . GLN A 1 311 ? 62.000 -0.920 -72.215 1.00 92.88 311 GLN A N 1
ATOM 2631 C CA . GLN A 1 311 ? 61.664 0.173 -71.292 1.00 92.88 311 GLN A CA 1
ATOM 2632 C C . GLN A 1 311 ? 60.200 0.615 -71.410 1.00 92.88 311 GLN A C 1
ATOM 2634 O O . GLN A 1 311 ? 59.574 0.964 -70.412 1.00 92.88 311 GLN A O 1
ATOM 2639 N N . TYR A 1 312 ? 59.640 0.609 -72.620 1.00 94.25 312 TYR A N 1
ATOM 2640 C CA . TYR A 1 312 ? 58.226 0.899 -72.844 1.00 94.25 312 TYR A CA 1
ATOM 2641 C C . TYR A 1 312 ? 57.317 -0.181 -72.249 1.00 94.25 312 TYR A C 1
ATOM 2643 O O . TYR A 1 312 ? 56.358 0.153 -71.554 1.00 94.25 312 TYR A O 1
ATOM 2651 N N . GLU A 1 313 ? 57.628 -1.458 -72.478 1.00 93.44 313 GLU A N 1
ATOM 2652 C CA . GLU A 1 313 ? 56.887 -2.581 -71.895 1.00 93.44 313 GLU A CA 1
ATOM 2653 C C . GLU A 1 313 ? 56.964 -2.572 -70.364 1.00 93.44 313 GLU A C 1
ATOM 2655 O O . GLU A 1 313 ? 55.937 -2.700 -69.697 1.00 93.44 313 GLU A O 1
ATOM 2660 N N . GLN A 1 314 ? 58.153 -2.336 -69.800 1.00 93.75 314 GLN A N 1
ATOM 2661 C CA . GLN A 1 314 ? 58.356 -2.172 -68.359 1.00 93.75 314 GLN A CA 1
ATOM 2662 C C . GLN A 1 314 ? 57.534 -1.000 -67.814 1.00 93.75 314 GLN A C 1
ATOM 2664 O O . GLN A 1 314 ? 56.760 -1.186 -66.881 1.00 93.75 314 GLN A O 1
ATOM 2669 N N . SER A 1 315 ? 57.607 0.176 -68.445 1.00 93.50 315 SER A N 1
ATOM 2670 C CA . SER A 1 315 ? 56.868 1.365 -68.009 1.00 93.50 315 SER A CA 1
ATOM 2671 C C . SER A 1 315 ? 55.346 1.174 -68.050 1.00 93.50 315 SER A C 1
ATOM 2673 O O . SER A 1 315 ? 54.645 1.650 -67.156 1.00 93.50 315 SER A O 1
ATOM 2675 N N . ILE A 1 316 ? 54.816 0.449 -69.045 1.00 93.44 316 ILE A N 1
ATOM 2676 C CA . ILE A 1 316 ? 53.392 0.083 -69.082 1.00 93.44 316 ILE A CA 1
ATOM 2677 C C . ILE A 1 316 ? 53.048 -0.881 -67.951 1.00 93.44 316 ILE A C 1
ATOM 2679 O O . ILE A 1 316 ? 52.082 -0.634 -67.232 1.00 93.44 316 ILE A O 1
ATOM 2683 N N . ASN A 1 317 ? 53.813 -1.958 -67.780 1.00 93.56 317 ASN A N 1
ATOM 2684 C CA . ASN A 1 317 ? 53.529 -2.969 -66.762 1.00 93.56 317 ASN A CA 1
ATOM 2685 C C . ASN A 1 317 ? 53.599 -2.382 -65.346 1.00 93.56 317 ASN A C 1
ATOM 2687 O O . ASN A 1 317 ? 52.703 -2.624 -64.538 1.00 93.56 317 ASN A O 1
ATOM 2691 N N . GLU A 1 318 ? 54.609 -1.558 -65.067 1.00 94.06 318 GLU A N 1
ATOM 2692 C CA . GLU A 1 318 ? 54.758 -0.842 -63.798 1.00 94.06 318 GLU A CA 1
ATOM 2693 C C . GLU A 1 318 ? 53.598 0.125 -63.552 1.00 94.06 318 GLU A C 1
ATOM 2695 O O . GLU A 1 318 ? 53.032 0.133 -62.459 1.00 94.06 318 GLU A O 1
ATOM 2700 N N . MET A 1 319 ? 53.189 0.903 -64.561 1.00 94.31 319 MET A N 1
ATOM 2701 C CA . MET A 1 319 ? 52.043 1.810 -64.445 1.00 94.31 319 MET A CA 1
ATOM 2702 C C . MET A 1 319 ? 50.744 1.046 -64.164 1.00 94.31 319 MET A C 1
ATOM 2704 O O . MET A 1 319 ? 49.996 1.426 -63.263 1.00 94.31 319 MET A O 1
ATOM 2708 N N . MET A 1 320 ? 50.491 -0.048 -64.888 1.00 92.25 320 MET A N 1
ATOM 2709 C CA . MET A 1 320 ? 49.296 -0.877 -64.709 1.00 92.25 320 MET A CA 1
ATOM 2710 C C . MET A 1 320 ? 49.262 -1.517 -63.316 1.00 92.25 320 MET A C 1
ATOM 2712 O O . MET A 1 320 ? 48.236 -1.445 -62.640 1.00 92.25 320 MET A O 1
ATOM 2716 N N . ALA A 1 321 ? 50.382 -2.092 -62.863 1.00 92.62 321 ALA A N 1
ATOM 2717 C CA . ALA A 1 321 ? 50.498 -2.707 -61.542 1.00 92.62 321 ALA A CA 1
ATOM 2718 C C . ALA A 1 321 ? 50.371 -1.673 -60.413 1.00 92.62 321 ALA A C 1
ATOM 2720 O O . ALA A 1 321 ? 49.615 -1.885 -59.467 1.00 92.62 321 ALA A O 1
ATOM 2721 N N . SER A 1 322 ? 51.047 -0.526 -60.535 1.00 94.12 322 SER A N 1
ATOM 2722 C CA . SER A 1 322 ? 50.974 0.562 -59.555 1.00 94.12 322 SER A CA 1
ATOM 2723 C C . SER A 1 322 ? 49.561 1.134 -59.449 1.00 94.12 322 SER A C 1
ATOM 2725 O O . SER A 1 322 ? 49.067 1.367 -58.347 1.00 94.12 322 SER A O 1
ATOM 2727 N N . GLN A 1 323 ? 48.874 1.326 -60.577 1.00 92.75 323 GLN A N 1
ATOM 2728 C CA . GLN A 1 323 ? 47.522 1.875 -60.583 1.00 92.75 323 GLN A CA 1
ATOM 2729 C C . GLN A 1 323 ? 46.468 0.866 -60.101 1.00 92.75 323 GLN A C 1
ATOM 2731 O O . GLN A 1 323 ? 45.450 1.290 -59.551 1.00 92.75 323 GLN A O 1
ATOM 2736 N N . ALA A 1 324 ? 46.690 -0.439 -60.297 1.00 91.69 324 ALA A N 1
ATOM 2737 C CA . ALA A 1 324 ? 45.866 -1.490 -59.702 1.00 91.69 324 ALA A CA 1
ATOM 2738 C C . ALA A 1 324 ? 46.026 -1.511 -58.178 1.00 91.69 324 ALA A C 1
ATOM 2740 O O . ALA A 1 324 ? 45.046 -1.317 -57.466 1.00 91.69 324 ALA A O 1
ATOM 2741 N N . LEU A 1 325 ? 47.268 -1.600 -57.694 1.00 94.31 325 LEU A N 1
ATOM 2742 C CA . LEU A 1 325 ? 47.581 -1.619 -56.265 1.00 94.31 325 LEU A CA 1
ATOM 2743 C C . LEU A 1 325 ? 47.075 -0.359 -55.550 1.00 94.31 325 LEU A C 1
ATOM 2745 O O . LEU A 1 325 ? 46.434 -0.456 -54.513 1.00 94.31 325 LEU A O 1
ATOM 2749 N N . ARG A 1 326 ? 47.256 0.823 -56.149 1.00 94.69 326 ARG A N 1
ATOM 2750 C CA . ARG A 1 326 ? 46.739 2.081 -55.594 1.00 94.69 326 ARG A CA 1
ATOM 2751 C C . ARG A 1 326 ? 45.212 2.103 -55.492 1.00 94.69 326 ARG A C 1
ATOM 2753 O O . ARG A 1 326 ? 44.680 2.728 -54.576 1.00 94.69 326 ARG A O 1
ATOM 2760 N N . LEU A 1 327 ? 44.504 1.508 -56.457 1.00 94.38 327 LEU A N 1
ATOM 2761 C CA . LEU A 1 327 ? 43.045 1.429 -56.402 1.00 94.38 327 LEU A CA 1
ATOM 2762 C C . LEU A 1 327 ? 42.609 0.485 -55.279 1.00 94.38 327 LEU A C 1
ATOM 2764 O O . LEU A 1 327 ? 41.755 0.869 -54.485 1.00 94.38 327 LEU A O 1
ATOM 2768 N N . ASP A 1 328 ? 43.229 -0.690 -55.186 1.00 94.56 328 ASP A N 1
ATOM 2769 C CA . ASP A 1 328 ? 42.926 -1.681 -54.152 1.00 94.56 328 ASP A CA 1
ATOM 2770 C C . ASP A 1 328 ? 43.192 -1.118 -52.745 1.00 94.56 328 ASP A C 1
ATOM 2772 O O . ASP A 1 328 ? 42.310 -1.162 -51.888 1.00 94.56 328 ASP A O 1
ATOM 2776 N N . GLU A 1 329 ? 44.352 -0.486 -52.527 1.00 95.81 329 GLU A N 1
ATOM 2777 C CA . GLU A 1 329 ? 44.702 0.178 -51.262 1.00 95.81 329 GLU A CA 1
ATOM 2778 C C . GLU A 1 329 ? 43.705 1.285 -50.892 1.00 95.81 329 GLU A C 1
ATOM 2780 O O . GLU A 1 329 ? 43.298 1.404 -49.734 1.00 95.81 329 GLU A O 1
ATOM 2785 N N . ALA A 1 330 ? 43.279 2.098 -51.866 1.00 95.31 330 ALA A N 1
ATOM 2786 C CA . ALA A 1 330 ? 42.299 3.153 -51.625 1.00 95.31 330 ALA A CA 1
ATOM 2787 C C . ALA A 1 330 ? 40.927 2.579 -51.236 1.00 95.31 330 ALA A C 1
ATOM 2789 O O . ALA A 1 330 ? 40.299 3.069 -50.295 1.00 95.31 330 ALA A O 1
ATOM 2790 N N . GLN A 1 331 ? 40.467 1.529 -51.923 1.00 96.38 331 GLN A N 1
ATOM 2791 C CA . GLN A 1 331 ? 39.191 0.876 -51.621 1.00 96.38 331 GLN A CA 1
ATOM 2792 C C . GLN A 1 331 ? 39.214 0.168 -50.262 1.00 96.38 331 GLN A C 1
ATOM 2794 O O . GLN A 1 331 ? 38.237 0.251 -49.509 1.00 96.38 331 GLN A O 1
ATOM 2799 N N . GLU A 1 332 ? 40.327 -0.479 -49.910 1.00 96.75 332 GLU A N 1
ATOM 2800 C CA . GLU A 1 332 ? 40.508 -1.088 -48.594 1.00 96.75 332 GLU A CA 1
ATOM 2801 C C . GLU A 1 332 ? 40.496 -0.032 -47.482 1.00 96.75 332 GLU A C 1
ATOM 2803 O O . GLU A 1 332 ? 39.764 -0.190 -46.500 1.00 96.75 332 GLU A O 1
ATOM 2808 N N . ALA A 1 333 ? 41.226 1.074 -47.652 1.00 97.25 333 ALA A N 1
ATOM 2809 C CA . ALA A 1 333 ? 41.236 2.174 -46.691 1.00 97.25 333 ALA A CA 1
ATOM 2810 C C . ALA A 1 333 ? 39.831 2.769 -46.481 1.00 97.25 333 ALA A C 1
ATOM 2812 O O . ALA A 1 333 ? 39.422 2.999 -45.341 1.00 97.25 333 ALA A O 1
ATOM 2813 N N . GLU A 1 334 ? 39.053 2.960 -47.553 1.00 97.00 334 GLU A N 1
ATOM 2814 C CA . GLU A 1 334 ? 37.658 3.410 -47.454 1.00 97.00 334 GLU A CA 1
ATOM 2815 C C . GLU A 1 334 ? 36.768 2.400 -46.711 1.00 97.00 334 GLU A C 1
ATOM 2817 O O . GLU A 1 334 ? 35.944 2.799 -45.883 1.00 97.00 334 GLU A O 1
ATOM 2822 N N . CYS A 1 335 ? 36.937 1.096 -46.960 1.00 97.00 335 CYS A N 1
ATOM 2823 C CA . CYS A 1 335 ? 36.198 0.051 -46.246 1.00 97.00 335 CYS A CA 1
ATOM 2824 C C . CYS A 1 335 ? 36.529 0.041 -44.752 1.00 97.00 335 CYS A C 1
ATOM 2826 O O . CYS A 1 335 ? 35.626 -0.065 -43.921 1.00 97.00 335 CYS A O 1
ATOM 2828 N N . GLN A 1 336 ? 37.813 0.144 -44.403 1.00 97.38 336 GLN A N 1
ATOM 2829 C CA . GLN A 1 336 ? 38.259 0.190 -43.012 1.00 97.38 336 GLN A CA 1
ATOM 2830 C C . GLN A 1 336 ? 37.720 1.437 -42.304 1.00 97.38 336 GLN A C 1
ATOM 2832 O O . GLN A 1 336 ? 37.167 1.319 -41.209 1.00 97.38 336 GLN A O 1
ATOM 2837 N N . ALA A 1 337 ? 37.798 2.607 -42.945 1.00 97.94 337 ALA A N 1
ATOM 2838 C CA . ALA A 1 337 ? 37.265 3.852 -42.403 1.00 97.94 337 ALA A CA 1
ATOM 2839 C C . ALA A 1 337 ? 35.746 3.777 -42.176 1.00 97.94 337 ALA A C 1
ATOM 2841 O O . ALA A 1 337 ? 35.270 4.128 -41.095 1.00 97.94 337 ALA A O 1
ATOM 2842 N N . LEU A 1 338 ? 34.984 3.256 -43.149 1.00 97.81 338 LEU A N 1
ATOM 2843 C CA . LEU A 1 338 ? 33.538 3.089 -42.994 1.00 97.81 338 LEU A CA 1
ATOM 2844 C C . LEU A 1 338 ? 33.207 2.116 -41.856 1.00 97.81 338 LEU A C 1
ATOM 2846 O O . LEU A 1 338 ? 32.361 2.427 -41.023 1.00 97.81 338 LEU A O 1
ATOM 2850 N N . ARG A 1 339 ? 33.887 0.966 -41.775 1.00 97.38 339 ARG A N 1
ATOM 2851 C CA . ARG A 1 339 ? 33.677 -0.007 -40.688 1.00 97.38 339 ARG A CA 1
ATOM 2852 C C . ARG A 1 339 ? 33.939 0.607 -39.317 1.00 97.38 339 ARG A C 1
ATOM 2854 O O . ARG A 1 339 ? 33.128 0.428 -38.415 1.00 97.38 339 ARG A O 1
ATOM 2861 N N . GLN A 1 340 ? 35.036 1.349 -39.168 1.00 97.94 340 GLN A N 1
ATOM 2862 C CA . GLN A 1 340 ? 35.352 2.047 -37.920 1.00 97.94 340 GLN A CA 1
ATOM 2863 C C . GLN A 1 340 ? 34.274 3.075 -37.563 1.00 97.94 340 GLN A C 1
ATOM 2865 O O . GLN A 1 340 ? 33.841 3.121 -36.415 1.00 97.94 340 GLN A O 1
ATOM 2870 N N . GLN A 1 341 ? 33.794 3.852 -38.537 1.00 98.06 341 GLN A N 1
ATOM 2871 C CA . GLN A 1 341 ? 32.727 4.824 -38.308 1.00 98.06 341 GLN A CA 1
ATOM 2872 C C . GLN A 1 341 ? 31.420 4.147 -37.862 1.00 98.06 341 GLN A C 1
ATOM 2874 O O . GLN A 1 341 ? 30.838 4.543 -36.855 1.00 98.06 341 GLN A O 1
ATOM 2879 N N . LEU A 1 342 ? 30.965 3.110 -38.572 1.00 97.56 342 LEU A N 1
ATOM 2880 C CA . LEU A 1 342 ? 29.727 2.396 -38.235 1.00 97.56 342 LEU A CA 1
ATOM 2881 C C . LEU A 1 342 ? 29.819 1.703 -36.866 1.00 97.56 342 LEU A C 1
ATOM 2883 O O . LEU A 1 342 ? 28.834 1.655 -36.127 1.00 97.56 342 LEU A O 1
ATOM 2887 N N . GLN A 1 343 ? 31.005 1.205 -36.506 1.00 97.56 343 GLN A N 1
ATOM 2888 C CA . GLN A 1 343 ? 31.278 0.638 -35.188 1.00 97.56 343 GLN A CA 1
ATOM 2889 C C . GLN A 1 343 ? 31.190 1.702 -34.083 1.00 97.56 343 GLN A C 1
ATOM 2891 O O . GLN A 1 343 ? 30.532 1.473 -33.070 1.00 97.56 343 GLN A O 1
ATOM 2896 N N . GLN A 1 344 ? 31.777 2.885 -34.287 1.00 98.19 344 GLN A N 1
ATOM 2897 C CA . GLN A 1 344 ? 31.680 4.001 -33.336 1.00 98.19 344 GLN A CA 1
ATOM 2898 C C . GLN A 1 344 ? 30.232 4.480 -33.150 1.00 98.19 344 GLN A C 1
ATOM 2900 O O . GLN A 1 344 ? 29.800 4.735 -32.026 1.00 98.19 344 GLN A O 1
ATOM 2905 N N . GLU A 1 345 ? 29.456 4.576 -34.235 1.00 97.44 345 GLU A N 1
ATOM 2906 C CA . GLU A 1 345 ? 28.029 4.926 -34.174 1.00 97.44 345 GLU A CA 1
ATOM 2907 C C . GLU A 1 345 ? 27.228 3.890 -33.361 1.00 97.44 345 GLU A C 1
ATOM 2909 O O . GLU A 1 345 ? 26.380 4.253 -32.541 1.00 97.44 345 GLU A O 1
ATOM 2914 N N . MET A 1 346 ? 27.543 2.604 -33.528 1.00 97.38 346 MET A N 1
ATOM 2915 C CA . MET A 1 346 ? 26.935 1.505 -32.778 1.00 97.38 346 MET A CA 1
ATOM 2916 C C . MET A 1 346 ? 27.309 1.530 -31.285 1.00 97.38 346 MET A C 1
ATOM 2918 O O . MET A 1 346 ? 26.456 1.340 -30.417 1.00 97.38 346 MET A O 1
ATOM 2922 N N . GLU A 1 347 ? 28.571 1.807 -30.960 1.00 97.75 347 GLU A N 1
ATOM 2923 C CA . GLU A 1 347 ? 29.036 1.972 -29.577 1.00 97.75 347 GLU A CA 1
ATOM 2924 C C . GLU A 1 347 ? 28.358 3.156 -28.884 1.00 97.75 347 GLU A C 1
ATOM 2926 O O . GLU A 1 347 ? 27.931 3.039 -27.731 1.00 97.75 347 GLU A O 1
ATOM 2931 N N . LEU A 1 348 ? 28.181 4.273 -29.595 1.00 98.25 348 LEU A N 1
ATOM 2932 C CA . LEU A 1 348 ? 27.455 5.432 -29.085 1.00 98.25 348 LEU A CA 1
ATOM 2933 C C . LEU A 1 348 ? 25.986 5.094 -28.792 1.00 98.25 348 LEU A C 1
ATOM 2935 O O . LEU A 1 348 ? 25.465 5.491 -27.745 1.00 98.25 348 LEU A O 1
ATOM 2939 N N . LEU A 1 349 ? 25.327 4.337 -29.677 1.00 97.81 349 LEU A N 1
ATOM 2940 C CA . LEU A 1 349 ? 23.962 3.859 -29.451 1.00 97.81 349 LEU A CA 1
ATOM 2941 C C . LEU A 1 349 ? 23.886 2.958 -28.209 1.00 97.81 349 LEU A C 1
ATOM 2943 O O . LEU A 1 349 ? 23.049 3.190 -27.336 1.00 97.81 349 LEU A O 1
ATOM 2947 N N . ASN A 1 350 ? 24.795 1.991 -28.075 1.00 97.69 350 ASN A N 1
ATOM 2948 C CA . ASN A 1 350 ? 24.860 1.103 -26.911 1.00 97.69 350 ASN A CA 1
ATOM 2949 C C . ASN A 1 350 ? 25.084 1.877 -25.602 1.00 97.69 350 ASN A C 1
ATOM 2951 O O . ASN A 1 350 ? 24.439 1.593 -24.586 1.00 97.69 350 ASN A O 1
ATOM 2955 N N . ALA A 1 351 ? 25.963 2.884 -25.618 1.00 98.31 351 ALA A N 1
ATOM 2956 C CA . ALA A 1 351 ? 26.215 3.749 -24.470 1.00 98.31 351 ALA A CA 1
ATOM 2957 C C . ALA A 1 351 ? 24.973 4.579 -24.103 1.00 98.31 351 ALA A C 1
ATOM 2959 O O . ALA A 1 351 ? 24.625 4.701 -22.925 1.00 98.31 351 ALA A O 1
ATOM 2960 N N . TYR A 1 352 ? 24.263 5.108 -25.104 1.00 98.12 352 TYR A N 1
ATOM 2961 C CA . TYR A 1 352 ? 23.018 5.848 -24.908 1.00 98.12 352 TYR A CA 1
ATOM 2962 C C . TYR A 1 352 ? 21.913 4.972 -24.296 1.00 98.12 352 TYR A C 1
ATOM 2964 O O . TYR A 1 352 ? 21.300 5.361 -23.299 1.00 98.12 352 TYR A O 1
ATOM 2972 N N . GLN A 1 353 ? 21.709 3.765 -24.826 1.00 98.06 353 GLN A N 1
ATOM 2973 C CA . GLN A 1 353 ? 20.731 2.805 -24.306 1.00 98.06 353 GLN A CA 1
ATOM 2974 C C . GLN A 1 353 ? 21.065 2.359 -22.878 1.00 98.06 353 GLN A C 1
ATOM 2976 O O . GLN A 1 353 ? 20.189 2.326 -22.009 1.00 98.06 353 GLN A O 1
ATOM 2981 N N . SER A 1 354 ? 22.342 2.080 -22.603 1.00 97.94 354 SER A N 1
ATOM 2982 C CA . SER A 1 354 ? 22.816 1.724 -21.259 1.00 97.94 354 SER A CA 1
ATOM 2983 C C . SER A 1 354 ? 22.563 2.853 -20.259 1.00 97.94 354 SER A C 1
ATOM 2985 O O . SER A 1 354 ? 22.078 2.610 -19.153 1.00 97.94 354 SER A O 1
ATOM 2987 N N . LYS A 1 355 ? 22.804 4.105 -20.667 1.00 98.38 355 LYS A N 1
ATOM 2988 C CA . LYS A 1 355 ? 22.521 5.285 -19.845 1.00 98.38 355 LYS A CA 1
ATOM 2989 C C . LYS A 1 355 ? 21.030 5.420 -19.526 1.00 98.38 355 LYS A C 1
ATOM 2991 O O . LYS A 1 355 ? 20.696 5.668 -18.371 1.00 98.38 355 LYS A O 1
ATOM 2996 N N . ILE A 1 356 ? 20.140 5.240 -20.507 1.00 97.62 356 ILE A N 1
ATOM 2997 C CA . ILE A 1 356 ? 18.682 5.287 -20.283 1.00 97.62 356 ILE A CA 1
ATOM 2998 C C . ILE A 1 356 ? 18.244 4.192 -19.315 1.00 97.62 356 ILE A C 1
ATOM 3000 O O . ILE A 1 356 ? 17.477 4.463 -18.388 1.00 97.62 356 ILE A O 1
ATOM 3004 N N . LYS A 1 357 ? 18.728 2.963 -19.524 1.00 97.44 357 LYS A N 1
ATOM 3005 C CA . LYS A 1 357 ? 18.397 1.819 -18.674 1.00 97.44 357 LYS A CA 1
ATOM 3006 C C . LYS A 1 357 ? 18.789 2.095 -17.221 1.00 97.44 357 LYS A C 1
ATOM 3008 O O . LYS A 1 357 ? 17.922 2.067 -16.357 1.00 97.44 357 LYS A O 1
ATOM 3013 N N . MET A 1 358 ? 20.041 2.487 -16.986 1.00 97.69 358 MET A N 1
ATOM 3014 C CA . MET A 1 358 ? 20.548 2.801 -15.647 1.00 97.69 358 MET A CA 1
ATOM 3015 C C . MET A 1 358 ? 19.784 3.961 -14.988 1.00 97.69 358 MET A C 1
ATOM 3017 O O . MET A 1 358 ? 19.465 3.907 -13.805 1.00 97.69 358 MET A O 1
ATOM 3021 N N . GLN A 1 359 ? 19.460 5.019 -15.741 1.00 97.81 359 GLN A N 1
ATOM 3022 C CA . GLN A 1 359 ? 18.657 6.132 -15.220 1.00 97.81 359 GLN A CA 1
ATOM 3023 C C . GLN A 1 359 ? 17.243 5.693 -14.831 1.00 97.81 359 GLN A C 1
ATOM 3025 O O . GLN A 1 359 ? 16.709 6.174 -13.832 1.00 97.81 359 GLN A O 1
ATOM 3030 N N . THR A 1 360 ? 16.648 4.784 -15.602 1.00 96.19 360 THR A N 1
ATOM 3031 C CA . THR A 1 360 ? 15.313 4.252 -15.315 1.00 96.19 360 THR A CA 1
ATOM 3032 C C . THR A 1 360 ? 15.342 3.346 -14.091 1.00 96.19 360 THR A C 1
ATOM 3034 O O . THR A 1 360 ? 14.511 3.521 -13.210 1.00 96.19 360 THR A O 1
ATOM 3037 N N . GLU A 1 361 ? 16.315 2.441 -13.987 1.00 96.88 361 GLU A N 1
ATOM 3038 C CA . GLU A 1 361 ? 16.503 1.570 -12.816 1.00 96.88 361 GLU A CA 1
ATOM 3039 C C . GLU A 1 361 ? 16.726 2.403 -11.543 1.00 96.88 361 GLU A C 1
ATOM 3041 O O . GLU A 1 361 ? 16.040 2.209 -10.544 1.00 96.88 361 GLU A O 1
ATOM 3046 N N . MET A 1 362 ? 17.565 3.442 -11.610 1.00 97.81 362 MET A N 1
ATOM 3047 C CA . MET A 1 362 ? 17.755 4.380 -10.498 1.00 97.81 362 MET A CA 1
ATOM 3048 C C . MET A 1 362 ? 16.464 5.129 -10.126 1.00 97.81 362 MET A C 1
ATOM 3050 O O . MET A 1 362 ? 16.227 5.433 -8.955 1.00 97.81 362 MET A O 1
ATOM 3054 N N . GLN A 1 363 ? 15.619 5.469 -11.103 1.00 96.25 363 GLN A N 1
ATOM 3055 C CA . GLN A 1 363 ? 14.308 6.052 -10.820 1.00 96.25 363 GLN A CA 1
ATOM 3056 C C . GLN A 1 363 ? 13.383 5.036 -10.133 1.00 96.25 363 GLN A C 1
ATOM 3058 O O . GLN A 1 363 ? 12.701 5.412 -9.182 1.00 96.25 363 GLN A O 1
ATOM 3063 N N . GLN A 1 364 ? 13.384 3.776 -10.572 1.00 97.25 364 GLN A N 1
ATOM 3064 C CA . GLN A 1 364 ? 12.588 2.701 -9.974 1.00 97.25 364 GLN A CA 1
ATOM 3065 C C . GLN A 1 364 ? 12.985 2.442 -8.521 1.00 97.25 364 GLN A C 1
ATOM 3067 O O . GLN A 1 364 ? 12.112 2.389 -7.660 1.00 97.25 364 GLN A O 1
ATOM 3072 N N . GLU A 1 365 ? 14.285 2.388 -8.225 1.00 97.50 365 GLU A N 1
ATOM 3073 C CA . GLU A 1 365 ? 14.794 2.257 -6.853 1.00 97.50 365 GLU A CA 1
ATOM 3074 C C . GLU A 1 365 ? 14.340 3.418 -5.961 1.00 97.50 365 GLU A C 1
ATOM 3076 O O . GLU A 1 365 ? 13.909 3.213 -4.829 1.00 97.50 365 GLU A O 1
ATOM 3081 N N . ARG A 1 366 ? 14.374 4.655 -6.472 1.00 97.94 366 ARG A N 1
ATOM 3082 C CA . ARG A 1 366 ? 13.887 5.826 -5.724 1.00 97.94 366 ARG A CA 1
ATOM 3083 C C . ARG A 1 366 ? 12.381 5.784 -5.489 1.00 97.94 366 ARG A C 1
ATOM 3085 O O . ARG A 1 366 ? 11.927 6.211 -4.432 1.00 97.94 366 ARG A O 1
ATOM 3092 N N . GLU A 1 367 ? 11.599 5.350 -6.475 1.00 97.25 367 GLU A N 1
ATOM 3093 C CA . GLU A 1 367 ? 10.147 5.177 -6.334 1.00 97.25 367 GLU A CA 1
ATOM 3094 C C . GLU A 1 367 ? 9.829 4.089 -5.296 1.00 97.25 367 GLU A C 1
ATOM 3096 O O . GLU A 1 367 ? 8.985 4.316 -4.430 1.00 97.25 367 GLU A O 1
ATOM 3101 N N . GLN A 1 368 ? 10.571 2.979 -5.317 1.00 97.06 368 GLN A N 1
ATOM 3102 C CA . GLN A 1 368 ? 10.466 1.889 -4.348 1.00 97.06 368 GLN A CA 1
ATOM 3103 C C . GLN A 1 368 ? 10.780 2.363 -2.923 1.00 97.06 368 GLN A C 1
ATOM 3105 O O . GLN A 1 368 ? 9.954 2.211 -2.027 1.00 97.06 368 GLN A O 1
ATOM 3110 N N . GLN A 1 369 ? 11.916 3.036 -2.721 1.00 97.69 369 GLN A N 1
ATOM 3111 C CA . GLN A 1 369 ? 12.303 3.573 -1.411 1.00 97.69 369 GLN A CA 1
ATOM 3112 C C . GLN A 1 369 ? 11.285 4.583 -0.871 1.00 97.69 369 GLN A C 1
ATOM 3114 O O . GLN A 1 369 ? 10.989 4.593 0.321 1.00 97.69 369 GLN A O 1
ATOM 3119 N N . LYS A 1 370 ? 10.726 5.441 -1.735 1.00 97.31 370 LYS A N 1
ATOM 3120 C CA . LYS A 1 370 ? 9.671 6.384 -1.334 1.00 97.31 370 LYS A CA 1
ATOM 3121 C C . LYS A 1 370 ? 8.403 5.663 -0.892 1.00 97.31 370 LYS A C 1
ATOM 3123 O O . LYS A 1 370 ? 7.786 6.094 0.081 1.00 97.31 370 LYS A O 1
ATOM 3128 N N . LEU A 1 371 ? 8.012 4.600 -1.596 1.00 96.69 371 LEU A N 1
ATOM 3129 C CA . LEU A 1 371 ? 6.856 3.795 -1.216 1.00 96.69 371 LEU A CA 1
ATOM 3130 C C . LEU A 1 371 ? 7.102 3.097 0.127 1.00 96.69 371 LEU A C 1
ATOM 3132 O O . LEU A 1 371 ? 6.272 3.202 1.021 1.00 96.69 371 LEU A O 1
ATOM 3136 N N . GLU A 1 372 ? 8.265 2.476 0.309 1.00 95.88 372 GLU A N 1
ATOM 3137 C CA . GLU A 1 372 ? 8.652 1.816 1.563 1.00 95.88 372 GLU A CA 1
ATOM 3138 C C . GLU A 1 372 ? 8.686 2.785 2.749 1.00 95.88 372 GLU A C 1
ATOM 3140 O O . GLU A 1 372 ? 8.163 2.474 3.818 1.00 95.88 372 GLU A O 1
ATOM 3145 N N . GLN A 1 373 ? 9.237 3.989 2.563 1.00 97.06 373 GLN A N 1
ATOM 3146 C CA . GLN A 1 373 ? 9.228 5.034 3.590 1.00 97.06 373 GLN A CA 1
ATOM 3147 C C . GLN A 1 373 ? 7.807 5.473 3.940 1.00 97.06 373 GLN A C 1
ATOM 3149 O O . GLN A 1 373 ? 7.475 5.588 5.118 1.00 97.06 373 GLN A O 1
ATOM 3154 N N . LYS A 1 374 ? 6.958 5.705 2.933 1.00 97.06 374 LYS A N 1
ATOM 3155 C CA . LYS A 1 374 ? 5.556 6.083 3.139 1.00 97.06 374 LYS A CA 1
ATOM 3156 C C . LYS A 1 374 ? 4.803 5.002 3.918 1.00 97.06 374 LYS A C 1
ATOM 3158 O O . LYS A 1 374 ? 4.142 5.327 4.898 1.00 97.06 374 LYS A O 1
ATOM 3163 N N . VAL A 1 375 ? 4.939 3.742 3.506 1.00 95.31 375 VAL A N 1
ATOM 3164 C CA . VAL A 1 375 ? 4.327 2.580 4.166 1.00 95.31 375 VAL A CA 1
ATOM 3165 C C . VAL A 1 375 ? 4.821 2.457 5.606 1.00 95.31 375 VAL A C 1
ATOM 3167 O O . VAL A 1 375 ? 4.013 2.320 6.515 1.00 95.31 375 VAL A O 1
ATOM 3170 N N . SER A 1 376 ? 6.129 2.582 5.838 1.00 95.50 376 SER A N 1
ATOM 3171 C CA . SER A 1 376 ? 6.720 2.517 7.179 1.00 95.50 376 SER A CA 1
ATOM 3172 C C . SER A 1 376 ? 6.186 3.616 8.105 1.00 95.50 376 SER A C 1
ATOM 3174 O O . SER A 1 376 ? 5.776 3.337 9.232 1.00 95.50 376 SER A O 1
ATOM 3176 N N . LEU A 1 377 ? 6.110 4.859 7.617 1.00 96.81 377 LEU A N 1
ATOM 3177 C CA . LEU A 1 377 ? 5.558 5.980 8.382 1.00 96.81 377 LEU A CA 1
ATOM 3178 C C . LEU A 1 377 ? 4.072 5.784 8.692 1.00 96.81 377 LEU A C 1
ATOM 3180 O O . LEU A 1 377 ? 3.646 6.004 9.824 1.00 96.81 377 LEU A O 1
ATOM 3184 N N . TRP A 1 378 ? 3.279 5.370 7.704 1.00 94.94 378 TRP A N 1
ATOM 3185 C CA . TRP A 1 378 ? 1.857 5.090 7.905 1.00 94.94 378 TRP A CA 1
ATOM 3186 C C . TRP A 1 378 ? 1.638 3.951 8.895 1.00 94.94 378 TRP A C 1
ATOM 3188 O O . TRP A 1 378 ? 0.816 4.097 9.800 1.00 94.94 378 TRP A O 1
ATOM 3198 N N . ARG A 1 379 ? 2.432 2.880 8.800 1.00 95.50 379 ARG A N 1
ATOM 3199 C CA . ARG A 1 379 ? 2.367 1.755 9.728 1.00 95.50 379 ARG A CA 1
ATOM 3200 C C . ARG A 1 379 ? 2.685 2.175 11.158 1.00 95.50 379 ARG A C 1
ATOM 3202 O O . ARG A 1 379 ? 1.914 1.873 12.062 1.00 95.50 379 ARG A O 1
ATOM 3209 N N . ALA A 1 380 ? 3.765 2.929 11.350 1.00 97.12 380 ALA A N 1
ATOM 3210 C CA . ALA A 1 380 ? 4.149 3.440 12.662 1.00 97.12 380 ALA A CA 1
ATOM 3211 C C . ALA A 1 380 ? 3.058 4.339 13.268 1.00 97.12 380 ALA A C 1
ATOM 3213 O O . ALA A 1 380 ? 2.734 4.214 14.448 1.00 97.12 380 ALA A O 1
ATOM 3214 N N . HIS A 1 381 ? 2.443 5.211 12.462 1.00 97.56 381 HIS A N 1
ATOM 3215 C CA . HIS A 1 381 ? 1.326 6.042 12.916 1.00 97.56 381 HIS A CA 1
ATOM 3216 C C . HIS A 1 381 ? 0.080 5.225 13.268 1.00 97.56 381 HIS A C 1
ATOM 3218 O O . HIS A 1 381 ? -0.596 5.540 14.249 1.00 97.56 381 HIS A O 1
ATOM 3224 N N . LEU A 1 382 ? -0.235 4.186 12.491 1.00 96.88 382 LEU A N 1
ATOM 3225 C CA . LEU A 1 382 ? -1.356 3.296 12.779 1.00 96.88 382 LEU A CA 1
ATOM 3226 C C . LEU A 1 382 ? -1.133 2.533 14.089 1.00 96.88 382 LEU A C 1
ATOM 3228 O O . LEU A 1 382 ? -2.024 2.498 14.934 1.00 96.88 382 LEU A O 1
ATOM 3232 N N . GLU A 1 383 ? 0.057 1.966 14.276 1.00 96.31 383 GLU A N 1
ATOM 3233 C CA . GLU A 1 383 ? 0.433 1.243 15.493 1.00 96.31 383 GLU A CA 1
ATOM 3234 C C . GLU A 1 383 ? 0.413 2.158 16.720 1.00 96.31 383 GLU A C 1
ATOM 3236 O O . GLU A 1 383 ? -0.180 1.802 17.737 1.00 96.31 383 GLU A O 1
ATOM 3241 N N . GLN A 1 384 ? 0.964 3.370 16.604 1.00 97.81 384 GLN A N 1
ATOM 3242 C CA . GLN A 1 384 ? 0.898 4.374 17.664 1.00 97.81 384 GLN A CA 1
ATOM 3243 C C . GLN A 1 384 ? -0.553 4.708 18.029 1.00 97.81 384 GLN A C 1
ATOM 3245 O O . GLN A 1 384 ? -0.904 4.730 19.206 1.00 97.81 384 GLN A O 1
ATOM 3250 N N . LYS A 1 385 ? -1.413 4.935 17.029 1.00 97.88 385 LYS A N 1
ATOM 3251 C CA . LYS A 1 385 ? -2.829 5.234 17.261 1.00 97.88 385 LYS A CA 1
ATOM 3252 C C . LYS A 1 385 ? -3.541 4.079 17.971 1.00 97.88 385 LYS A C 1
ATOM 3254 O O . LYS A 1 385 ? -4.329 4.321 18.882 1.00 97.88 385 LYS A O 1
ATOM 3259 N N . ILE A 1 386 ? -3.276 2.835 17.569 1.00 97.69 386 ILE A N 1
ATOM 3260 C CA . ILE A 1 386 ? -3.844 1.644 18.215 1.00 97.69 386 ILE A CA 1
ATOM 3261 C C . ILE A 1 386 ? -3.395 1.566 19.678 1.00 97.69 386 ILE A C 1
ATOM 3263 O O . ILE A 1 386 ? -4.233 1.371 20.556 1.00 97.69 386 ILE A O 1
ATOM 3267 N N . GLU A 1 387 ? -2.108 1.777 19.956 1.00 97.62 387 GLU A N 1
ATOM 3268 C CA . GLU A 1 387 ? -1.565 1.760 21.319 1.00 97.62 387 GLU A CA 1
ATOM 3269 C C . GLU A 1 387 ? -2.197 2.852 22.200 1.00 97.62 387 GLU A C 1
ATOM 3271 O O . GLU A 1 387 ? -2.661 2.579 23.308 1.00 97.62 387 GLU A O 1
ATOM 3276 N N . GLU A 1 388 ? -2.302 4.082 21.690 1.00 97.75 388 GLU A N 1
ATOM 3277 C CA . GLU A 1 388 ? -2.958 5.195 22.387 1.00 97.75 388 GLU A CA 1
ATOM 3278 C C . GLU A 1 388 ? -4.435 4.891 22.690 1.00 97.75 388 GLU A C 1
ATOM 3280 O O . GLU A 1 388 ? -4.911 5.144 23.803 1.00 97.75 388 GLU A O 1
ATOM 3285 N N . GLU A 1 389 ? -5.160 4.299 21.735 1.00 97.19 389 GLU A N 1
ATOM 3286 C CA . GLU A 1 389 ? -6.544 3.866 21.935 1.00 97.19 389 GLU A CA 1
ATOM 3287 C C . GLU A 1 389 ? -6.662 2.742 22.974 1.00 97.19 389 GLU A C 1
ATOM 3289 O O . GLU A 1 389 ? -7.595 2.761 23.780 1.00 97.19 389 GLU A O 1
ATOM 3294 N N . LEU A 1 390 ? -5.731 1.782 23.006 1.00 96.56 390 LEU A N 1
ATOM 3295 C CA . LEU A 1 390 ? -5.715 0.706 24.003 1.00 96.56 390 LEU A CA 1
ATOM 3296 C C . LEU A 1 390 ? -5.462 1.245 25.414 1.00 96.56 390 LEU A C 1
ATOM 3298 O O . LEU A 1 390 ? -6.165 0.863 26.355 1.00 96.56 390 LEU A O 1
ATOM 3302 N N . VAL A 1 391 ? -4.510 2.169 25.564 1.00 97.75 391 VAL A N 1
ATOM 3303 C CA . VAL A 1 391 ? -4.229 2.841 26.841 1.00 97.75 391 VAL A CA 1
ATOM 3304 C C . VAL A 1 391 ? -5.434 3.665 27.294 1.00 97.75 391 VAL A C 1
ATOM 3306 O O . VAL A 1 391 ? -5.848 3.572 28.453 1.00 97.75 391 VAL A O 1
ATOM 3309 N N . SER A 1 392 ? -6.037 4.437 26.385 1.00 96.88 392 SER A N 1
ATOM 3310 C CA . SER A 1 392 ? -7.245 5.218 26.662 1.00 96.88 392 SER A CA 1
ATOM 3311 C C . SER A 1 392 ? -8.405 4.321 27.105 1.00 96.88 392 SER A C 1
ATOM 3313 O O . SER A 1 392 ? -9.003 4.559 28.154 1.00 96.88 392 SER A O 1
ATOM 3315 N N . LEU A 1 393 ? -8.659 3.228 26.382 1.00 96.50 393 LEU A N 1
ATOM 3316 C CA . LEU A 1 393 ? -9.708 2.265 26.705 1.00 96.50 393 LEU A CA 1
ATOM 3317 C C . LEU A 1 393 ? -9.477 1.595 28.065 1.00 96.50 393 LEU A C 1
ATOM 3319 O O . LEU A 1 393 ? -10.423 1.393 28.830 1.00 96.50 393 LEU A O 1
ATOM 3323 N N . GLN A 1 394 ? -8.229 1.252 28.385 1.00 96.62 394 GLN A N 1
ATOM 3324 C CA . GLN A 1 394 ? -7.886 0.665 29.675 1.00 96.62 394 GLN A CA 1
ATOM 3325 C C . GLN A 1 394 ? -8.105 1.661 30.820 1.00 96.62 394 GLN A C 1
ATOM 3327 O O . GLN A 1 394 ? -8.634 1.275 31.863 1.00 96.62 394 GLN A O 1
ATOM 3332 N N . LYS A 1 395 ? -7.765 2.937 30.617 1.00 97.38 395 LYS A N 1
ATOM 3333 C CA . LYS A 1 395 ? -8.037 4.005 31.583 1.00 97.38 395 LYS A CA 1
ATOM 3334 C C . LYS A 1 395 ? -9.540 4.210 31.794 1.00 97.38 395 LYS A C 1
ATOM 3336 O O . LYS A 1 395 ? -10.006 4.220 32.930 1.00 97.38 395 LYS A O 1
ATOM 3341 N N . GLU A 1 396 ? -10.319 4.291 30.717 1.00 96.56 396 GLU A N 1
ATOM 3342 C CA . GLU A 1 396 ? -11.782 4.386 30.803 1.00 96.56 396 GLU A CA 1
ATOM 3343 C C . GLU A 1 396 ? -12.386 3.195 31.556 1.00 96.56 396 GLU A C 1
ATOM 3345 O O . GLU A 1 396 ? -13.290 3.364 32.377 1.00 96.56 396 GLU A O 1
ATOM 3350 N N . ARG A 1 397 ? -11.866 1.983 31.318 1.00 97.31 397 ARG A N 1
ATOM 3351 C CA . ARG A 1 397 ? -12.276 0.767 32.031 1.00 97.31 397 ARG A CA 1
ATOM 3352 C C . ARG A 1 397 ? -12.034 0.899 33.534 1.00 97.31 397 ARG A C 1
ATOM 3354 O O . ARG A 1 397 ? -12.930 0.578 34.314 1.00 97.31 397 ARG A O 1
ATOM 3361 N N . THR A 1 398 ? -10.848 1.348 33.947 1.00 97.38 398 THR A N 1
ATOM 3362 C CA . THR A 1 398 ? -10.521 1.509 35.371 1.00 97.38 398 THR A CA 1
ATOM 3363 C C . THR A 1 398 ? -11.342 2.610 36.026 1.00 97.38 398 THR A C 1
ATOM 3365 O O . THR A 1 398 ? -11.862 2.396 37.120 1.00 97.38 398 THR A O 1
ATOM 3368 N N . ASP A 1 399 ? -11.522 3.744 35.348 1.00 97.69 399 ASP A N 1
ATOM 3369 C CA . ASP A 1 399 ? -12.271 4.889 35.870 1.00 97.69 399 ASP A CA 1
ATOM 3370 C C . ASP A 1 399 ? -13.760 4.545 36.029 1.00 97.69 399 ASP A C 1
ATOM 3372 O O . ASP A 1 399 ? -14.363 4.841 37.060 1.00 97.69 399 ASP A O 1
ATOM 3376 N N . CYS A 1 400 ? -14.343 3.831 35.061 1.00 97.56 400 CYS A N 1
ATOM 3377 C CA . CYS A 1 400 ? -15.726 3.360 35.125 1.00 97.56 400 CYS A CA 1
ATOM 3378 C C . CYS A 1 400 ? -15.962 2.412 36.313 1.00 97.56 400 CYS A C 1
ATOM 3380 O O . CYS A 1 400 ? -16.908 2.599 37.082 1.00 97.56 400 CYS A O 1
ATOM 3382 N N . ILE A 1 401 ? -15.075 1.428 36.510 1.00 97.06 401 ILE A N 1
ATOM 3383 C CA . ILE A 1 401 ? -15.165 0.490 37.640 1.00 97.06 401 ILE A CA 1
ATOM 3384 C C . ILE A 1 401 ? -15.001 1.234 38.968 1.00 97.06 401 ILE A C 1
ATOM 3386 O O . ILE A 1 401 ? -15.777 1.010 39.895 1.00 97.06 401 ILE A O 1
ATOM 3390 N N . LYS A 1 402 ? -14.018 2.134 39.058 1.00 97.62 402 LYS A N 1
ATOM 3391 C CA . LYS A 1 402 ? -13.757 2.924 40.262 1.00 97.62 402 LYS A CA 1
ATOM 3392 C C . LYS A 1 402 ? -14.971 3.771 40.646 1.00 97.62 402 LYS A C 1
ATOM 3394 O O . LYS A 1 402 ? -15.441 3.670 41.774 1.00 97.62 402 LYS A O 1
ATOM 3399 N N . HIS A 1 403 ? -15.528 4.532 39.704 1.00 97.88 403 HIS A N 1
ATOM 3400 C CA . HIS A 1 403 ? -16.709 5.359 39.953 1.00 97.88 403 HIS A CA 1
ATOM 3401 C C . HIS A 1 403 ? -17.931 4.547 40.390 1.00 97.88 403 HIS A C 1
ATOM 3403 O O . HIS A 1 403 ? -18.684 4.996 41.259 1.00 97.88 403 HIS A O 1
ATOM 3409 N N . LEU A 1 404 ? -18.129 3.355 39.815 1.00 97.69 404 LEU A N 1
ATOM 3410 C CA . LEU A 1 404 ? -19.197 2.457 40.238 1.00 97.69 404 LEU A CA 1
ATOM 3411 C C . LEU A 1 404 ? -19.011 2.038 41.701 1.00 97.69 404 LEU A C 1
ATOM 3413 O O . LEU A 1 404 ? -19.933 2.201 42.498 1.00 97.69 404 LEU A O 1
ATOM 3417 N N . LEU A 1 405 ? -17.828 1.533 42.055 1.00 97.38 405 LEU A N 1
ATOM 3418 C CA . LEU A 1 405 ? -17.543 1.044 43.404 1.00 97.38 405 LEU A CA 1
ATOM 3419 C C . LEU A 1 405 ? -17.637 2.165 44.449 1.00 97.38 405 LEU A C 1
ATOM 3421 O O . LEU A 1 405 ? -18.296 1.980 45.464 1.00 97.38 405 LEU A O 1
ATOM 3425 N N . GLU A 1 406 ? -17.097 3.353 44.166 1.00 97.62 406 GLU A N 1
ATOM 3426 C CA . GLU A 1 406 ? -17.198 4.527 45.051 1.00 97.62 406 GLU A CA 1
ATOM 3427 C C . GLU A 1 406 ? -18.647 5.006 45.245 1.00 97.62 406 GLU A C 1
ATOM 3429 O O . GLU A 1 406 ? -19.010 5.556 46.289 1.00 97.62 406 GLU A O 1
ATOM 3434 N N . ARG A 1 407 ? -19.510 4.863 44.229 1.00 97.88 407 ARG A N 1
ATOM 3435 C CA . ARG A 1 407 ? -20.944 5.151 44.383 1.00 97.88 407 ARG A CA 1
ATOM 3436 C C . ARG A 1 407 ? -21.611 4.097 45.265 1.00 97.88 407 ARG A C 1
ATOM 3438 O O . ARG A 1 407 ? -22.393 4.462 46.138 1.00 97.88 407 ARG A O 1
ATOM 3445 N N . GLN A 1 408 ? -21.310 2.819 45.044 1.00 97.44 408 GLN A N 1
ATOM 3446 C CA . GLN A 1 408 ? -21.885 1.713 45.812 1.00 97.44 408 GLN A CA 1
ATOM 3447 C C . GLN A 1 408 ? -21.458 1.754 47.286 1.00 97.44 408 GLN A C 1
ATOM 3449 O O . GLN A 1 408 ? -22.305 1.583 48.157 1.00 97.44 408 GLN A O 1
ATOM 3454 N N . GLU A 1 409 ? -20.193 2.068 47.567 1.00 96.88 409 GLU A N 1
ATOM 3455 C CA . GLU A 1 409 ? -19.664 2.271 48.922 1.00 96.88 409 GLU A CA 1
ATOM 3456 C C . GLU A 1 409 ? -20.404 3.403 49.645 1.00 96.88 409 GLU A C 1
ATOM 3458 O O . GLU A 1 409 ? -20.980 3.179 50.706 1.00 96.88 409 GLU A O 1
ATOM 3463 N N . ARG A 1 410 ? -20.537 4.580 49.013 1.00 97.06 410 ARG A N 1
ATOM 3464 C CA . ARG A 1 410 ? -21.320 5.695 49.579 1.00 97.06 410 ARG A CA 1
ATOM 3465 C C . ARG A 1 410 ? -22.783 5.334 49.830 1.00 97.06 410 ARG A C 1
ATOM 3467 O O . ARG A 1 410 ? -23.379 5.811 50.792 1.00 97.06 410 ARG A O 1
ATOM 3474 N N . GLU A 1 411 ? -23.396 4.532 48.962 1.00 96.19 411 GLU A N 1
ATOM 3475 C CA . GLU A 1 411 ? -24.766 4.049 49.169 1.00 96.19 411 GLU A CA 1
ATOM 3476 C C . GLU A 1 411 ? -24.868 3.102 50.368 1.00 96.19 411 GLU A C 1
ATOM 3478 O O . GLU A 1 411 ? -25.820 3.220 51.143 1.00 96.19 411 GLU A O 1
ATOM 3483 N N . ILE A 1 412 ? -23.889 2.211 50.550 1.00 95.06 412 ILE A N 1
ATOM 3484 C CA . ILE A 1 412 ? -23.804 1.321 51.713 1.00 95.06 412 ILE A CA 1
ATOM 3485 C C . ILE A 1 412 ? -23.614 2.134 52.993 1.00 95.06 412 ILE A C 1
ATOM 3487 O O . ILE A 1 412 ? -24.387 1.950 53.932 1.00 95.06 412 ILE A O 1
ATOM 3491 N N . ASP A 1 413 ? -22.669 3.072 53.011 1.00 94.69 413 ASP A N 1
ATOM 3492 C CA . ASP A 1 413 ? -22.389 3.912 54.177 1.00 94.69 413 ASP A CA 1
ATOM 3493 C C . ASP A 1 413 ? -23.613 4.734 54.581 1.00 94.69 413 ASP A C 1
ATOM 3495 O O . ASP A 1 413 ? -24.025 4.722 55.742 1.00 94.69 413 ASP A O 1
ATOM 3499 N N . ASN A 1 414 ? -24.268 5.388 53.616 1.00 95.31 414 ASN A N 1
ATOM 3500 C CA . ASN A 1 414 ? -25.497 6.139 53.866 1.00 95.31 414 ASN A CA 1
ATOM 3501 C C . ASN A 1 414 ? -26.609 5.235 54.420 1.00 95.31 414 ASN A C 1
ATOM 3503 O O . ASN A 1 414 ? -27.320 5.616 55.356 1.00 95.31 414 ASN A O 1
ATOM 3507 N N . PHE A 1 415 ? -26.757 4.028 53.866 1.00 95.06 415 PHE A N 1
ATOM 3508 C CA . PHE A 1 415 ? -27.740 3.060 54.339 1.00 95.06 415 PHE A CA 1
ATOM 3509 C C . PHE A 1 415 ? -27.429 2.582 55.763 1.00 95.06 415 PHE A C 1
ATOM 3511 O O . PHE A 1 415 ? -28.343 2.462 56.586 1.00 95.06 415 PHE A O 1
ATOM 3518 N N . ASP A 1 416 ? -26.171 2.305 56.086 1.00 92.50 416 ASP A N 1
ATOM 3519 C CA . ASP A 1 416 ? -25.754 1.804 57.396 1.00 92.50 416 ASP A CA 1
ATOM 3520 C C . ASP A 1 416 ? -25.802 2.920 58.464 1.00 92.50 416 ASP A C 1
ATOM 3522 O O . ASP A 1 416 ? -26.278 2.686 59.583 1.00 92.50 416 ASP A O 1
ATOM 3526 N N . MET A 1 417 ? -25.467 4.166 58.109 1.00 92.00 417 MET A N 1
ATOM 3527 C CA . MET A 1 417 ? -25.667 5.348 58.959 1.00 92.00 417 MET A CA 1
ATOM 3528 C C . MET A 1 417 ? -27.148 5.580 59.283 1.00 92.00 417 MET A C 1
ATOM 3530 O O . MET A 1 417 ? -27.515 5.763 60.447 1.00 92.00 417 MET A O 1
ATOM 3534 N N . GLU A 1 418 ? -28.025 5.540 58.276 1.00 92.81 418 GLU A N 1
ATOM 3535 C CA . GLU A 1 418 ? -29.468 5.681 58.488 1.00 92.81 418 GLU A CA 1
ATOM 3536 C C . GLU A 1 418 ? -30.024 4.514 59.322 1.00 92.81 418 GLU A C 1
ATOM 3538 O O . GLU A 1 418 ? -30.848 4.726 60.213 1.00 92.81 418 GLU A O 1
ATOM 3543 N N . SER A 1 419 ? -29.532 3.290 59.098 1.00 91.44 419 SER A N 1
ATOM 3544 C CA . SER A 1 419 ? -29.901 2.117 59.903 1.00 91.44 419 SER A CA 1
ATOM 3545 C C . SER A 1 419 ? -29.553 2.319 61.375 1.00 91.44 419 SER A C 1
ATOM 3547 O O . SER A 1 419 ? -30.392 2.078 62.242 1.00 91.44 419 SER A O 1
ATOM 3549 N N . THR A 1 420 ? -28.352 2.831 61.645 1.00 89.69 420 THR A N 1
ATOM 3550 C CA . THR A 1 420 ? -27.880 3.136 62.998 1.00 89.69 420 THR A CA 1
ATOM 3551 C C . THR A 1 420 ? -28.741 4.223 63.646 1.00 89.69 420 THR A C 1
ATOM 3553 O O . THR A 1 420 ? -29.164 4.068 64.791 1.00 89.69 420 THR A O 1
ATOM 3556 N N . ARG A 1 421 ? -29.101 5.283 62.902 1.00 90.62 421 ARG A N 1
ATOM 3557 C CA . ARG A 1 421 ? -29.993 6.356 63.385 1.00 90.62 421 ARG A CA 1
ATOM 3558 C C . ARG A 1 421 ? -31.385 5.847 63.764 1.00 90.62 421 ARG A C 1
ATOM 3560 O O . ARG A 1 421 ? -32.000 6.372 64.686 1.00 90.62 421 ARG A O 1
ATOM 3567 N N . LEU A 1 422 ? -31.886 4.834 63.060 1.00 88.00 422 LEU A N 1
ATOM 3568 C CA . LEU A 1 422 ? -33.164 4.179 63.357 1.00 88.00 422 LEU A CA 1
ATOM 3569 C C . LEU A 1 422 ? -33.070 3.155 64.507 1.00 88.00 422 LEU A C 1
ATOM 3571 O O . LEU A 1 422 ? -34.070 2.516 64.830 1.00 88.00 422 LEU A O 1
ATOM 3575 N N . GLY A 1 423 ? -31.896 2.999 65.130 1.00 85.62 423 GLY A N 1
ATOM 3576 C CA . GLY A 1 423 ? -31.663 2.082 66.248 1.00 85.62 423 GLY A CA 1
ATOM 3577 C C . GLY A 1 423 ? -31.302 0.653 65.830 1.00 85.62 423 GLY A C 1
ATOM 3578 O O . GLY A 1 423 ? -31.317 -0.250 66.666 1.00 85.62 423 GLY A O 1
ATOM 3579 N N . PHE A 1 424 ? -30.977 0.417 64.555 1.00 83.19 424 PHE A N 1
ATOM 3580 C CA . PHE A 1 424 ? -30.512 -0.882 64.071 1.00 83.19 424 PHE A CA 1
ATOM 3581 C C . PHE A 1 424 ? -28.980 -0.921 64.034 1.00 83.19 424 PHE A C 1
ATOM 3583 O O . PHE A 1 424 ? -28.365 -0.477 63.067 1.00 83.19 424 PHE A O 1
ATOM 3590 N N . CYS A 1 425 ? -28.352 -1.486 65.065 1.00 68.50 425 CYS A N 1
ATOM 3591 C CA . CYS A 1 425 ? -26.909 -1.741 65.068 1.00 68.50 425 CYS A CA 1
ATOM 3592 C C . CYS A 1 425 ? -26.598 -3.120 64.455 1.00 68.50 425 CYS A C 1
ATOM 3594 O O . CYS A 1 425 ? -27.305 -4.091 64.731 1.00 68.50 425 CYS A O 1
ATOM 3596 N N . ASN A 1 426 ? -25.523 -3.219 63.663 1.00 62.84 426 ASN A N 1
ATOM 3597 C CA . ASN A 1 426 ? -25.000 -4.465 63.077 1.00 62.84 426 ASN A CA 1
ATOM 3598 C C . ASN A 1 426 ? -26.039 -5.294 62.291 1.00 62.84 426 ASN A C 1
ATOM 3600 O O . ASN A 1 426 ? -26.426 -6.396 62.682 1.00 62.84 426 ASN A O 1
ATOM 3604 N N . LEU A 1 427 ? -26.474 -4.778 61.137 1.00 63.84 427 LEU A N 1
ATOM 3605 C CA . LEU A 1 427 ? -27.336 -5.515 60.198 1.00 63.84 427 LEU A CA 1
ATOM 3606 C C . LEU A 1 427 ? -26.581 -6.549 59.341 1.00 63.84 427 LEU A C 1
ATOM 3608 O O . LEU A 1 427 ? -27.221 -7.371 58.691 1.00 63.84 427 LEU A O 1
ATOM 3612 N N . GLY A 1 428 ? -25.244 -6.513 59.329 1.00 54.34 428 GLY A N 1
ATOM 3613 C CA . GLY A 1 428 ? -24.397 -7.383 58.503 1.00 54.34 428 GLY A CA 1
ATOM 3614 C C . GLY A 1 428 ? -24.219 -8.822 59.009 1.00 54.34 428 GLY A C 1
ATOM 3615 O O . GLY A 1 428 ? -23.740 -9.655 58.253 1.00 54.34 428 GLY A O 1
ATOM 3616 N N . THR A 1 429 ? -24.606 -9.129 60.251 1.00 46.41 429 THR A N 1
ATOM 3617 C CA . THR A 1 429 ? -24.364 -10.430 60.919 1.00 46.41 429 THR A CA 1
ATOM 3618 C C . THR A 1 429 ? -25.595 -11.337 61.024 1.00 46.41 429 THR A C 1
ATOM 3620 O O . THR A 1 429 ? -25.549 -12.365 61.695 1.00 46.41 429 THR A O 1
ATOM 3623 N N . LEU A 1 430 ? -26.712 -10.987 60.383 1.00 46.06 430 LEU A N 1
ATOM 3624 C CA . LEU A 1 430 ? -27.885 -11.862 60.322 1.00 46.06 430 LEU A CA 1
ATOM 3625 C C . LEU A 1 430 ? -27.699 -12.908 59.217 1.00 46.06 430 LEU A C 1
ATOM 3627 O O . LEU A 1 430 ? -28.086 -12.694 58.067 1.00 46.06 430 LEU A O 1
ATOM 3631 N N . ASP A 1 431 ? -27.121 -14.049 59.592 1.00 37.75 431 ASP A N 1
ATOM 3632 C CA . ASP A 1 431 ? -27.260 -15.288 58.831 1.00 37.75 431 ASP A CA 1
ATOM 3633 C C . ASP A 1 431 ? -28.742 -15.674 58.817 1.00 37.75 431 ASP A C 1
ATOM 3635 O O . ASP A 1 431 ? -29.324 -16.115 59.810 1.00 37.75 431 ASP A O 1
ATOM 3639 N N . PHE A 1 432 ? -29.379 -15.456 57.672 1.00 44.69 432 PHE A N 1
ATOM 3640 C CA . PHE A 1 432 ? -30.690 -16.023 57.399 1.00 44.69 432 PHE A CA 1
ATOM 3641 C C . PHE A 1 432 ? -30.546 -17.546 57.275 1.00 44.69 432 PHE A C 1
ATOM 3643 O O . PHE A 1 432 ? -29.530 -18.012 56.748 1.00 44.69 432 PHE A O 1
ATOM 3650 N N . PRO A 1 433 ? -31.549 -18.340 57.695 1.00 36.59 433 PRO A N 1
ATOM 3651 C CA . PRO A 1 433 ? -31.555 -19.768 57.415 1.00 36.59 433 PRO A CA 1
ATOM 3652 C C . PRO A 1 433 ? -31.371 -19.958 55.909 1.00 36.59 433 PRO A C 1
ATOM 3654 O O . PRO A 1 433 ? -32.123 -19.388 55.117 1.00 36.59 433 PRO A O 1
ATOM 3657 N N . LYS A 1 434 ? -30.339 -20.710 55.515 1.00 34.97 434 LYS A N 1
ATOM 3658 C CA . LYS A 1 434 ? -30.177 -21.155 54.131 1.00 34.97 434 LYS A CA 1
ATOM 3659 C C . LYS A 1 434 ? -31.475 -21.850 53.731 1.00 34.97 434 LYS A C 1
ATOM 3661 O O . LYS A 1 434 ? -31.874 -22.799 54.407 1.00 34.97 434 LYS A O 1
ATOM 3666 N N . ASP A 1 435 ? -32.110 -21.379 52.660 1.00 39.09 435 ASP A N 1
ATOM 3667 C CA . ASP A 1 435 ? -33.173 -22.123 51.995 1.00 39.09 435 ASP A CA 1
ATOM 3668 C C . ASP A 1 435 ? -32.603 -23.498 51.639 1.00 39.09 435 ASP A C 1
ATOM 3670 O O . ASP A 1 435 ? -31.736 -23.642 50.774 1.00 39.09 435 ASP A O 1
ATOM 3674 N N . GLY A 1 436 ? -33.018 -24.506 52.403 1.00 34.34 436 GLY A N 1
ATOM 3675 C CA . GLY A 1 436 ? -32.717 -25.890 52.111 1.00 34.34 436 GLY A CA 1
ATOM 3676 C C . GLY A 1 436 ? -33.413 -26.260 50.812 1.00 34.34 436 GLY A C 1
ATOM 3677 O O . GLY A 1 436 ? -34.633 -26.178 50.738 1.00 34.34 436 GLY A O 1
ATOM 3678 N N . ASN A 1 437 ? -32.608 -26.648 49.823 1.00 34.41 437 ASN A N 1
ATOM 3679 C CA . ASN A 1 437 ? -32.940 -27.469 48.661 1.00 34.41 437 ASN A CA 1
ATOM 3680 C C . ASN A 1 437 ? -34.407 -27.465 48.206 1.00 34.41 437 ASN A C 1
ATOM 3682 O O . ASN A 1 437 ? -35.241 -28.178 48.772 1.00 34.41 437 ASN A O 1
ATOM 3686 N N . ARG A 1 438 ? -34.649 -26.847 47.049 1.00 32.03 438 ARG A N 1
ATOM 3687 C CA . ARG A 1 438 ? -35.329 -27.517 45.936 1.00 32.03 438 ARG A CA 1
ATOM 3688 C C . ARG A 1 438 ? -34.907 -26.935 44.601 1.00 32.03 438 ARG A C 1
ATOM 3690 O O . ARG A 1 438 ? -34.880 -25.691 44.499 1.00 32.03 438 ARG A O 1
#

Foldseek 3Di:
DVVLVVLVVVLVVVLVVLVVVLVVVLVVLVVVLVVVLVVLVVVLVVVLVVLVVVLVVVLVVLVVVLVVVLVVVLVVLVVVLVVVLVVLVVVLVVVLVVVLVVLVVVLVPPPPDDPVVSVVVSVVVNVVSVVVSVVVSVVSVVVSVVVSVLVSLLSVLVSLVVSLVSVLVSLVVSLVSVVVSLVVVLVSVVVSLVVSLVSVVVSLVVSLVSVVVSLVVSLVVVLVVLVVVLVVVVVVLVVVLVVVVVCVVVVLVVVLVVLVVVLVVVLVVLVVVLVVVLVVCVVPDDPVCNVVVVVVSVVVSVVVNVVSVVVSVVVSVCSSVVSVVVSVVVSVVVVVVSVVVSVVVVVVSVVVSVVVVVVSVVVSVVVVVVSVVVSVVVVVVSVVVSVVVVVVSVVVSVVVSVVSVVVSVVVSVVSQVVCVVVVRDDSPPDDDPPPPDD

pLDDT: mean 91.6, std 10.91, range [32.03, 98.5]

Radius of gyration: 69.48 Å; chains: 1; bounding box: 154×40×208 Å

Organism: Cynoglossus semilaevis (NCBI:txid244447)